Protein AF-A0A8C8AA28-F1 (afdb_monomer)

Nearest PDB structures (foldseek):
  6i01-assembly1_A  TM=1.000E+00  e=3.254E-80  Homo sapiens
  6i02-assembly1_A  TM=1.000E+00  e=6.908E-80  Homo sapiens
  6i02-assembly1_B  TM=9.980E-01  e=2.304E-79  Homo sapiens
  6hzz-assembly1_A  TM=9.997E-01  e=4.207E-79  Homo sapiens
  6hzz-assembly1_B  TM=9.958E-01  e=2.422E-79  Homo sapiens

Secondary structure (DSSP, 8-state):
---------HHHHHHHHHHHHHHHHHHHHHHSS------------------------------------HHHHSPPPPPS----TTS---S-S-------S---TTS--TTGGG--STTSTTEEEE-TTTSSEEE-SS-TT-B--HHHHHHHHHHHHHHHHHSPPPPEEEEE-SS---TTSPPP-EE--TT-EEEEEEETTTTEEEEEEEE-TTS--EEEEEEESS--EEEEEEEESSS-EEEEEEEETTTT-EEEEEEESS----EEETTEEEEE-----S-EEEEEEHHHHHHHHHT--SSSSPPP----EEEEEEEEEEEEEEEEEEEEES--HHHHHHHHHHHHHHT--TTS---B-S-B--STTSPPB-TTB--HHHHHHHHHHHHHHHHHH--HHHHHHHHHTTGGGGSBGGGTS-EEEETTTEEEE-SS--SS----HHHHHHHHHHHHHHHHHSHHHHTHHHHHHHHHHHHHHHHHGGGGB-SSSBBS-SHHHHHS----BPPHHHHHHHHHHHHHHTTT---HHHHHHHHHHHHHTTT--PPP-

Solvent-accessible surface area (backbone atoms only — not comparable to full-atom values): 30364 Å² total; per-residue (Å²): 137,83,88,83,87,79,84,76,51,69,70,58,53,52,52,52,53,51,51,52,51,51,52,50,54,54,51,48,62,61,67,74,70,73,88,82,88,80,91,84,88,87,83,81,87,80,90,83,91,85,83,86,82,92,76,91,79,87,87,80,84,75,84,66,88,76,76,75,51,61,64,73,64,52,73,60,74,68,58,84,64,83,88,64,94,87,58,76,89,61,94,57,87,51,63,73,69,84,79,89,67,72,69,51,62,84,52,60,52,83,66,25,55,56,50,70,57,77,77,38,41,34,31,53,42,67,34,43,63,62,51,32,50,28,28,10,64,85,43,48,86,52,44,70,40,61,49,62,25,22,49,42,14,36,14,26,49,13,29,60,76,72,53,77,85,56,60,73,48,80,61,40,58,53,62,90,71,63,95,86,58,86,71,68,54,66,47,68,48,93,87,41,47,76,46,74,44,80,38,82,92,75,74,42,44,25,34,37,40,39,11,54,80,90,53,91,27,37,31,40,63,64,62,39,63,86,43,48,24,41,32,30,34,37,26,32,78,45,69,36,31,47,30,40,34,29,32,25,67,61,87,66,39,70,35,35,43,33,40,28,42,36,79,51,65,69,44,63,55,100,50,41,24,40,27,13,38,29,62,43,66,54,83,44,76,50,73,46,52,52,55,57,52,50,43,31,32,77,13,60,56,83,49,45,45,40,45,89,75,87,68,43,72,51,27,42,45,32,40,32,41,29,18,34,34,39,42,32,54,34,33,40,15,62,56,60,33,65,61,43,20,48,25,23,40,52,48,51,59,75,58,44,46,96,65,27,39,58,57,36,80,53,65,45,71,72,48,91,86,39,50,66,41,60,59,56,44,42,29,22,25,31,38,9,39,39,23,41,35,18,41,36,50,17,74,75,68,68,45,59,69,32,44,54,47,34,61,38,30,53,51,31,61,79,27,44,26,93,71,75,10,11,21,44,58,54,89,87,70,31,51,42,43,16,38,54,44,36,54,63,64,38,61,34,51,64,28,27,54,40,23,40,53,10,24,46,30,42,27,76,66,50,40,76,80,72,10,43,64,35,40,54,55,30,55,50,38,52,55,26,46,68,71,50,50,66,82,32,54,72,48,55,53,34,43,38,36,45,44,22,77,70,70,74,49,78,73,50,64,34,54,59,43,49,39,32,46,48,40,44,52,37,52,46,48,41,52,77,42,82,58,63,67,35,56,52,49,36,57,52,56,61,36,24,64,74,72,37,61,59,84,77,135

pLDDT: mean 87.67, std 21.75, range [23.69, 99.0]

Sequence (553 aa):
MRCLAARVNYKTLIIICALFTLVMVLLWNRCSSDRAGPFPRSLAGPERRGAAAAASESDLARQQSEEASPQEQQKAPPIAGGFNSNKAPGLNYSKVYTQRAPYHPDGVFMSFEGYNVEVRDRVKCISGVEGVPLSTQWGPQGYFYPIQIAQYGLSHYSKNLTEKPPHIEVYETAEEKDKTSRSADWTVPKGCSLSTVSDKAKFTSVKQFVAPENTEGVSLQLGNARDFIISFDLKFVTNGSVSVVLETTEKNQLFTVHYVSNTQLIAFKDRDIYYGIGPRTGWSTLTRDLVTDLRKGVGLSNTKAVKQTKIMPKRVVRLVAKGRGFLDNVTISATAHMAAFFAASNWLVRNQDERGGWPIMVTRKLGEGFKSLDPGWYSAMAQGQAISTLVRAYLLTKDHTFLSSALRATAPYKLPSEQRGVKAVFMNRHDWYEEYPTSPSSFVLNGFMYSLIGLYDLKETAGEKLGKEARLLYERGMESLKAMLPLYDTGSGTIYDLRHFMLGTAPNLARWDYHTTHINQLQLLSTIDESPIFKEFVKRWKSYLRGGRAKHN

Mean predicted aligned error: 10.35 Å

InterPro domains:
  IPR010598 D-glucuronyl C5-epimerase, C-terminal [PF06662] (352-543)
  IPR039721 D-glucuronyl C5-epimerase [PTHR13174] (92-553)
  IPR059154 D-glucuronyl C5-epimerase, beta-sandwich domain [PF21174] (204-324)

Organism: NCBI:txid257818

Structure (mmCIF, N/CA/C/O backbone):
data_AF-A0A8C8AA28-F1
#
_entry.id   AF-A0A8C8AA28-F1
#
loop_
_atom_site.group_PDB
_atom_site.id
_atom_site.type_symbol
_atom_site.label_atom_id
_atom_site.label_alt_id
_atom_site.label_comp_id
_atom_site.label_asym_id
_atom_site.label_entity_id
_atom_site.label_seq_id
_atom_site.pdbx_PDB_ins_code
_atom_site.Cartn_x
_atom_site.Cartn_y
_atom_site.Cartn_z
_atom_site.occupancy
_atom_site.B_iso_or_equiv
_atom_site.auth_seq_id
_atom_site.auth_comp_id
_atom_site.auth_asym_id
_atom_site.auth_atom_id
_atom_site.pdbx_PDB_model_num
ATOM 1 N N . MET A 1 1 ? -52.043 25.088 -56.205 1.00 34.78 1 MET A N 1
ATOM 2 C CA . MET A 1 1 ? -53.185 25.191 -55.267 1.00 34.78 1 MET A CA 1
ATOM 3 C C . MET A 1 1 ? -52.635 25.126 -53.846 1.00 34.78 1 MET A C 1
ATOM 5 O O . MET A 1 1 ? -52.061 24.117 -53.485 1.00 34.78 1 MET A O 1
ATOM 9 N N . ARG A 1 2 ? -52.431 26.291 -53.221 1.00 31.12 2 ARG A N 1
ATOM 10 C CA . ARG A 1 2 ? -53.148 26.774 -52.018 1.00 31.12 2 ARG A CA 1
ATOM 11 C C . ARG A 1 2 ? -52.926 25.941 -50.739 1.00 31.12 2 ARG A C 1
ATOM 13 O O . ARG A 1 2 ? -53.504 24.881 -50.575 1.00 31.12 2 ARG A O 1
ATOM 20 N N . CYS A 1 3 ? -52.113 26.529 -49.857 1.00 35.91 3 CYS A N 1
ATOM 21 C CA . CYS A 1 3 ? -52.216 26.628 -48.397 1.00 35.91 3 CYS A CA 1
ATOM 22 C C . CYS A 1 3 ? -53.023 25.584 -47.610 1.00 35.91 3 CYS A C 1
ATOM 24 O O . CYS A 1 3 ? -54.246 25.573 -47.689 1.00 35.91 3 CYS A O 1
ATOM 26 N N . LEU A 1 4 ? -52.355 24.944 -46.642 1.00 34.59 4 LEU A N 1
ATOM 27 C CA . LEU A 1 4 ? -52.837 24.897 -45.255 1.00 34.59 4 LEU A CA 1
ATOM 28 C C . LEU A 1 4 ? -51.661 24.661 -44.294 1.00 34.59 4 LEU A C 1
ATOM 30 O O . LEU A 1 4 ? -51.250 23.540 -44.018 1.00 34.59 4 LEU A O 1
ATOM 34 N N . ALA A 1 5 ? -51.101 25.765 -43.798 1.00 43.19 5 ALA A N 1
ATOM 35 C CA . ALA A 1 5 ? -50.229 25.769 -42.635 1.00 43.19 5 ALA A CA 1
ATOM 36 C C . ALA A 1 5 ? -51.106 25.666 -41.378 1.00 43.19 5 ALA A C 1
ATOM 38 O O . ALA A 1 5 ? -51.726 26.648 -40.971 1.00 43.19 5 ALA A O 1
ATOM 39 N N . ALA A 1 6 ? -51.163 24.489 -40.758 1.00 46.81 6 ALA A N 1
ATOM 40 C CA . ALA A 1 6 ? -51.694 24.347 -39.408 1.00 46.81 6 ALA A CA 1
ATOM 41 C C . ALA A 1 6 ? -50.552 24.591 -38.410 1.00 46.81 6 ALA A C 1
ATOM 43 O O . ALA A 1 6 ? -49.662 23.760 -38.238 1.00 46.81 6 ALA A O 1
ATOM 44 N N . ARG A 1 7 ? -50.555 25.764 -37.765 1.00 52.94 7 ARG A N 1
ATOM 45 C CA . ARG A 1 7 ? -49.676 26.076 -36.629 1.00 52.94 7 ARG A CA 1
ATOM 46 C C . ARG A 1 7 ? -50.058 25.183 -35.446 1.00 52.94 7 ARG A C 1
ATOM 48 O O . ARG A 1 7 ? -50.971 25.513 -34.694 1.00 52.94 7 ARG A O 1
ATOM 55 N N . VAL A 1 8 ? -49.353 24.070 -35.261 1.00 58.03 8 VAL A N 1
ATOM 56 C CA . VAL A 1 8 ? -49.421 23.303 -34.012 1.00 58.03 8 VAL A CA 1
ATOM 57 C C . VAL A 1 8 ? -48.659 24.092 -32.948 1.00 58.03 8 VAL A C 1
ATOM 59 O O . VAL A 1 8 ? -47.456 24.314 -33.060 1.00 58.03 8 VAL A O 1
ATOM 62 N N . ASN A 1 9 ? -49.376 24.576 -31.934 1.00 68.69 9 ASN A N 1
ATOM 63 C CA . ASN A 1 9 ? -48.785 25.269 -30.792 1.00 68.69 9 ASN A CA 1
ATOM 64 C C . ASN A 1 9 ? -47.831 24.310 -30.057 1.00 68.69 9 ASN A C 1
ATOM 66 O O . ASN A 1 9 ? -48.172 23.146 -29.844 1.00 68.69 9 ASN A O 1
ATOM 70 N N . TYR A 1 10 ? -46.651 24.782 -29.642 1.00 65.75 10 TYR A N 1
ATOM 71 C CA . TYR A 1 10 ? -45.640 23.952 -28.973 1.00 65.75 10 TYR A CA 1
ATOM 72 C C . TYR A 1 10 ? -46.198 23.226 -27.732 1.00 65.75 10 TYR A C 1
ATOM 74 O O . TYR A 1 10 ? -45.799 22.100 -27.441 1.00 65.75 10 TYR A O 1
ATOM 82 N N . LYS A 1 11 ? -47.185 23.823 -27.042 1.00 69.88 11 LYS A N 1
ATOM 83 C CA . LYS A 1 11 ? -47.886 23.185 -25.915 1.00 69.88 11 LYS A CA 1
ATOM 84 C C . LYS A 1 11 ? -48.663 21.935 -26.342 1.00 69.88 11 LYS A C 1
ATOM 86 O O . LYS A 1 11 ? -48.671 20.946 -25.618 1.00 69.88 11 LYS A O 1
ATOM 91 N N . THR A 1 12 ? -49.266 21.949 -27.528 1.00 72.12 12 THR A N 1
ATOM 92 C CA . THR A 1 12 ? -49.980 20.801 -28.104 1.00 72.12 12 THR A CA 1
ATOM 93 C C . THR A 1 12 ? -49.006 19.696 -28.515 1.00 72.12 12 THR A C 1
ATOM 95 O O . THR A 1 12 ? -49.290 18.524 -28.292 1.00 72.12 12 THR A O 1
ATOM 98 N N . LEU A 1 13 ? -47.824 20.055 -29.030 1.00 74.00 13 LEU A N 1
ATOM 99 C CA . LEU A 1 13 ? -46.783 19.083 -29.379 1.00 74.00 13 LEU A CA 1
ATOM 100 C C . LEU A 1 13 ? -46.230 18.363 -28.137 1.00 74.00 13 LEU A C 1
ATOM 102 O O . LEU A 1 13 ? -46.058 17.148 -28.163 1.00 74.00 13 LEU A O 1
ATOM 106 N N . ILE A 1 14 ? -46.031 19.082 -27.026 1.00 78.12 14 ILE A N 1
ATOM 107 C CA . ILE A 1 14 ? -45.598 18.484 -25.751 1.00 78.12 14 ILE A CA 1
ATOM 108 C C . ILE A 1 14 ? -46.643 17.491 -25.225 1.00 78.12 14 ILE A C 1
ATOM 110 O O . ILE A 1 14 ? -46.281 16.400 -24.789 1.00 78.12 14 ILE A O 1
ATOM 114 N N . ILE A 1 15 ? -47.934 17.829 -25.309 1.00 81.12 15 ILE A N 1
ATOM 115 C CA . ILE A 1 15 ? -49.021 16.936 -24.875 1.00 81.12 15 ILE A CA 1
ATOM 116 C C . ILE A 1 15 ? -49.084 15.677 -25.753 1.00 81.12 15 ILE A C 1
ATOM 118 O O . ILE A 1 15 ? -49.226 14.576 -25.224 1.00 81.12 15 ILE A O 1
ATOM 122 N N . ILE A 1 16 ? -48.911 15.810 -27.072 1.00 79.44 16 ILE A N 1
ATOM 123 C CA . ILE A 1 16 ? -48.871 14.664 -27.995 1.00 79.44 16 ILE A CA 1
ATOM 124 C C . ILE A 1 16 ? -47.668 13.758 -27.690 1.00 79.44 16 ILE A C 1
ATOM 126 O O . ILE A 1 16 ? -47.833 12.542 -27.602 1.00 79.44 16 ILE A O 1
ATOM 130 N N . CYS A 1 17 ? -46.482 14.324 -27.448 1.00 73.75 17 CYS A N 1
ATOM 131 C CA . CYS A 1 17 ? -45.291 13.552 -27.077 1.00 73.75 17 CYS A CA 1
ATOM 132 C C . CYS A 1 17 ? -45.444 12.836 -25.722 1.00 73.75 17 CYS A C 1
ATOM 134 O O . CYS A 1 17 ? -45.001 11.694 -25.576 1.00 73.75 17 CYS A O 1
ATOM 136 N N . ALA A 1 18 ? -46.101 13.470 -24.745 1.00 82.94 18 ALA A N 1
ATOM 137 C CA . ALA A 1 18 ? -46.389 12.870 -23.441 1.00 82.94 18 ALA A CA 1
ATOM 138 C C . ALA A 1 18 ? -47.406 11.715 -23.549 1.00 82.94 18 ALA A C 1
ATOM 140 O O . ALA A 1 18 ? -47.233 10.667 -22.931 1.00 82.94 18 ALA A O 1
ATOM 141 N N . LEU A 1 19 ? -48.435 11.864 -24.390 1.00 81.81 19 LEU A N 1
ATOM 142 C CA . LEU A 1 19 ? -49.399 10.796 -24.673 1.00 81.81 19 LEU A CA 1
ATOM 143 C C . LEU A 1 19 ? -48.739 9.609 -25.388 1.00 81.81 19 LEU A C 1
ATOM 145 O O . LEU A 1 19 ? -48.989 8.463 -25.023 1.00 81.81 19 LEU A O 1
ATOM 149 N N . PHE A 1 20 ? -47.848 9.863 -26.351 1.00 82.25 20 PHE A N 1
ATOM 150 C CA . PHE A 1 20 ? -47.131 8.802 -27.066 1.00 82.25 20 PHE A CA 1
ATOM 151 C C . PHE A 1 20 ? -46.180 8.013 -26.156 1.00 82.25 20 PHE A C 1
ATOM 153 O O . PHE A 1 20 ? -46.092 6.790 -26.262 1.00 82.25 20 PHE A O 1
ATOM 160 N N . THR A 1 21 ? -45.504 8.689 -25.222 1.00 81.00 21 THR A N 1
ATOM 161 C CA . THR A 1 21 ? -44.649 8.022 -24.225 1.00 81.00 21 THR A CA 1
ATOM 162 C C . THR A 1 21 ? -45.466 7.199 -23.230 1.00 81.00 21 THR A C 1
ATOM 164 O O . THR A 1 21 ? -45.072 6.077 -22.918 1.00 81.00 21 THR A O 1
ATOM 167 N N . LEU A 1 22 ? -46.638 7.681 -22.803 1.00 78.31 22 LEU A N 1
ATOM 168 C CA . LEU A 1 22 ? -47.540 6.917 -21.936 1.00 78.31 22 LEU A CA 1
ATOM 169 C C . LEU A 1 22 ? -48.083 5.656 -22.634 1.00 78.31 22 LEU A C 1
ATOM 171 O O . LEU A 1 22 ? -48.098 4.580 -22.039 1.00 78.31 22 LEU A O 1
ATOM 175 N N . VAL A 1 23 ? -48.476 5.764 -23.909 1.00 81.69 23 VAL A N 1
ATOM 176 C CA . VAL A 1 23 ? -48.942 4.619 -24.713 1.00 81.69 23 VAL A CA 1
ATOM 177 C C . VAL A 1 23 ? -47.821 3.600 -24.922 1.00 81.69 23 VAL A C 1
ATOM 179 O O . VAL A 1 23 ? -48.061 2.404 -24.781 1.00 81.69 23 VAL A O 1
ATOM 182 N N . MET A 1 24 ? -46.587 4.044 -25.174 1.00 77.12 24 MET A N 1
ATOM 183 C CA . MET A 1 24 ? -45.436 3.142 -25.306 1.00 77.12 24 MET A CA 1
ATOM 184 C C . MET A 1 24 ? -45.110 2.408 -24.002 1.00 77.12 24 MET A C 1
ATOM 186 O O . MET A 1 24 ? -44.841 1.210 -24.034 1.00 77.12 24 MET A O 1
ATOM 190 N N . VAL A 1 25 ? -45.198 3.076 -22.849 1.00 77.31 25 VAL A N 1
ATOM 191 C CA . VAL A 1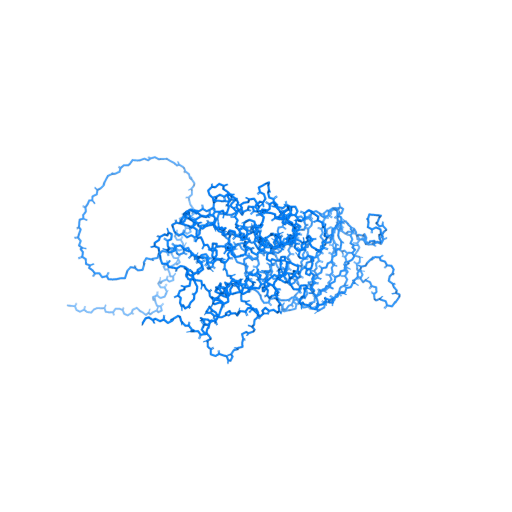 25 ? -44.992 2.433 -21.538 1.00 77.31 25 VAL A CA 1
ATOM 192 C C . VAL A 1 25 ? -46.107 1.427 -21.232 1.00 77.31 25 VAL A C 1
ATOM 194 O O . VAL A 1 25 ? -45.832 0.336 -20.732 1.00 77.31 25 VAL A O 1
ATOM 197 N N . LEU A 1 26 ? -47.358 1.742 -21.583 1.00 68.44 26 LEU A N 1
ATOM 198 C CA . LEU A 1 26 ? -48.491 0.825 -21.419 1.00 68.44 26 LEU A CA 1
ATOM 199 C C . LEU A 1 26 ? -48.389 -0.398 -22.344 1.00 68.44 26 LEU A C 1
ATOM 201 O O . LEU A 1 26 ? -48.684 -1.509 -21.908 1.00 68.44 26 LEU A O 1
ATOM 205 N N . LEU A 1 27 ? -47.927 -0.223 -23.586 1.00 67.19 27 LEU A N 1
ATOM 206 C CA . LEU A 1 27 ? -47.663 -1.331 -24.512 1.00 67.19 27 LEU A CA 1
ATOM 207 C C . LEU A 1 27 ? -46.473 -2.186 -24.051 1.00 67.19 27 LEU A C 1
ATOM 209 O O . LEU A 1 27 ? -46.546 -3.411 -24.116 1.00 67.19 27 LEU A O 1
ATOM 213 N N . TRP A 1 28 ? -45.421 -1.569 -23.506 1.00 59.88 28 TRP A N 1
ATOM 214 C CA . TRP A 1 28 ? -44.262 -2.281 -22.958 1.00 59.88 28 TRP A CA 1
ATOM 215 C C . TRP A 1 28 ? -44.630 -3.142 -21.741 1.00 59.88 28 TRP A C 1
ATOM 217 O O . TRP A 1 28 ? -44.248 -4.310 -21.667 1.00 59.88 28 TRP A O 1
ATOM 227 N N . ASN A 1 29 ? -45.450 -2.617 -20.826 1.00 55.56 29 ASN A N 1
ATOM 228 C CA . ASN A 1 29 ? -45.946 -3.386 -19.680 1.00 55.56 29 ASN A CA 1
ATOM 229 C C . ASN A 1 29 ? -46.893 -4.526 -20.087 1.00 55.56 29 ASN A C 1
ATOM 231 O O . ASN A 1 29 ? -46.937 -5.547 -19.405 1.00 55.56 29 ASN A O 1
ATOM 235 N N . ARG A 1 30 ? -47.620 -4.389 -21.205 1.00 51.44 30 ARG A N 1
ATOM 236 C CA . ARG A 1 30 ? -48.503 -5.444 -21.728 1.00 51.44 30 ARG A CA 1
ATOM 237 C C . ARG A 1 30 ? -47.740 -6.547 -22.473 1.00 51.44 30 ARG A C 1
ATOM 239 O O . ARG A 1 30 ? -48.188 -7.684 -22.461 1.00 51.44 30 ARG A O 1
ATOM 246 N N . CYS A 1 31 ? -46.582 -6.235 -23.061 1.00 46.34 31 CYS A N 1
ATOM 247 C CA . CYS A 1 31 ? -45.715 -7.207 -23.743 1.00 46.34 31 CYS A CA 1
ATOM 248 C C . CYS A 1 31 ? -44.718 -7.925 -22.810 1.00 46.34 31 CYS A C 1
ATOM 250 O O . CYS A 1 31 ? -44.168 -8.951 -23.195 1.00 46.34 31 CYS A O 1
ATOM 252 N N . SER A 1 32 ? -44.482 -7.426 -21.589 1.00 44.34 32 SER A N 1
ATOM 253 C CA . SER A 1 32 ? -43.561 -8.049 -20.616 1.00 44.34 32 SER A CA 1
ATOM 254 C C . SER A 1 32 ? -44.217 -9.118 -19.724 1.00 44.34 32 SER A C 1
ATOM 256 O O . SER A 1 32 ? -43.545 -9.703 -18.875 1.00 44.34 32 SER A O 1
ATOM 258 N N . SER A 1 33 ? -45.514 -9.380 -19.903 1.00 41.97 33 SER A N 1
ATOM 259 C CA . SER A 1 33 ? -46.280 -10.372 -19.146 1.00 41.97 33 SER A CA 1
ATOM 260 C C . SER A 1 33 ? -46.880 -11.425 -20.080 1.00 41.97 33 SER A C 1
ATOM 262 O O . SER A 1 33 ? -48.093 -11.566 -20.123 1.00 41.97 33 SER A O 1
ATOM 264 N N . ASP A 1 34 ? -46.057 -12.168 -20.825 1.00 34.88 34 ASP A N 1
ATOM 265 C CA . ASP A 1 34 ? -46.466 -13.493 -21.307 1.00 34.88 34 ASP A CA 1
ATOM 266 C C . ASP A 1 34 ? -45.273 -14.412 -21.649 1.00 34.88 34 ASP A C 1
ATOM 268 O O . ASP A 1 34 ? -44.571 -14.240 -22.639 1.00 34.88 34 ASP A O 1
ATOM 272 N N . ARG A 1 35 ? -45.136 -15.430 -20.787 1.00 31.91 35 ARG A N 1
ATOM 273 C CA . ARG A 1 35 ? -44.720 -16.833 -20.997 1.00 31.91 35 ARG A CA 1
ATOM 274 C C . ARG A 1 35 ? -43.286 -17.236 -21.380 1.00 31.91 35 ARG A C 1
ATOM 276 O O . ARG A 1 35 ? -42.616 -16.718 -22.262 1.00 31.91 35 ARG A O 1
ATOM 283 N N . ALA A 1 36 ? -42.900 -18.307 -20.683 1.00 29.58 36 ALA A N 1
ATOM 284 C CA . ALA A 1 36 ? -41.683 -19.092 -20.755 1.00 29.58 36 ALA A CA 1
ATOM 285 C C . ALA A 1 36 ? -41.756 -20.249 -21.779 1.00 29.58 36 ALA A C 1
ATOM 287 O O . ALA A 1 36 ? -42.765 -20.946 -21.827 1.00 29.58 36 ALA A O 1
ATOM 288 N N . GLY A 1 37 ? -40.623 -20.487 -22.466 1.00 27.22 37 GLY A N 1
ATOM 289 C CA . GLY A 1 37 ? -40.102 -21.768 -23.011 1.00 27.22 37 GLY A CA 1
ATOM 290 C C . GLY A 1 37 ? -40.836 -22.467 -24.180 1.00 27.22 37 GLY A C 1
ATOM 291 O O . GLY A 1 37 ? -41.993 -22.164 -24.441 1.00 27.22 37 GLY A O 1
ATOM 292 N N . PRO A 1 38 ? -40.252 -23.525 -24.800 1.00 38.03 38 PRO A N 1
ATOM 293 C CA . PRO A 1 38 ? -38.844 -23.718 -25.215 1.00 38.03 38 PRO A CA 1
ATOM 294 C C . PRO A 1 38 ? -38.655 -24.323 -26.651 1.00 38.03 38 PRO A C 1
ATOM 296 O O . PRO A 1 38 ? -39.393 -25.227 -27.013 1.00 38.03 38 PRO A O 1
ATOM 299 N N . PHE A 1 39 ? -37.574 -23.932 -27.374 1.00 23.69 39 PHE A N 1
ATOM 300 C CA . PHE A 1 39 ? -36.850 -24.638 -28.491 1.00 23.69 39 PHE A CA 1
ATOM 301 C C . PHE A 1 39 ? -37.643 -25.144 -29.748 1.00 23.69 39 PHE A C 1
ATOM 303 O O . PHE A 1 39 ? -38.862 -25.190 -29.705 1.00 23.69 39 PHE A O 1
ATOM 310 N N . PRO A 1 40 ? -37.032 -25.643 -30.867 1.00 39.59 40 PRO A N 1
ATOM 311 C CA . PRO A 1 40 ? -35.694 -25.475 -31.483 1.00 39.59 40 PRO A CA 1
ATOM 312 C C . PRO A 1 40 ? -35.681 -25.271 -33.045 1.00 39.59 40 PRO A C 1
ATOM 314 O O . PRO A 1 40 ? -36.685 -25.415 -33.727 1.00 39.59 40 PRO A O 1
ATOM 317 N N . ARG A 1 41 ? -34.461 -25.100 -33.600 1.00 25.98 41 ARG A N 1
ATOM 318 C CA . ARG A 1 41 ? -33.932 -25.582 -34.915 1.00 25.98 41 ARG A CA 1
ATOM 319 C C . ARG A 1 41 ? -34.417 -25.013 -36.280 1.00 25.98 41 ARG A C 1
ATOM 321 O O . ARG A 1 41 ? -35.402 -25.448 -36.852 1.00 25.98 41 ARG A O 1
ATOM 328 N N . SER A 1 42 ? -33.442 -24.349 -36.920 1.00 25.36 42 SER A N 1
ATOM 329 C CA . SER A 1 42 ? -32.835 -24.680 -38.234 1.00 25.36 42 SER A CA 1
ATOM 330 C C . SER A 1 42 ? -33.318 -24.018 -39.540 1.00 25.36 42 SER A C 1
ATOM 332 O O . SER A 1 42 ? -34.504 -23.841 -39.773 1.00 25.36 42 SER A O 1
ATOM 334 N N . LEU A 1 43 ? -32.302 -23.827 -40.401 1.00 26.17 43 LEU A N 1
ATOM 335 C CA . LEU A 1 43 ? -32.271 -23.804 -41.875 1.00 26.17 43 LEU A CA 1
ATOM 336 C C . LEU A 1 43 ? -32.413 -22.460 -42.627 1.00 26.17 43 LEU A C 1
ATOM 338 O O . LEU A 1 43 ? -33.491 -21.931 -42.844 1.00 26.17 43 LEU A O 1
ATOM 342 N N . ALA A 1 44 ? -31.238 -22.003 -43.086 1.00 26.06 44 ALA A N 1
ATOM 343 C CA . ALA A 1 44 ? -30.859 -21.811 -44.494 1.00 26.06 44 ALA A CA 1
ATOM 344 C C . ALA A 1 44 ? -31.638 -20.817 -45.386 1.00 26.06 44 ALA A C 1
ATOM 346 O O . ALA A 1 44 ? -32.653 -21.183 -45.954 1.00 26.06 44 ALA A O 1
ATOM 347 N N . GLY A 1 45 ? -31.007 -19.643 -45.596 1.00 25.17 45 GLY A N 1
ATOM 348 C CA . GLY A 1 45 ? -30.779 -18.886 -46.857 1.00 25.17 45 GLY A CA 1
ATOM 349 C C . GLY A 1 45 ? -31.920 -18.632 -47.868 1.00 25.17 45 GLY A C 1
ATOM 350 O O . GLY A 1 45 ? -33.031 -19.108 -47.693 1.00 25.17 45 GLY A O 1
ATOM 351 N N . PRO A 1 46 ? -31.665 -17.938 -49.000 1.00 36.03 46 PRO A N 1
ATOM 352 C CA . PRO A 1 46 ? -30.508 -17.118 -49.364 1.00 36.03 46 PRO A CA 1
ATOM 353 C C . PRO A 1 46 ? -30.865 -15.700 -49.890 1.00 36.03 46 PRO A C 1
ATOM 355 O O . PRO A 1 46 ? -32.008 -15.359 -50.174 1.00 36.03 46 PRO A O 1
ATOM 358 N N . GLU A 1 47 ? -29.807 -14.895 -49.997 1.00 28.31 47 GLU A N 1
ATOM 359 C CA . GLU A 1 47 ? -29.528 -13.779 -50.916 1.00 28.31 47 GLU A CA 1
ATOM 360 C C . GLU A 1 47 ? -30.642 -13.174 -51.795 1.00 28.31 47 GLU A C 1
ATOM 362 O O . GLU A 1 47 ? -31.228 -13.840 -52.645 1.00 28.31 47 GLU A O 1
ATOM 367 N N . ARG A 1 48 ? -30.699 -11.831 -51.801 1.00 27.42 48 ARG A N 1
ATOM 368 C CA . ARG A 1 48 ? -30.799 -11.055 -53.050 1.00 27.42 48 ARG A CA 1
ATOM 369 C C . ARG A 1 48 ? -29.958 -9.779 -52.994 1.00 27.42 48 ARG A C 1
ATOM 371 O O . ARG A 1 48 ? -30.126 -8.931 -52.123 1.00 27.42 48 ARG A O 1
ATOM 378 N N . ARG A 1 49 ? -29.053 -9.685 -53.971 1.00 26.14 49 ARG A N 1
ATOM 379 C CA . ARG A 1 49 ? -28.241 -8.524 -54.350 1.00 26.14 49 ARG A CA 1
ATOM 380 C C . ARG A 1 49 ? -29.119 -7.398 -54.907 1.00 26.14 49 ARG A C 1
ATOM 382 O O . ARG A 1 49 ? -30.035 -7.661 -55.680 1.00 26.14 49 ARG A O 1
ATOM 389 N N . GLY A 1 50 ? -28.740 -6.158 -54.615 1.00 26.59 50 GLY A N 1
ATOM 390 C CA . GLY A 1 50 ? -29.160 -4.952 -55.328 1.00 26.59 50 GLY A CA 1
ATOM 391 C C . GLY A 1 50 ? -28.082 -3.885 -55.158 1.00 26.59 50 GLY A C 1
ATOM 392 O O . GLY A 1 50 ? -27.729 -3.543 -54.035 1.00 26.59 50 GLY A O 1
ATOM 393 N N . ALA A 1 51 ? -27.488 -3.463 -56.269 1.00 25.81 51 ALA A N 1
ATOM 394 C CA . ALA A 1 51 ? -26.256 -2.692 -56.336 1.00 25.81 51 ALA A CA 1
ATOM 395 C C . ALA A 1 51 ? -26.471 -1.168 -56.281 1.00 25.81 51 ALA A C 1
ATOM 397 O O . ALA A 1 51 ? -27.448 -0.655 -56.811 1.00 25.81 51 ALA A O 1
ATOM 398 N N . ALA A 1 52 ? -25.462 -0.508 -55.702 1.00 25.52 52 ALA A N 1
ATOM 399 C CA . ALA A 1 52 ? -24.876 0.793 -56.039 1.00 25.52 52 ALA A CA 1
ATOM 400 C C . ALA A 1 52 ? -25.764 2.046 -56.194 1.00 25.52 52 ALA A C 1
ATOM 402 O O . ALA A 1 52 ? -26.432 2.246 -57.202 1.00 25.52 52 ALA A O 1
ATOM 403 N N . ALA A 1 53 ? -25.535 3.005 -55.291 1.00 25.72 53 ALA A N 1
ATOM 404 C CA . ALA A 1 53 ? -25.306 4.402 -55.658 1.00 25.72 53 ALA A CA 1
ATOM 405 C C . ALA A 1 53 ? -24.337 5.022 -54.639 1.00 25.72 53 ALA A C 1
ATOM 407 O O . ALA A 1 53 ? -24.628 5.086 -53.446 1.00 25.72 53 ALA A O 1
ATOM 408 N N . ALA A 1 54 ? -23.156 5.417 -55.113 1.00 26.73 54 ALA A N 1
ATOM 409 C CA . ALA A 1 54 ? -22.192 6.190 -54.348 1.00 26.73 54 ALA A CA 1
ATOM 410 C C . ALA A 1 54 ? -22.597 7.669 -54.380 1.00 26.73 54 ALA A C 1
ATOM 412 O O . ALA A 1 54 ? -22.750 8.243 -55.456 1.00 26.73 54 ALA A O 1
ATOM 413 N N . ALA A 1 55 ? -22.725 8.274 -53.204 1.00 26.89 55 ALA A N 1
ATOM 414 C CA . ALA A 1 55 ? -22.677 9.714 -53.014 1.00 26.89 55 ALA A CA 1
ATOM 415 C C . ALA A 1 55 ? -21.812 9.977 -51.779 1.00 26.89 55 ALA A C 1
ATOM 417 O O . ALA A 1 55 ? -22.042 9.426 -50.703 1.00 26.89 55 ALA A O 1
ATOM 418 N N . SER A 1 56 ? -20.753 10.743 -51.998 1.00 27.52 56 SER A N 1
ATOM 419 C CA . SER A 1 56 ? -19.816 11.243 -51.006 1.00 27.52 56 SER A CA 1
ATOM 420 C C . SER A 1 56 ? -20.506 12.199 -50.042 1.00 27.52 56 SER A C 1
ATOM 422 O O . SER A 1 56 ? -21.090 13.170 -50.508 1.00 27.52 56 SER A O 1
ATOM 424 N N . GLU A 1 57 ? -20.341 11.994 -48.739 1.00 25.75 57 GLU A N 1
ATOM 425 C CA . GLU A 1 57 ? -20.155 13.092 -47.791 1.00 25.75 57 GLU A CA 1
ATOM 426 C C . GLU A 1 57 ? -19.606 12.570 -46.459 1.00 25.75 57 GLU A C 1
ATOM 428 O O . GLU A 1 57 ? -19.855 11.444 -46.029 1.00 25.75 57 GLU A O 1
ATOM 433 N N . SER A 1 58 ? -18.742 13.407 -45.905 1.00 32.19 58 SER A N 1
ATOM 434 C CA . SER A 1 58 ? -17.984 13.312 -44.668 1.00 32.19 58 SER A CA 1
ATOM 435 C C . SER A 1 58 ? -18.847 13.113 -43.418 1.00 32.19 58 SER A C 1
ATOM 437 O O . SER A 1 58 ? -20.035 13.406 -43.415 1.00 32.19 58 SER A O 1
ATOM 439 N N . ASP A 1 59 ? -18.180 12.695 -42.339 1.00 33.03 59 ASP A N 1
ATOM 440 C CA . ASP A 1 59 ? -18.677 12.540 -40.963 1.00 33.03 59 ASP A CA 1
ATOM 441 C C . ASP A 1 59 ? -19.396 11.226 -40.631 1.00 33.03 59 ASP A C 1
ATOM 443 O O . ASP A 1 59 ? -20.596 11.153 -40.380 1.00 33.03 59 ASP A O 1
ATOM 447 N N . LEU A 1 60 ? -18.590 10.173 -40.470 1.00 25.31 60 LEU A N 1
ATOM 448 C CA . LEU A 1 60 ? -18.930 9.045 -39.606 1.00 25.31 60 LEU A CA 1
ATOM 449 C C . LEU A 1 60 ? -17.991 9.041 -38.402 1.00 25.31 60 LEU A C 1
ATOM 451 O O . LEU A 1 60 ? -16.930 8.413 -38.402 1.00 25.31 60 LEU A O 1
ATOM 455 N N . ALA A 1 61 ? -18.429 9.728 -37.347 1.00 29.09 61 ALA A N 1
ATOM 456 C CA . ALA A 1 61 ? -18.016 9.433 -35.987 1.00 29.09 61 ALA A CA 1
ATOM 457 C C . ALA A 1 61 ? -18.341 7.958 -35.705 1.00 29.09 61 ALA A C 1
ATOM 459 O O . ALA A 1 61 ? -19.461 7.591 -35.349 1.00 29.09 61 ALA A O 1
ATOM 460 N N . ARG A 1 62 ? -17.349 7.084 -35.893 1.00 24.91 62 ARG A N 1
ATOM 461 C CA . ARG A 1 62 ? -17.376 5.744 -35.319 1.00 24.91 62 ARG A CA 1
ATOM 462 C C . ARG A 1 62 ? -17.375 5.924 -33.806 1.00 24.91 62 ARG A C 1
ATOM 464 O O . ARG A 1 62 ? -16.339 6.213 -33.217 1.00 24.91 62 ARG A O 1
ATOM 471 N N . GLN A 1 63 ? -18.534 5.718 -33.186 1.00 30.22 63 GLN A N 1
ATOM 472 C CA . GLN A 1 63 ? -18.621 5.306 -31.790 1.00 30.22 63 GLN A CA 1
ATOM 473 C C . GLN A 1 63 ? -17.899 3.959 -31.659 1.00 30.22 63 GLN A C 1
ATOM 475 O O . GLN A 1 63 ? -18.497 2.889 -31.738 1.00 30.22 63 GLN A O 1
ATOM 480 N N . GLN A 1 64 ? -16.577 4.015 -31.520 1.00 24.59 64 GLN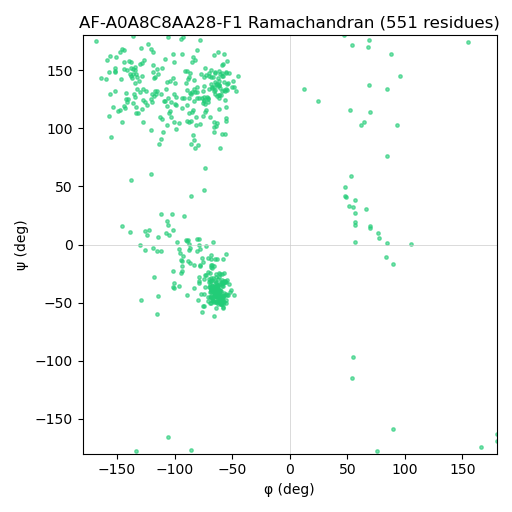 A N 1
ATOM 481 C CA . GLN A 1 64 ? -15.830 2.963 -30.862 1.00 24.59 64 GLN A CA 1
ATOM 482 C C . GLN A 1 64 ? -16.147 3.083 -29.377 1.00 24.59 64 GLN A C 1
ATOM 484 O O . GLN A 1 64 ? -16.033 4.154 -28.784 1.00 24.59 64 GLN A O 1
ATOM 489 N N . SER A 1 65 ? -16.581 1.983 -28.777 1.00 27.53 65 SER A N 1
ATOM 490 C CA . SER A 1 65 ? -16.556 1.819 -27.332 1.00 27.53 65 SER A CA 1
ATOM 491 C C . SER A 1 65 ? -15.102 1.968 -26.865 1.00 27.53 65 SER A C 1
ATOM 493 O O . SER A 1 65 ? -14.327 1.017 -26.957 1.00 27.53 65 SER A O 1
ATOM 495 N N . GLU A 1 66 ? -14.717 3.174 -26.443 1.00 30.50 66 GLU A N 1
ATOM 496 C CA . GLU A 1 66 ? -13.385 3.483 -25.922 1.00 30.50 66 GLU A CA 1
ATOM 497 C C . GLU A 1 66 ? -13.160 2.731 -24.607 1.00 30.50 66 GLU A C 1
ATOM 499 O O . GLU A 1 66 ? -13.629 3.108 -23.531 1.00 30.50 66 GLU A O 1
ATOM 504 N N . GLU A 1 67 ? -12.423 1.628 -24.694 1.00 39.69 67 GLU A N 1
ATOM 505 C CA . GLU A 1 67 ? -11.785 1.028 -23.534 1.00 39.69 67 GLU A CA 1
ATOM 506 C C . GLU A 1 67 ? -10.654 1.971 -23.088 1.00 39.69 67 GLU A C 1
ATOM 508 O O . GLU A 1 67 ? -9.651 2.140 -23.780 1.00 39.69 67 GLU A O 1
ATOM 513 N N . ALA A 1 68 ? -10.853 2.626 -21.943 1.00 40.81 68 ALA A N 1
ATOM 514 C CA . ALA A 1 68 ? -9.968 3.661 -21.416 1.00 40.81 68 ALA A CA 1
ATOM 515 C C . ALA A 1 68 ? -8.496 3.203 -21.314 1.00 40.81 68 ALA A C 1
ATOM 517 O O . ALA A 1 68 ? -8.214 2.081 -20.873 1.00 40.81 68 ALA A O 1
ATOM 518 N N . SER A 1 69 ? -7.552 4.084 -21.664 1.00 45.25 69 SER A N 1
ATOM 519 C CA . SER A 1 69 ? -6.109 3.790 -21.686 1.00 45.25 69 SER A CA 1
ATOM 520 C C . SER A 1 69 ? -5.585 3.328 -20.308 1.00 45.25 69 SER A C 1
ATOM 522 O O . SER A 1 69 ? -6.148 3.689 -19.271 1.00 45.25 69 SER A O 1
ATOM 524 N N . PRO A 1 70 ? -4.478 2.560 -20.209 1.00 52.62 70 PRO A N 1
ATOM 525 C CA . PRO A 1 70 ? -3.931 2.121 -18.913 1.00 52.62 70 PRO A CA 1
ATOM 526 C C . PRO A 1 70 ? -3.692 3.256 -17.916 1.00 52.62 70 PRO A C 1
ATOM 528 O O . PRO A 1 70 ? -3.919 3.089 -16.719 1.00 52.62 70 PRO A O 1
ATOM 531 N N . GLN A 1 71 ? -3.320 4.428 -18.427 1.00 52.06 71 GLN A N 1
ATOM 532 C CA . GLN A 1 71 ? -3.115 5.639 -17.639 1.00 52.06 71 GLN A CA 1
ATOM 533 C C . GLN A 1 71 ? -4.421 6.276 -17.149 1.00 52.06 71 GLN A C 1
ATOM 535 O O . GLN A 1 71 ? -4.419 6.994 -16.157 1.00 52.06 71 GLN A O 1
ATOM 540 N N . GLU A 1 72 ? -5.539 6.070 -17.849 1.00 44.09 72 GLU A N 1
ATOM 541 C CA . GLU A 1 72 ? -6.870 6.478 -17.374 1.00 44.09 72 GLU A CA 1
ATOM 542 C C . GLU A 1 72 ? -7.291 5.651 -16.152 1.00 44.09 72 GLU A C 1
ATOM 544 O O . GLU A 1 72 ? -8.002 6.142 -15.278 1.00 44.09 72 GLU A O 1
ATOM 549 N N . GLN A 1 73 ? -6.818 4.403 -16.076 1.00 47.91 73 GLN A N 1
ATOM 550 C CA . GLN A 1 73 ? -7.174 3.441 -15.032 1.00 47.91 73 GLN A CA 1
ATOM 551 C C . GLN A 1 73 ? -6.183 3.438 -13.853 1.00 47.91 73 GLN A C 1
ATOM 553 O O . GLN A 1 73 ? -6.544 3.048 -12.742 1.00 47.91 73 GLN A O 1
ATOM 558 N N . GLN A 1 74 ? -4.946 3.896 -14.065 1.00 52.78 74 GLN A N 1
ATOM 559 C CA . GLN A 1 74 ? -3.947 4.146 -13.029 1.00 52.78 74 GLN A CA 1
ATOM 560 C C . GLN A 1 74 ? -3.645 5.656 -12.941 1.00 52.78 74 GLN A C 1
ATOM 562 O O . GLN A 1 74 ? -2.694 6.147 -13.530 1.00 52.78 74 GLN A O 1
ATOM 567 N N . LYS A 1 75 ? -4.421 6.430 -12.172 1.00 46.06 75 LYS A N 1
ATOM 568 C CA . LYS A 1 75 ? -3.980 7.790 -11.796 1.00 46.06 75 LYS A CA 1
ATOM 569 C C . LYS A 1 75 ? -2.831 7.700 -10.789 1.00 46.06 75 LYS A C 1
ATOM 571 O O . LYS A 1 75 ? -3.028 7.117 -9.706 1.00 46.06 75 LYS A O 1
ATOM 576 N N . ALA A 1 76 ? -1.679 8.288 -11.108 1.00 39.06 76 ALA A N 1
ATOM 577 C CA . ALA A 1 76 ? -0.660 8.591 -10.114 1.00 39.06 76 ALA A CA 1
ATOM 578 C C . ALA A 1 76 ? -1.162 9.774 -9.255 1.00 39.06 76 ALA A C 1
ATOM 580 O O . ALA A 1 76 ? -1.958 10.600 -9.712 1.00 39.06 76 ALA A O 1
ATOM 581 N N . PRO A 1 77 ? -0.841 9.814 -7.953 1.00 36.38 77 PRO A N 1
ATOM 582 C CA . PRO A 1 77 ? -1.424 10.815 -7.072 1.00 36.38 77 PRO A CA 1
ATOM 583 C C . PRO A 1 77 ? -0.913 12.222 -7.427 1.00 36.38 77 PRO A C 1
ATOM 585 O O . PRO A 1 77 ? 0.272 12.377 -7.729 1.00 36.38 77 PRO A O 1
ATOM 588 N N . PRO A 1 78 ? -1.747 13.271 -7.314 1.00 33.88 78 PRO A N 1
ATOM 589 C CA . PRO A 1 78 ? -1.221 14.618 -7.163 1.00 33.88 78 PRO A CA 1
ATOM 590 C C . PRO A 1 78 ? -0.403 14.674 -5.866 1.00 33.88 78 PRO A C 1
ATOM 592 O O . PRO A 1 78 ? -0.886 14.270 -4.806 1.00 33.88 78 PRO A O 1
ATOM 595 N N . ILE A 1 79 ? 0.835 15.169 -5.937 1.00 37.78 79 ILE A N 1
ATOM 596 C CA . ILE A 1 79 ? 1.590 15.529 -4.732 1.00 37.78 79 ILE A CA 1
ATOM 597 C C . ILE A 1 79 ? 0.804 16.636 -4.030 1.00 37.78 79 ILE A C 1
ATOM 599 O O . ILE A 1 79 ? 0.470 17.639 -4.665 1.00 37.78 79 ILE A O 1
ATOM 603 N N . ALA A 1 80 ? 0.491 16.458 -2.745 1.00 30.59 80 ALA A N 1
ATOM 604 C CA . ALA A 1 80 ? -0.236 17.451 -1.967 1.00 30.59 80 ALA A CA 1
ATOM 605 C C . ALA A 1 80 ? 0.489 18.808 -2.020 1.00 30.59 80 ALA A C 1
ATOM 607 O O . ALA A 1 80 ? 1.538 19.023 -1.419 1.00 30.59 80 ALA A O 1
ATOM 608 N N . GLY A 1 81 ? -0.081 19.734 -2.782 1.00 29.09 81 GLY A N 1
ATOM 609 C CA . GLY A 1 81 ? 0.282 21.137 -2.824 1.00 29.09 81 GLY A CA 1
ATOM 610 C C . GLY A 1 81 ? -0.991 21.896 -3.145 1.00 29.09 81 GLY A C 1
ATOM 611 O O . GLY A 1 81 ? -1.563 21.679 -4.209 1.00 29.09 81 GLY A O 1
ATOM 612 N N . GLY A 1 82 ? -1.457 22.721 -2.207 1.00 26.27 82 GLY A N 1
ATOM 613 C CA . GLY A 1 82 ? -2.739 23.414 -2.305 1.00 26.27 82 GLY A CA 1
ATOM 614 C C . GLY A 1 82 ? -2.956 24.074 -3.668 1.00 26.27 82 GLY A C 1
ATOM 615 O O . GLY A 1 82 ? -2.074 24.765 -4.188 1.00 26.27 82 GLY A O 1
ATOM 616 N N . PHE A 1 83 ? -4.140 23.853 -4.238 1.00 26.95 83 PHE A N 1
ATOM 617 C CA . PHE A 1 83 ? -4.660 24.677 -5.321 1.00 26.95 83 PHE A CA 1
ATOM 618 C C . PHE A 1 83 ? -4.868 26.084 -4.758 1.00 26.95 83 PHE A C 1
ATOM 620 O O . PHE A 1 83 ? -5.822 26.333 -4.028 1.00 26.95 83 PHE A O 1
ATOM 627 N N . ASN A 1 84 ? -3.945 26.995 -5.059 1.00 26.08 84 ASN A N 1
ATOM 628 C CA . ASN A 1 84 ? -4.150 28.417 -4.825 1.00 26.08 84 ASN A CA 1
ATOM 629 C C . ASN A 1 84 ? -4.921 28.959 -6.033 1.00 26.08 84 ASN A C 1
ATOM 631 O O . ASN A 1 84 ? -4.394 28.945 -7.145 1.00 26.08 84 ASN A O 1
ATOM 635 N N . SER A 1 85 ? -6.151 29.430 -5.825 1.00 27.80 85 SER A N 1
ATOM 636 C CA . SER A 1 85 ? -7.068 29.917 -6.871 1.00 27.80 85 SER A CA 1
ATOM 637 C C . SER A 1 85 ? -6.612 31.199 -7.587 1.00 27.80 85 SER A C 1
ATOM 639 O O . SER A 1 85 ? -7.312 31.675 -8.471 1.00 27.80 85 SER A O 1
ATOM 641 N N . ASN A 1 86 ? -5.431 31.734 -7.252 1.00 28.61 86 ASN A N 1
ATOM 642 C CA . ASN A 1 86 ? -4.880 32.977 -7.806 1.00 28.61 86 ASN A CA 1
ATOM 643 C C . ASN A 1 86 ? -3.643 32.766 -8.704 1.00 28.61 86 ASN A C 1
ATOM 645 O O . ASN A 1 86 ? -2.809 33.661 -8.826 1.00 28.61 86 ASN A O 1
ATOM 649 N N . LYS A 1 87 ? -3.477 31.595 -9.332 1.00 33.62 87 LYS A N 1
ATOM 650 C CA . LYS A 1 87 ? -2.452 31.393 -10.371 1.00 33.62 87 LYS A CA 1
ATOM 651 C C . LYS A 1 87 ? -3.112 31.108 -11.715 1.00 33.62 87 LYS A C 1
ATOM 653 O O . LYS A 1 87 ? -3.992 30.255 -11.792 1.00 33.62 87 LYS A O 1
ATOM 658 N N . ALA A 1 88 ? -2.653 31.808 -12.756 1.00 31.36 88 ALA A N 1
ATOM 659 C CA . ALA A 1 88 ? -2.948 31.486 -14.151 1.00 31.36 88 ALA A CA 1
ATOM 660 C C . ALA A 1 88 ? -2.792 29.969 -14.387 1.00 31.36 88 ALA A C 1
ATOM 662 O O . ALA A 1 88 ? -1.917 29.368 -13.750 1.00 31.36 88 ALA A O 1
ATOM 663 N N . PRO A 1 89 ? -3.613 29.337 -15.249 1.00 35.44 89 PRO A N 1
ATOM 664 C CA . PRO A 1 89 ? -3.558 27.896 -15.466 1.00 35.44 89 PRO A CA 1
ATOM 665 C C . PRO A 1 89 ? -2.133 27.499 -15.868 1.00 35.44 89 PRO A C 1
ATOM 667 O O . PRO A 1 89 ? -1.645 27.859 -16.936 1.00 35.44 89 PRO A O 1
ATOM 670 N N . GLY A 1 90 ? -1.426 26.818 -14.964 1.00 43.97 90 GLY A N 1
ATOM 671 C CA . GLY A 1 90 ? -0.090 26.313 -15.245 1.00 43.97 90 GLY A CA 1
ATOM 672 C C . GLY A 1 90 ? -0.159 25.253 -16.343 1.00 43.97 90 GLY A C 1
ATOM 673 O O . GLY A 1 90 ? -1.120 24.493 -16.410 1.00 43.97 90 GLY A O 1
ATOM 674 N N . LEU A 1 91 ? 0.882 25.159 -17.173 1.00 55.47 91 LEU A N 1
ATOM 675 C CA . LEU A 1 91 ? 1.015 24.133 -18.221 1.00 55.47 91 LEU A CA 1
ATOM 676 C C . LEU A 1 91 ? 0.960 22.677 -17.692 1.00 55.47 91 LEU A C 1
ATOM 678 O O . LEU A 1 91 ? 0.831 21.747 -18.484 1.00 55.47 91 LEU A O 1
ATOM 682 N N . ASN A 1 92 ? 1.051 22.458 -16.373 1.00 59.00 92 ASN A N 1
ATOM 683 C CA . ASN A 1 92 ? 0.944 21.151 -15.718 1.00 59.00 92 ASN A CA 1
ATOM 684 C C . ASN A 1 92 ? 0.267 21.249 -14.331 1.00 59.00 92 ASN A C 1
ATOM 686 O O . ASN A 1 92 ? 0.124 22.339 -13.775 1.00 59.00 92 ASN A O 1
ATOM 690 N N . TYR A 1 93 ? -0.099 20.093 -13.757 1.00 75.62 93 TYR A N 1
ATOM 691 C CA . TYR A 1 93 ? -0.758 19.979 -12.442 1.00 75.62 93 TYR A CA 1
ATOM 692 C C . TYR A 1 93 ? 0.025 19.177 -11.380 1.00 75.62 93 TYR A C 1
ATOM 694 O O . TYR A 1 93 ? -0.437 19.077 -10.244 1.00 75.62 93 TYR A O 1
ATOM 702 N N . SER A 1 94 ? 1.186 18.593 -11.713 1.00 79.25 94 SER A N 1
ATOM 703 C CA . SER A 1 94 ? 1.980 17.754 -10.795 1.00 79.25 94 SER A CA 1
ATOM 704 C C . SER A 1 94 ? 3.335 18.389 -10.471 1.00 79.25 94 SER A C 1
ATOM 706 O O . SER A 1 94 ? 3.902 19.122 -11.279 1.00 79.25 94 SER A O 1
ATOM 708 N N . LYS A 1 95 ? 3.874 18.105 -9.281 1.00 84.25 95 LYS A N 1
ATOM 709 C CA . LYS A 1 95 ? 5.161 18.637 -8.807 1.00 84.25 95 LYS A CA 1
ATOM 710 C C . LYS A 1 95 ? 6.211 17.533 -8.729 1.00 84.25 95 LYS A C 1
ATOM 712 O O . LYS A 1 95 ? 5.888 16.372 -8.517 1.00 84.25 95 LYS A O 1
ATOM 717 N N . VAL A 1 96 ? 7.475 17.911 -8.883 1.00 89.56 96 VAL A N 1
ATOM 718 C CA . VAL A 1 96 ? 8.614 17.019 -8.628 1.00 89.56 96 VAL A CA 1
ATOM 719 C C . VAL A 1 96 ? 8.922 17.033 -7.137 1.00 89.56 96 VAL A C 1
ATOM 721 O O . VAL A 1 96 ? 8.841 18.082 -6.498 1.00 89.56 96 VAL A O 1
ATOM 724 N N . TYR A 1 97 ? 9.268 15.874 -6.590 1.00 90.06 97 TYR A N 1
ATOM 725 C CA . TYR A 1 97 ? 9.636 15.728 -5.191 1.00 90.06 97 TYR A CA 1
ATOM 726 C C . TYR A 1 97 ? 10.998 16.374 -4.894 1.00 90.06 97 TYR A C 1
ATOM 728 O O . TYR A 1 97 ? 11.987 16.170 -5.608 1.00 90.06 97 TYR A O 1
ATOM 736 N N . THR A 1 98 ? 11.057 17.143 -3.808 1.00 93.00 98 THR A N 1
ATOM 737 C CA . THR A 1 98 ? 12.303 17.731 -3.311 1.00 93.00 98 THR A CA 1
ATOM 738 C C . THR A 1 98 ? 13.034 16.701 -2.457 1.00 93.00 98 THR A C 1
ATOM 740 O O . THR A 1 98 ? 12.819 16.613 -1.250 1.00 93.00 98 THR A O 1
ATOM 743 N N . GLN A 1 99 ? 13.893 15.907 -3.093 1.00 92.88 99 GLN A N 1
ATOM 744 C CA . GLN A 1 99 ? 14.734 14.935 -2.401 1.00 92.88 99 GLN A CA 1
ATOM 745 C C . GLN A 1 99 ? 15.704 15.646 -1.450 1.00 92.88 99 GLN A C 1
ATOM 747 O O . GLN A 1 99 ? 16.407 16.569 -1.858 1.00 92.88 99 GLN A O 1
ATOM 752 N N . ARG A 1 100 ? 15.720 15.211 -0.185 1.00 94.88 100 ARG A N 1
ATOM 753 C CA . ARG A 1 100 ? 16.517 15.828 0.889 1.00 94.88 100 ARG A CA 1
ATOM 754 C C . ARG A 1 100 ? 17.881 15.169 1.107 1.00 94.88 100 ARG A C 1
ATOM 756 O O . ARG A 1 100 ? 18.782 15.825 1.608 1.00 94.88 100 ARG A O 1
ATOM 763 N N . ALA A 1 101 ? 18.023 13.898 0.740 1.00 96.31 101 ALA A N 1
ATOM 764 C CA . ALA A 1 101 ? 19.235 13.106 0.937 1.00 96.31 101 ALA A CA 1
ATOM 765 C C . ALA A 1 101 ? 19.363 12.019 -0.150 1.00 96.31 101 ALA A C 1
ATOM 767 O O . ALA A 1 101 ? 18.352 11.690 -0.791 1.00 96.31 101 ALA A O 1
ATOM 768 N N . PRO A 1 102 ? 20.568 11.454 -0.366 1.00 97.88 102 PRO A N 1
ATOM 769 C CA . PRO A 1 102 ? 20.742 10.248 -1.171 1.00 97.88 102 PRO A CA 1
ATOM 770 C C . PRO A 1 102 ? 19.827 9.113 -0.703 1.00 97.88 102 PRO A C 1
ATOM 772 O O . PRO A 1 102 ? 19.486 9.023 0.476 1.00 97.88 102 PRO A O 1
ATOM 775 N N . TYR A 1 103 ? 19.388 8.272 -1.635 1.00 98.62 103 TYR A N 1
ATOM 776 C CA . TYR A 1 103 ? 18.485 7.174 -1.312 1.00 98.62 103 TYR A CA 1
ATOM 777 C C . TYR A 1 103 ? 19.202 6.031 -0.585 1.00 98.62 103 TYR A C 1
ATOM 779 O O . TYR A 1 103 ? 20.283 5.610 -0.991 1.00 98.62 103 TYR A O 1
ATOM 787 N N . HIS A 1 104 ? 18.564 5.497 0.456 1.00 98.31 104 HIS A N 1
ATOM 788 C CA . HIS A 1 104 ? 19.016 4.316 1.186 1.00 98.31 104 HIS A CA 1
ATOM 789 C C . HIS A 1 104 ? 17.810 3.428 1.579 1.00 98.31 104 HIS A C 1
ATOM 791 O O . HIS A 1 104 ? 16.706 3.959 1.762 1.00 98.31 104 HIS A O 1
ATOM 797 N N . PRO A 1 105 ? 17.970 2.091 1.692 1.00 98.62 105 PRO A N 1
ATOM 798 C CA . PRO A 1 105 ? 16.839 1.160 1.829 1.00 98.62 105 PRO A CA 1
ATOM 799 C C . PRO A 1 105 ? 15.993 1.303 3.105 1.00 98.62 105 PRO A C 1
ATOM 801 O O . PRO A 1 105 ? 14.803 1.006 3.082 1.00 98.62 105 PRO A O 1
ATOM 804 N N . ASP A 1 106 ? 16.562 1.773 4.215 1.00 98.44 106 ASP A N 1
ATOM 805 C CA . ASP A 1 106 ? 15.855 2.075 5.470 1.00 98.44 106 ASP A CA 1
ATOM 806 C C . ASP A 1 106 ? 15.263 3.497 5.507 1.00 98.44 106 ASP A C 1
ATOM 808 O O . ASP A 1 106 ? 14.549 3.851 6.445 1.00 98.44 106 ASP A O 1
ATOM 812 N N . GLY A 1 107 ? 15.495 4.312 4.478 1.00 98.50 107 GLY A N 1
ATOM 813 C CA . GLY A 1 107 ? 14.959 5.664 4.367 1.00 98.50 107 GLY A CA 1
ATOM 814 C C . GLY A 1 107 ? 13.553 5.731 3.770 1.00 98.50 107 GLY A C 1
ATOM 815 O O . GLY A 1 107 ? 12.918 4.720 3.429 1.00 98.50 107 GLY A O 1
ATOM 816 N N . VAL A 1 108 ? 13.075 6.968 3.593 1.00 98.44 108 VAL A N 1
ATOM 817 C CA . VAL A 1 108 ? 11.816 7.260 2.892 1.00 98.44 108 VAL A CA 1
ATOM 818 C C . VAL A 1 108 ? 11.819 6.642 1.492 1.00 98.44 108 VAL A C 1
ATOM 820 O O . VAL A 1 108 ? 12.813 6.698 0.765 1.00 98.44 108 VAL A O 1
ATOM 823 N N . PHE A 1 109 ? 10.695 6.058 1.084 1.00 98.56 109 PHE A N 1
ATOM 824 C CA . PHE A 1 109 ? 10.584 5.461 -0.242 1.00 98.56 109 PHE A CA 1
ATOM 825 C C . PHE A 1 109 ? 10.217 6.529 -1.276 1.00 98.56 109 PHE A C 1
ATOM 827 O O . PHE A 1 109 ? 9.045 6.848 -1.492 1.00 98.56 109 PHE A O 1
ATOM 834 N N . MET A 1 110 ? 11.234 7.097 -1.928 1.00 97.56 110 MET A N 1
ATOM 835 C CA . MET A 1 110 ? 11.075 8.126 -2.960 1.00 97.56 110 MET A CA 1
ATOM 836 C C . MET A 1 110 ? 10.230 9.311 -2.444 1.00 97.56 110 MET A C 1
ATOM 838 O O . MET A 1 110 ? 10.651 10.011 -1.530 1.00 97.56 110 MET A O 1
ATOM 842 N N . SER A 1 111 ? 9.041 9.538 -3.009 1.00 96.31 111 SER A N 1
ATOM 843 C CA . SER A 1 111 ? 8.129 10.630 -2.648 1.00 96.31 111 SER A CA 1
ATOM 844 C C . SER A 1 111 ? 6.909 10.163 -1.843 1.00 96.31 111 SER A C 1
ATOM 846 O O . SER A 1 111 ? 5.885 10.849 -1.828 1.00 96.31 111 SER A O 1
ATOM 848 N N . PHE A 1 112 ? 6.947 8.956 -1.270 1.00 97.38 112 PHE A N 1
ATOM 849 C CA . PHE A 1 112 ? 5.749 8.307 -0.727 1.00 97.38 112 PHE A CA 1
ATOM 850 C C . PHE A 1 112 ? 5.297 8.887 0.618 1.00 97.38 112 PHE A C 1
ATOM 852 O O . PHE A 1 112 ? 4.161 8.648 1.014 1.00 97.38 112 PHE A O 1
ATOM 859 N N . GLU A 1 113 ? 6.109 9.722 1.271 1.00 96.25 113 GLU A N 1
ATOM 860 C CA . GLU A 1 113 ? 5.666 10.542 2.411 1.00 96.25 113 GLU A CA 1
ATOM 861 C C . GLU A 1 113 ? 4.453 11.425 2.060 1.00 96.25 113 GLU A C 1
ATOM 863 O O . GLU A 1 113 ? 3.568 11.631 2.881 1.00 96.25 113 GLU A O 1
ATOM 868 N N . GLY A 1 114 ? 4.353 11.882 0.805 1.00 93.38 114 GLY A N 1
ATOM 869 C CA . GLY A 1 114 ? 3.228 12.686 0.322 1.00 93.38 114 GLY A CA 1
ATOM 870 C C . GLY A 1 114 ? 2.063 11.869 -0.243 1.00 93.38 114 GLY A C 1
ATOM 871 O O . GLY A 1 114 ? 1.125 12.450 -0.792 1.00 93.38 114 GLY A O 1
ATOM 872 N N . TYR A 1 115 ? 2.127 10.534 -0.202 1.00 92.75 115 TYR A N 1
ATOM 873 C CA . TYR A 1 115 ? 1.118 9.668 -0.809 1.00 92.75 115 TYR A CA 1
ATOM 874 C C . TYR A 1 115 ? 0.053 9.286 0.216 1.00 92.75 115 TYR A C 1
ATOM 876 O O . TYR A 1 115 ? 0.350 8.691 1.244 1.00 92.75 115 TYR A O 1
ATOM 884 N N . ASN A 1 116 ? -1.211 9.540 -0.119 1.00 95.06 116 ASN A N 1
ATOM 885 C CA . ASN A 1 116 ? -2.369 9.009 0.602 1.00 95.06 116 ASN A CA 1
ATOM 886 C C . ASN A 1 116 ? -2.990 7.917 -0.268 1.00 95.06 116 ASN A C 1
ATOM 888 O O . ASN A 1 116 ? -3.603 8.205 -1.300 1.00 95.06 116 ASN A O 1
ATOM 892 N N . VAL A 1 117 ? -2.743 6.654 0.070 1.00 97.06 117 VAL A N 1
ATOM 893 C CA . VAL A 1 117 ? -3.136 5.525 -0.783 1.00 97.06 117 VAL A CA 1
ATOM 894 C C . VAL A 1 117 ? -4.611 5.224 -0.583 1.00 97.06 117 VAL A C 1
ATOM 896 O O . VAL A 1 117 ? -5.355 5.143 -1.551 1.00 97.06 117 VAL A O 1
ATOM 899 N N . GLU A 1 118 ? -5.029 5.137 0.669 1.00 96.81 118 GLU A N 1
ATOM 900 C CA . GLU A 1 118 ? -6.352 4.820 1.187 1.00 96.81 118 GLU A CA 1
ATOM 901 C C . GLU A 1 118 ? -7.457 5.760 0.683 1.00 96.81 118 GLU A C 1
ATOM 903 O O . GLU A 1 118 ? -8.579 5.317 0.428 1.00 96.81 118 GLU A O 1
ATOM 908 N N . VAL A 1 119 ? -7.146 7.033 0.419 1.00 95.19 119 VAL A N 1
ATOM 909 C CA . VAL A 1 119 ? -8.133 8.008 -0.085 1.00 95.19 119 VAL A CA 1
ATOM 910 C C . VAL A 1 119 ? -8.485 7.813 -1.561 1.00 95.19 119 VAL A C 1
ATOM 912 O O . VAL A 1 119 ? -9.494 8.349 -2.018 1.00 95.19 119 VAL A O 1
ATOM 915 N N . ARG A 1 120 ? -7.690 7.046 -2.319 1.00 94.25 120 ARG A N 1
ATOM 916 C CA . ARG A 1 120 ? -7.934 6.814 -3.751 1.00 94.25 120 ARG A CA 1
ATOM 917 C C . ARG A 1 120 ? -9.282 6.116 -3.949 1.00 94.25 120 ARG A C 1
ATOM 919 O O . ARG A 1 120 ? -9.646 5.214 -3.197 1.00 94.25 120 ARG A O 1
ATOM 926 N N . ASP A 1 121 ? -10.011 6.519 -4.981 1.00 95.44 121 ASP A N 1
ATOM 927 C CA . ASP A 1 121 ? -11.339 5.999 -5.338 1.00 95.44 121 ASP A CA 1
ATOM 928 C C . ASP A 1 121 ? -11.345 4.498 -5.657 1.00 95.44 121 ASP A C 1
ATOM 930 O O . ASP A 1 121 ? -12.291 3.800 -5.306 1.00 95.44 121 ASP A O 1
ATOM 934 N N . ARG A 1 122 ? -10.258 3.993 -6.244 1.00 95.25 122 ARG A N 1
ATOM 935 C CA . ARG A 1 122 ? -10.029 2.568 -6.512 1.00 95.25 122 ARG A CA 1
ATOM 936 C C . ARG A 1 122 ? -9.746 1.730 -5.264 1.00 95.25 122 ARG A C 1
ATOM 938 O O . ARG A 1 122 ? -9.733 0.506 -5.359 1.00 95.25 122 ARG A O 1
ATOM 945 N N . VAL A 1 123 ? -9.502 2.345 -4.100 1.00 98.12 123 VAL A N 1
ATOM 946 C CA . VAL A 1 123 ? -9.474 1.630 -2.812 1.00 98.12 123 VAL A CA 1
ATOM 947 C C . VAL A 1 123 ? -10.915 1.478 -2.353 1.00 98.12 123 VAL A C 1
ATOM 949 O O . VAL A 1 123 ? -11.531 2.469 -1.958 1.00 98.12 123 VAL A O 1
ATOM 952 N N . LYS A 1 124 ? -11.446 0.256 -2.374 1.00 98.38 124 LYS A N 1
ATOM 953 C CA . LYS A 1 124 ? -12.814 -0.012 -1.916 1.00 98.38 124 LYS A CA 1
ATOM 954 C C . LYS A 1 124 ? -12.939 0.251 -0.420 1.00 98.38 124 LYS A C 1
ATOM 956 O O . LYS A 1 124 ? -13.829 0.975 0.002 1.00 98.38 124 LYS A O 1
ATOM 961 N N . CYS A 1 125 ? -12.012 -0.307 0.353 1.00 98.62 125 CYS A N 1
ATOM 962 C CA . CYS A 1 125 ? -11.882 -0.120 1.793 1.00 98.62 125 CYS A CA 1
ATOM 963 C C . CYS A 1 125 ? -10.540 -0.689 2.287 1.00 98.62 125 CYS A C 1
ATOM 965 O O . CYS A 1 125 ? -9.809 -1.315 1.514 1.00 98.62 125 CYS A O 1
ATOM 967 N N . ILE A 1 126 ? -10.230 -0.494 3.572 1.00 98.81 126 ILE A N 1
ATOM 968 C CA . ILE A 1 126 ? -9.192 -1.260 4.273 1.00 98.81 126 ILE A CA 1
ATOM 969 C C . ILE A 1 126 ? -9.858 -2.502 4.864 1.00 98.81 126 ILE A C 1
ATOM 971 O O . ILE A 1 126 ? -10.796 -2.377 5.652 1.00 98.81 126 ILE A O 1
ATOM 975 N N . SER A 1 127 ? -9.411 -3.695 4.468 1.00 98.81 127 SER A N 1
ATOM 976 C CA . SE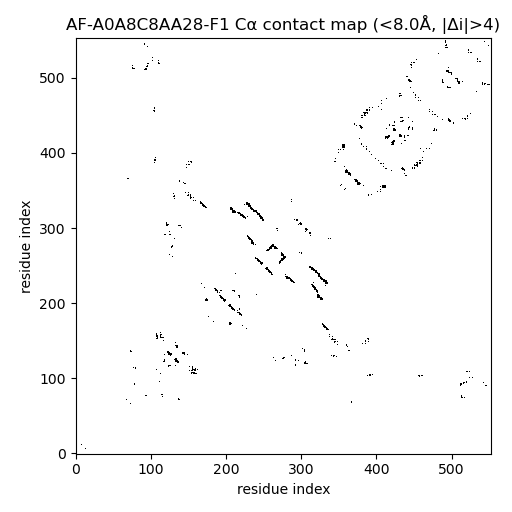R A 1 127 ? -9.972 -4.967 4.942 1.00 98.81 127 SER A CA 1
ATOM 977 C C . SER A 1 127 ? -9.956 -5.029 6.473 1.00 98.81 127 SER A C 1
ATOM 979 O O . SER A 1 127 ? -8.947 -4.695 7.097 1.00 98.81 127 SER A O 1
ATOM 981 N N . GLY A 1 128 ? -11.069 -5.430 7.091 1.00 98.50 128 GLY A N 1
ATOM 982 C CA . GLY A 1 128 ? -11.143 -5.629 8.542 1.00 98.50 128 GLY A CA 1
ATOM 983 C C . GLY A 1 128 ? -10.347 -6.852 9.010 1.00 98.50 128 GLY A C 1
ATOM 984 O O . GLY A 1 128 ? -9.769 -6.843 10.097 1.00 98.50 128 GLY A O 1
ATOM 985 N N . VAL A 1 129 ? -10.280 -7.890 8.172 1.00 98.56 129 VAL A N 1
ATOM 986 C CA . VAL A 1 129 ? -9.518 -9.118 8.440 1.00 98.56 129 VAL A CA 1
ATOM 987 C C . VAL A 1 129 ? -8.020 -8.866 8.265 1.00 98.56 129 VAL A C 1
ATOM 989 O O . VAL A 1 129 ? -7.242 -9.114 9.181 1.00 98.56 129 VAL A O 1
ATOM 992 N N . GLU A 1 130 ? -7.626 -8.327 7.108 1.00 98.56 130 GLU A N 1
ATOM 993 C CA . GLU A 1 130 ? -6.215 -8.252 6.703 1.00 98.56 130 GLU A CA 1
ATOM 994 C C . GLU A 1 130 ? -5.521 -6.936 7.077 1.00 98.56 130 GLU A C 1
ATOM 996 O O . GLU A 1 130 ? -4.296 -6.870 7.066 1.00 98.56 130 GLU A O 1
ATOM 1001 N N . GLY A 1 131 ? -6.272 -5.869 7.372 1.00 98.69 131 GLY A N 1
ATOM 1002 C CA . GLY A 1 131 ? -5.698 -4.554 7.694 1.00 98.69 131 GLY A CA 1
ATOM 1003 C C . GLY A 1 131 ? -5.031 -3.834 6.513 1.00 98.69 131 GLY A C 1
ATOM 1004 O O . GLY A 1 131 ? -4.277 -2.891 6.720 1.00 98.69 131 GLY A O 1
ATOM 1005 N N . VAL A 1 132 ? -5.291 -4.267 5.275 1.00 98.88 132 VAL A N 1
ATOM 1006 C CA . VAL A 1 132 ? -4.686 -3.725 4.042 1.00 98.88 132 VAL A CA 1
ATOM 1007 C C . VAL A 1 132 ? -5.758 -3.326 3.018 1.00 98.88 132 VAL A C 1
ATOM 1009 O O . VAL A 1 132 ? -6.895 -3.809 3.098 1.00 98.88 132 VAL A O 1
ATOM 1012 N N . PRO A 1 133 ? -5.450 -2.439 2.052 1.00 98.81 133 PRO A N 1
ATOM 1013 C CA . PRO A 1 133 ? -6.425 -1.995 1.060 1.00 98.81 133 PRO A CA 1
ATOM 1014 C C . PRO A 1 133 ? -6.895 -3.112 0.119 1.00 98.81 133 PRO A C 1
ATOM 1016 O O . PRO A 1 133 ? -6.095 -3.889 -0.401 1.00 98.81 133 PRO A O 1
ATOM 1019 N N . LEU A 1 134 ? -8.195 -3.103 -0.188 1.00 98.50 134 LEU A N 1
ATOM 1020 C CA . LEU A 1 134 ? -8.789 -3.879 -1.278 1.00 98.50 134 LEU A CA 1
ATOM 1021 C C . LEU A 1 134 ? -9.017 -2.979 -2.504 1.00 98.50 134 LEU A C 1
ATOM 1023 O O . LEU A 1 134 ? -9.615 -1.904 -2.394 1.00 98.50 134 LEU A O 1
ATOM 1027 N N . SER A 1 135 ? -8.552 -3.411 -3.674 1.00 97.81 135 SER A N 1
ATOM 1028 C CA . SER A 1 135 ? -8.642 -2.663 -4.931 1.00 97.81 135 SER A CA 1
ATOM 1029 C C . SER A 1 135 ? -9.907 -2.984 -5.708 1.00 97.81 135 SER A C 1
ATOM 1031 O O . SER A 1 135 ? -10.362 -4.117 -5.693 1.00 97.81 135 SER A O 1
ATOM 1033 N N . THR A 1 136 ? -10.430 -2.018 -6.458 1.00 96.88 136 THR A N 1
ATOM 1034 C CA . THR A 1 136 ? -11.503 -2.215 -7.457 1.00 96.88 136 THR A CA 1
ATOM 1035 C C . THR A 1 136 ? -11.097 -1.761 -8.857 1.00 96.88 136 THR A C 1
ATOM 1037 O O . THR A 1 136 ? -11.926 -1.663 -9.759 1.00 96.88 136 THR A O 1
ATOM 1040 N N . GLN A 1 137 ? -9.801 -1.503 -9.054 1.00 92.25 137 GLN A N 1
ATOM 1041 C CA . GLN A 1 137 ? -9.276 -0.781 -10.210 1.00 92.25 137 GLN A CA 1
ATOM 1042 C C . GLN A 1 137 ? -9.678 -1.400 -11.557 1.00 92.25 137 GLN A C 1
ATOM 1044 O O . GLN A 1 137 ? -10.076 -0.679 -12.472 1.00 92.25 137 GLN A O 1
ATOM 1049 N N . TRP A 1 138 ? -9.623 -2.728 -11.676 1.00 92.19 138 TRP A N 1
ATOM 1050 C CA . TRP A 1 138 ? -10.000 -3.436 -12.905 1.00 92.19 138 TRP A CA 1
ATOM 1051 C C . TRP A 1 138 ? -11.267 -4.278 -12.776 1.00 92.19 138 TRP A C 1
ATOM 1053 O O . TRP A 1 138 ? -11.790 -4.745 -13.785 1.00 92.19 138 TRP A O 1
ATOM 1063 N N . GLY A 1 139 ? -11.828 -4.386 -11.573 1.00 90.12 139 GLY A N 1
ATOM 1064 C CA . GLY A 1 139 ? -13.002 -5.203 -11.303 1.00 90.12 139 GLY A CA 1
ATOM 1065 C C . GLY A 1 139 ? -13.776 -4.717 -10.071 1.00 90.12 139 GLY A C 1
ATOM 1066 O O . GLY A 1 139 ? -13.165 -4.529 -9.016 1.00 90.12 139 GLY A O 1
ATOM 1067 N N . PRO A 1 140 ? -15.105 -4.513 -10.167 1.00 92.19 140 PRO A N 1
ATOM 1068 C CA . PRO A 1 140 ? -15.920 -3.998 -9.061 1.00 92.19 140 PRO A CA 1
ATOM 1069 C C . PRO A 1 140 ? -16.054 -4.971 -7.877 1.00 92.19 140 PRO A C 1
ATOM 1071 O O . PRO A 1 140 ? -16.392 -4.541 -6.770 1.00 92.19 140 PRO A O 1
ATOM 1074 N N . GLN A 1 141 ? -15.765 -6.261 -8.091 1.00 90.62 141 GLN A N 1
ATOM 1075 C CA . GLN A 1 141 ? -15.821 -7.313 -7.071 1.00 90.62 141 GLN A CA 1
ATOM 1076 C C . GLN A 1 141 ? -14.876 -7.057 -5.892 1.00 90.62 141 GLN A C 1
ATOM 1078 O O . GLN A 1 141 ? -15.149 -7.490 -4.778 1.00 90.62 141 GLN A O 1
ATOM 1083 N N . GLY A 1 142 ? -13.801 -6.300 -6.118 1.00 95.62 142 GLY A N 1
ATOM 1084 C CA . GLY A 1 142 ? -12.759 -6.113 -5.123 1.00 95.62 142 GLY A CA 1
ATOM 1085 C C . GLY A 1 142 ? -11.736 -7.251 -5.148 1.00 95.62 142 GLY A C 1
ATOM 1086 O O . GLY A 1 142 ? -12.096 -8.421 -5.203 1.00 95.62 142 GLY A O 1
ATOM 1087 N N . TYR A 1 143 ? -10.451 -6.921 -5.116 1.00 98.06 143 TYR A N 1
ATOM 1088 C CA . TYR A 1 143 ? -9.362 -7.894 -5.036 1.00 98.06 143 TYR A CA 1
ATOM 1089 C C . TYR A 1 143 ? -8.152 -7.282 -4.331 1.00 98.06 143 TYR A C 1
ATOM 1091 O O . TYR A 1 143 ? -7.935 -6.067 -4.368 1.00 98.06 143 TYR A O 1
ATOM 1099 N N . PHE A 1 144 ? -7.349 -8.115 -3.673 1.00 98.69 144 PHE A N 1
ATOM 1100 C CA . PHE A 1 144 ? -6.088 -7.662 -3.098 1.00 98.69 144 PHE A CA 1
ATOM 1101 C C . PHE A 1 144 ? -5.073 -7.444 -4.217 1.00 98.69 144 PHE A C 1
ATOM 1103 O O . PHE A 1 144 ? -4.781 -8.351 -4.993 1.00 98.69 144 PHE A O 1
ATOM 1110 N N . TYR A 1 145 ? -4.568 -6.217 -4.322 1.00 98.69 145 TYR A N 1
ATOM 1111 C CA . TYR A 1 145 ? -3.621 -5.834 -5.361 1.00 98.69 145 TYR A CA 1
ATOM 1112 C C . TYR A 1 145 ? -2.259 -5.536 -4.720 1.00 98.69 145 TYR A C 1
ATOM 1114 O O . TYR A 1 145 ? -2.142 -4.520 -4.026 1.00 98.69 145 TYR A O 1
ATOM 1122 N N . PRO A 1 146 ? -1.228 -6.380 -4.929 1.00 98.75 146 PRO A N 1
ATOM 1123 C CA . PRO A 1 146 ? 0.034 -6.303 -4.188 1.00 98.75 146 PRO A CA 1
ATOM 1124 C C . PRO A 1 146 ? 0.739 -4.950 -4.326 1.00 98.75 146 PRO A C 1
ATOM 1126 O O . PRO A 1 146 ? 1.270 -4.442 -3.345 1.00 98.75 146 PRO A O 1
ATOM 1129 N N . ILE A 1 147 ? 0.661 -4.304 -5.494 1.00 98.69 147 ILE A N 1
ATOM 1130 C CA . ILE A 1 147 ? 1.207 -2.951 -5.710 1.00 98.69 147 ILE A CA 1
ATOM 1131 C C . ILE A 1 147 ? 0.554 -1.939 -4.768 1.00 98.69 147 ILE A C 1
ATOM 1133 O O . ILE A 1 147 ? 1.228 -1.137 -4.132 1.00 98.69 147 ILE A O 1
ATOM 1137 N N . GLN A 1 148 ? -0.770 -1.970 -4.646 1.00 98.56 148 GLN A N 1
ATOM 1138 C CA . GLN A 1 148 ? -1.489 -1.030 -3.791 1.00 98.56 148 GLN A CA 1
ATOM 1139 C C . GLN A 1 148 ? -1.226 -1.287 -2.305 1.00 98.56 148 GLN A C 1
ATOM 1141 O O . GLN A 1 148 ? -1.138 -0.332 -1.535 1.00 98.56 148 GLN A O 1
ATOM 1146 N N . ILE A 1 149 ? -1.069 -2.552 -1.914 1.00 98.94 149 ILE A N 1
ATOM 1147 C CA . ILE A 1 149 ? -0.744 -2.949 -0.539 1.00 98.94 149 ILE A CA 1
ATOM 1148 C C . ILE A 1 149 ? 0.690 -2.536 -0.185 1.00 98.94 149 ILE A C 1
ATOM 1150 O O . ILE A 1 149 ? 0.904 -1.914 0.852 1.00 98.94 149 ILE A O 1
ATOM 1154 N N . ALA A 1 150 ? 1.656 -2.774 -1.074 1.00 98.88 150 ALA A N 1
ATOM 1155 C CA . ALA A 1 150 ? 3.032 -2.319 -0.895 1.00 98.88 150 ALA A CA 1
ATOM 1156 C C . ALA A 1 150 ? 3.122 -0.784 -0.833 1.00 98.88 150 ALA A C 1
ATOM 1158 O O . ALA A 1 150 ? 3.781 -0.240 0.046 1.00 98.88 150 ALA A O 1
ATOM 1159 N N . GLN A 1 151 ? 2.400 -0.056 -1.695 1.00 98.88 151 GLN A N 1
ATOM 1160 C CA . GLN A 1 151 ? 2.336 1.413 -1.630 1.00 98.88 151 GLN A CA 1
ATOM 1161 C C . GLN A 1 151 ? 1.738 1.914 -0.319 1.00 98.88 151 GLN A C 1
ATOM 1163 O O . GLN A 1 151 ? 2.225 2.902 0.229 1.00 98.88 151 GLN A O 1
ATOM 1168 N N . TYR A 1 152 ? 0.690 1.253 0.179 1.00 98.88 152 TYR A N 1
ATOM 1169 C CA . TYR A 1 152 ? 0.098 1.567 1.475 1.00 98.88 152 TYR A CA 1
ATOM 1170 C C . TYR A 1 152 ? 1.149 1.439 2.582 1.00 98.88 152 TYR A C 1
ATOM 1172 O O . TYR A 1 152 ? 1.412 2.418 3.280 1.00 98.88 152 TYR A O 1
ATOM 1180 N N . GLY A 1 153 ? 1.857 0.307 2.638 1.00 98.88 153 GLY A N 1
ATOM 1181 C CA . GLY A 1 153 ? 2.955 0.100 3.581 1.00 98.88 153 GLY A CA 1
ATOM 1182 C C . GLY A 1 153 ? 4.078 1.133 3.447 1.00 98.88 153 GLY A C 1
ATOM 1183 O O . GLY A 1 153 ? 4.402 1.817 4.413 1.00 98.88 153 GLY A O 1
ATOM 1184 N N . LEU A 1 154 ? 4.644 1.302 2.249 1.00 98.94 154 LEU A N 1
ATOM 1185 C CA . LEU A 1 154 ? 5.774 2.206 1.990 1.00 98.94 154 LEU A CA 1
ATOM 1186 C C . LEU A 1 154 ? 5.439 3.680 2.255 1.00 98.94 154 LEU A C 1
ATOM 1188 O O . LEU A 1 154 ? 6.300 4.432 2.717 1.00 98.94 154 LEU A O 1
ATOM 1192 N N . SER A 1 155 ? 4.202 4.105 1.983 1.00 98.75 155 SER A N 1
ATOM 1193 C CA . SER A 1 155 ? 3.759 5.468 2.298 1.00 98.75 155 SER A CA 1
ATOM 1194 C C . SER A 1 155 ? 3.650 5.701 3.798 1.00 98.75 155 SER A C 1
ATOM 1196 O O . SER A 1 155 ? 4.181 6.692 4.289 1.00 98.75 155 SER A O 1
ATOM 1198 N N . HIS A 1 156 ? 3.067 4.763 4.546 1.00 98.88 156 HIS A N 1
ATOM 1199 C CA . HIS A 1 156 ? 3.022 4.852 6.000 1.00 98.88 156 HIS A CA 1
ATOM 1200 C C . HIS A 1 156 ? 4.416 4.773 6.631 1.00 98.88 156 HIS A C 1
ATOM 1202 O O . HIS A 1 156 ? 4.725 5.588 7.493 1.00 98.88 156 HIS A O 1
ATOM 1208 N N . TYR A 1 157 ? 5.293 3.892 6.146 1.00 98.94 157 TYR A N 1
ATOM 1209 C CA . TYR A 1 157 ? 6.698 3.862 6.563 1.00 98.94 157 TYR A CA 1
ATOM 1210 C C . TYR A 1 157 ? 7.381 5.219 6.358 1.00 98.94 157 TYR A C 1
ATOM 1212 O O . TYR A 1 157 ? 8.015 5.747 7.264 1.00 98.94 157 TYR A O 1
ATOM 1220 N N . SER A 1 158 ? 7.212 5.818 5.175 1.00 98.75 158 SER A N 1
ATOM 1221 C CA . SER A 1 158 ? 7.830 7.109 4.858 1.00 98.75 158 SER A CA 1
ATOM 1222 C C . SER A 1 158 ? 7.273 8.232 5.737 1.00 98.75 158 SER A C 1
ATOM 1224 O O . SER A 1 158 ? 8.050 9.008 6.278 1.00 98.75 158 SER A O 1
ATOM 1226 N N . LYS A 1 159 ? 5.950 8.276 5.947 1.00 98.69 159 LYS A N 1
ATOM 1227 C CA . LYS A 1 159 ? 5.302 9.237 6.853 1.00 98.69 159 LYS A CA 1
ATOM 1228 C C . LYS A 1 159 ? 5.784 9.095 8.292 1.00 98.69 159 LYS A C 1
ATOM 1230 O O . LYS A 1 159 ? 6.035 10.104 8.934 1.00 98.69 159 LYS A O 1
ATOM 1235 N N . ASN A 1 160 ? 6.004 7.870 8.774 1.00 98.62 160 ASN A N 1
ATOM 1236 C CA . ASN A 1 160 ? 6.568 7.626 10.105 1.00 98.62 160 ASN A CA 1
ATOM 1237 C C . ASN A 1 160 ? 7.939 8.292 10.306 1.00 98.62 160 ASN A C 1
ATOM 1239 O O . ASN A 1 160 ? 8.260 8.697 11.416 1.00 98.62 160 ASN A O 1
ATOM 1243 N N . LEU A 1 161 ? 8.738 8.415 9.243 1.00 98.38 161 LEU A N 1
ATOM 1244 C CA . LEU A 1 161 ? 10.051 9.061 9.298 1.00 98.38 161 LEU A CA 1
ATOM 1245 C C . LEU A 1 161 ? 9.989 10.591 9.188 1.00 98.38 161 LEU A C 1
ATOM 1247 O O . LEU A 1 161 ? 10.973 11.258 9.499 1.00 98.38 161 LEU A O 1
ATOM 1251 N N . THR A 1 162 ? 8.881 11.157 8.704 1.00 97.88 162 THR A N 1
ATOM 1252 C CA . THR A 1 162 ? 8.790 12.591 8.377 1.00 97.88 162 THR A CA 1
ATOM 1253 C C . THR A 1 162 ? 7.770 13.370 9.189 1.00 97.88 162 THR A C 1
ATOM 1255 O O . THR A 1 162 ? 7.913 14.581 9.350 1.00 97.88 162 THR A O 1
ATOM 1258 N N . GLU A 1 163 ? 6.711 12.713 9.649 1.00 97.75 163 GLU A N 1
ATOM 1259 C CA . GLU A 1 163 ? 5.685 13.324 10.484 1.00 97.75 163 GLU A CA 1
ATOM 1260 C C . GLU A 1 163 ? 6.133 13.362 11.949 1.00 97.75 163 GLU A C 1
ATOM 1262 O O . GLU A 1 163 ? 7.027 12.634 12.381 1.00 97.75 163 GLU A O 1
ATOM 1267 N N . LYS A 1 164 ? 5.519 14.251 12.734 1.00 97.38 164 LYS A N 1
ATOM 1268 C CA . LYS A 1 164 ? 5.781 14.315 14.175 1.00 97.38 164 LYS A CA 1
ATOM 1269 C C . LYS A 1 164 ? 5.220 13.060 14.859 1.00 97.38 164 LYS A C 1
ATOM 1271 O O . LYS A 1 164 ? 4.190 12.558 14.405 1.00 97.38 164 LYS A O 1
ATOM 1276 N N . PRO A 1 165 ? 5.826 12.598 15.970 1.00 97.12 165 PRO A N 1
ATOM 1277 C CA . PRO A 1 165 ? 5.247 11.532 16.778 1.00 97.12 165 PRO A CA 1
ATOM 1278 C C . PRO A 1 165 ? 3.778 11.834 17.120 1.00 97.12 165 PRO A C 1
ATOM 1280 O O . PRO A 1 165 ? 3.467 12.984 17.459 1.00 97.12 165 PRO A O 1
ATOM 1283 N N . PRO A 1 166 ? 2.870 10.849 17.009 1.00 96.94 166 PRO A N 1
ATOM 1284 C CA . PRO A 1 166 ? 1.452 11.088 17.218 1.00 96.94 166 PRO A CA 1
ATOM 1285 C C . PRO A 1 166 ? 1.151 11.364 18.691 1.00 96.94 166 PRO A C 1
ATOM 1287 O O . PRO A 1 166 ? 1.759 10.780 19.588 1.00 96.94 166 PRO A O 1
ATOM 1290 N N . HIS A 1 167 ? 0.151 12.209 18.936 1.00 97.12 167 HIS A N 1
ATOM 1291 C CA . HIS A 1 167 ? -0.553 12.177 20.212 1.00 97.12 167 HIS A CA 1
ATOM 1292 C C . HIS A 1 167 ? -1.252 10.815 20.354 1.00 97.12 167 HIS A C 1
ATOM 1294 O O . HIS A 1 167 ? -1.798 10.308 19.370 1.00 97.12 167 HIS A O 1
ATOM 1300 N N . ILE A 1 168 ? -1.197 10.229 21.553 1.00 97.19 168 ILE A N 1
ATOM 1301 C CA . ILE A 1 168 ? -1.819 8.945 21.895 1.00 97.19 168 ILE A CA 1
ATOM 1302 C C . ILE A 1 168 ? -2.549 9.123 23.222 1.00 97.19 168 ILE A C 1
ATOM 1304 O O . ILE A 1 168 ? -1.929 9.410 24.245 1.00 97.19 168 ILE A O 1
ATOM 1308 N N . GLU A 1 169 ? -3.862 8.930 23.207 1.00 96.25 169 GLU A N 1
ATOM 1309 C CA . GLU A 1 169 ? -4.704 8.972 24.395 1.00 96.25 169 GLU A CA 1
ATOM 1310 C C . GLU A 1 169 ? -5.121 7.555 24.788 1.00 96.25 169 GLU A C 1
ATOM 1312 O O . GLU A 1 169 ? -5.664 6.809 23.969 1.00 96.25 169 GLU A O 1
ATOM 1317 N N . VAL A 1 170 ? -4.856 7.183 26.043 1.00 95.31 170 VAL A N 1
ATOM 1318 C CA . VAL A 1 170 ? -5.121 5.842 26.578 1.00 95.31 170 VAL A CA 1
ATOM 1319 C C . VAL A 1 170 ? -6.353 5.860 27.478 1.00 95.31 170 VAL A C 1
ATOM 1321 O O . VAL A 1 170 ? -6.344 6.420 28.579 1.00 95.31 170 VAL A O 1
ATOM 1324 N N . TYR A 1 171 ? -7.408 5.185 27.034 1.00 93.75 171 TYR A N 1
ATOM 1325 C CA . TYR A 1 171 ? -8.685 5.134 27.738 1.00 93.75 171 TYR A CA 1
ATOM 1326 C C . TYR A 1 171 ? -8.736 3.976 28.732 1.00 93.75 171 TYR A C 1
ATOM 1328 O O . TYR A 1 171 ? -9.142 4.182 29.875 1.00 93.75 171 TYR A O 1
ATOM 1336 N N . GLU A 1 172 ? -8.257 2.793 28.342 1.00 93.19 172 GLU A N 1
ATOM 1337 C CA . GLU A 1 172 ? -8.372 1.570 29.142 1.00 93.19 172 GLU A CA 1
ATOM 1338 C C . GLU A 1 172 ? -7.118 0.697 29.036 1.00 93.19 172 GLU A C 1
ATOM 1340 O O . GLU A 1 172 ? -6.687 0.384 27.928 1.00 93.19 172 GLU A O 1
ATOM 1345 N N . THR A 1 173 ? -6.592 0.282 30.190 1.00 90.81 173 THR A N 1
ATOM 1346 C CA . THR A 1 173 ? -5.466 -0.664 30.350 1.00 90.81 173 THR A CA 1
ATOM 1347 C C . THR A 1 173 ? -5.789 -1.788 31.339 1.00 90.81 173 THR A C 1
ATOM 1349 O O . THR A 1 173 ? -4.943 -2.619 31.631 1.00 90.81 173 THR A O 1
ATOM 1352 N N . ALA A 1 174 ? -6.991 -1.782 31.926 1.00 87.31 174 ALA A N 1
ATOM 1353 C CA . ALA A 1 174 ? -7.470 -2.667 32.985 1.00 87.31 174 ALA A CA 1
ATOM 1354 C C . ALA A 1 174 ? -6.641 -2.697 34.286 1.00 87.31 174 ALA A C 1
ATOM 1356 O O . ALA A 1 174 ? -7.023 -3.407 35.219 1.00 87.31 174 ALA A O 1
ATOM 1357 N N . GLU A 1 175 ? -5.579 -1.901 34.383 1.00 83.56 175 GLU A N 1
ATOM 1358 C CA . GLU A 1 175 ? -4.780 -1.689 35.590 1.00 83.56 175 GLU A CA 1
ATOM 1359 C C . GLU A 1 175 ? -5.388 -0.601 36.494 1.00 83.56 175 GLU A C 1
ATOM 1361 O O . GLU A 1 175 ? -6.145 0.266 36.044 1.00 83.56 175 GLU A O 1
ATOM 1366 N N . GLU A 1 176 ? -5.061 -0.641 37.789 1.00 66.00 176 GLU A N 1
ATOM 1367 C CA . GLU A 1 176 ? -5.423 0.426 38.724 1.00 66.00 176 GLU A CA 1
ATOM 1368 C C . GLU A 1 176 ? -4.673 1.709 38.341 1.00 66.00 176 GLU A C 1
ATOM 1370 O O . GLU A 1 176 ? -3.470 1.836 38.550 1.00 66.00 176 GLU A O 1
ATOM 1375 N N . LYS A 1 177 ? -5.382 2.672 37.742 1.00 62.62 177 LYS A N 1
ATOM 1376 C CA . LYS A 1 177 ? -4.828 4.006 37.485 1.00 62.62 177 LYS A CA 1
ATOM 1377 C C . LYS A 1 177 ? -4.652 4.763 38.808 1.00 62.62 177 LYS A C 1
ATOM 1379 O O . LYS A 1 177 ? -5.501 4.671 39.696 1.00 62.62 177 LYS A O 1
ATOM 1384 N N . ASP A 1 178 ? -3.601 5.580 38.896 1.00 52.44 178 ASP A N 1
ATOM 1385 C CA . ASP A 1 178 ? -3.441 6.576 39.961 1.00 52.44 178 ASP A CA 1
ATOM 1386 C C . ASP A 1 178 ? -4.719 7.418 40.115 1.00 52.44 178 ASP A C 1
ATOM 1388 O O . ASP A 1 178 ? -5.335 7.821 39.123 1.00 52.44 178 ASP A O 1
ATOM 1392 N N . LYS A 1 179 ? -5.092 7.744 41.363 1.00 53.06 179 LYS A N 1
ATOM 1393 C CA . LYS A 1 179 ? -6.322 8.484 41.744 1.00 53.06 179 LYS A CA 1
ATOM 1394 C C . LYS A 1 179 ? -6.499 9.855 41.059 1.00 53.06 179 LYS A C 1
ATOM 1396 O O . LYS A 1 179 ? -7.536 10.491 41.224 1.00 53.06 179 LYS A O 1
ATOM 1401 N N . THR A 1 180 ? -5.491 10.332 40.331 1.00 49.44 180 THR A N 1
ATOM 1402 C CA . THR A 1 180 ? -5.451 11.606 39.599 1.00 49.44 180 THR A CA 1
ATOM 1403 C C . THR A 1 180 ? -5.857 11.487 38.123 1.00 49.44 180 THR A C 1
ATOM 1405 O O . THR A 1 180 ? -6.127 12.505 37.486 1.00 49.44 180 THR A O 1
ATOM 1408 N N . SER A 1 181 ? -5.934 10.274 37.566 1.00 54.31 181 SER A N 1
ATOM 1409 C CA . SER A 1 181 ? -6.387 10.031 36.193 1.00 54.31 181 SER A CA 1
ATOM 1410 C C . SER A 1 181 ? -7.903 9.822 36.165 1.00 54.31 181 SER A C 1
ATOM 1412 O O . SER A 1 181 ? -8.434 9.056 36.969 1.00 54.31 181 SER A O 1
ATOM 1414 N N . ARG A 1 182 ? -8.626 10.482 35.246 1.00 55.50 182 ARG A N 1
ATOM 1415 C CA . ARG A 1 182 ? -10.061 10.210 35.035 1.00 55.50 182 ARG A CA 1
ATOM 1416 C C . ARG A 1 182 ? -10.238 8.714 34.744 1.00 55.50 182 ARG A C 1
ATOM 1418 O O . ARG A 1 182 ? -9.690 8.210 33.763 1.00 55.50 182 ARG A O 1
ATOM 1425 N N . SER A 1 183 ? -10.975 8.013 35.604 1.00 56.31 183 SER A N 1
ATOM 1426 C CA . SER A 1 183 ? -11.309 6.603 35.410 1.00 56.31 183 SER A CA 1
ATOM 1427 C C . SER A 1 183 ? -12.113 6.415 34.120 1.00 56.31 183 SER A C 1
ATOM 1429 O O . SER A 1 183 ? -12.875 7.291 33.712 1.00 56.31 183 SER A O 1
ATOM 1431 N N . ALA A 1 184 ? -11.919 5.271 33.463 1.00 64.88 184 ALA A N 1
ATOM 1432 C CA . ALA A 1 184 ? -12.668 4.880 32.276 1.00 64.88 184 ALA A CA 1
ATOM 1433 C C . ALA A 1 184 ? -14.163 4.755 32.617 1.00 64.88 184 ALA A C 1
ATOM 1435 O O . ALA A 1 184 ? -14.544 3.917 33.437 1.00 64.88 184 ALA A O 1
ATOM 1436 N N . ASP A 1 185 ? -15.000 5.594 32.006 1.00 85.12 185 ASP A N 1
ATOM 1437 C CA . ASP A 1 185 ? -16.427 5.674 32.324 1.00 85.12 185 ASP A CA 1
ATOM 1438 C C . ASP A 1 185 ? -17.199 4.617 31.517 1.00 85.12 185 ASP A C 1
ATOM 1440 O O . ASP A 1 185 ? -17.642 4.841 30.382 1.00 85.12 185 ASP A O 1
ATOM 1444 N N . TRP A 1 186 ? -17.269 3.405 32.076 1.00 94.56 186 TRP A N 1
ATOM 1445 C CA . TRP A 1 186 ? -18.011 2.289 31.497 1.00 94.56 186 TRP A CA 1
ATOM 1446 C C . TRP A 1 186 ? -19.475 2.311 31.929 1.00 94.56 186 TRP A C 1
ATOM 1448 O O . TRP A 1 186 ? -19.796 2.332 33.113 1.00 94.56 186 TRP A O 1
ATOM 1458 N N . THR A 1 187 ? -20.376 2.191 30.961 1.00 97.25 187 THR A N 1
ATOM 1459 C CA . THR A 1 187 ? -21.791 1.892 31.197 1.00 97.25 187 THR A CA 1
ATOM 1460 C C . THR A 1 187 ? -22.039 0.404 30.971 1.00 97.25 187 THR A C 1
ATOM 1462 O O . THR A 1 187 ? -21.700 -0.137 29.914 1.00 97.25 187 THR A O 1
ATOM 1465 N N . VAL A 1 188 ? -22.646 -0.258 31.959 1.00 97.25 188 VAL A N 1
ATOM 1466 C CA . VAL A 1 188 ? -22.978 -1.690 31.924 1.00 97.25 188 VAL A CA 1
ATOM 1467 C C . VAL A 1 188 ? -24.496 -1.852 32.075 1.00 97.25 188 VAL A C 1
ATOM 1469 O O . VAL A 1 188 ? -25.009 -1.773 33.192 1.00 97.25 188 VAL A O 1
ATOM 1472 N N . PRO A 1 189 ? -25.241 -2.045 30.971 1.00 96.56 189 PRO A N 1
ATOM 1473 C CA . PRO A 1 189 ? -26.692 -2.219 31.018 1.00 96.56 189 PRO A CA 1
ATOM 1474 C C . PRO A 1 189 ? -27.122 -3.504 31.738 1.00 96.56 189 PRO A C 1
ATOM 1476 O O . PRO A 1 189 ? -26.353 -4.460 31.872 1.00 96.56 189 PRO A O 1
ATOM 1479 N N . LYS A 1 190 ? -28.400 -3.569 32.136 1.00 95.75 190 LYS A N 1
ATOM 1480 C CA . LYS A 1 190 ? -28.990 -4.773 32.743 1.00 95.75 190 LYS A CA 1
ATOM 1481 C C . LYS A 1 190 ? -28.816 -5.984 31.815 1.00 95.75 190 LYS A C 1
ATOM 1483 O O . LYS A 1 190 ? -29.121 -5.914 30.629 1.00 95.75 190 LYS A O 1
ATOM 1488 N N . GLY A 1 191 ? -28.343 -7.100 32.370 1.00 94.75 191 GLY A N 1
ATOM 1489 C CA . GLY A 1 191 ? -28.068 -8.329 31.614 1.00 94.75 191 GLY A CA 1
ATOM 1490 C C . GLY A 1 191 ? -26.691 -8.375 30.941 1.00 94.75 191 GLY A C 1
ATOM 1491 O O . GLY A 1 191 ? -26.382 -9.365 30.284 1.00 94.75 191 GLY A O 1
ATOM 1492 N N . CYS A 1 192 ? -25.862 -7.342 31.118 1.00 97.94 192 CYS A N 1
ATOM 1493 C CA . CYS A 1 192 ? -24.454 -7.336 30.725 1.00 97.94 192 CYS A CA 1
ATOM 1494 C C . CYS A 1 192 ? -23.547 -7.398 31.964 1.00 97.94 192 CYS A C 1
ATOM 1496 O O . CYS A 1 192 ? -23.964 -7.047 33.067 1.00 97.94 192 CYS A O 1
ATOM 1498 N N . SER A 1 193 ? -22.292 -7.805 31.784 1.00 97.50 193 SER A N 1
ATOM 1499 C CA . SER A 1 193 ? -21.266 -7.750 32.827 1.00 97.50 193 SER A CA 1
ATOM 1500 C C . SER A 1 193 ? -19.931 -7.274 32.269 1.00 97.50 193 SER A C 1
ATOM 1502 O O . SER A 1 193 ? -19.556 -7.634 31.150 1.00 97.50 193 SER A O 1
ATOM 1504 N N . LEU A 1 194 ? -19.194 -6.528 33.087 1.00 97.19 194 LEU A N 1
ATOM 1505 C CA . LEU A 1 194 ? -17.824 -6.108 32.827 1.00 97.19 194 LEU A CA 1
ATOM 1506 C C . LEU A 1 194 ? -16.996 -6.343 34.093 1.00 97.19 194 LEU A C 1
ATOM 1508 O O . LEU A 1 194 ? -17.373 -5.874 35.165 1.00 97.19 194 LEU A O 1
ATOM 1512 N N . SER A 1 195 ? -15.881 -7.054 33.978 1.00 96.00 195 SER A N 1
ATOM 1513 C CA . SER A 1 195 ? -14.965 -7.310 35.093 1.00 96.00 195 SER A CA 1
ATOM 1514 C C . SER A 1 195 ? -13.513 -7.169 34.648 1.00 96.00 195 SER A C 1
ATOM 1516 O O . SER A 1 195 ? -13.182 -7.382 33.483 1.00 96.00 195 SER A O 1
ATOM 1518 N N . THR A 1 196 ? -12.634 -6.800 35.577 1.00 96.00 196 THR A N 1
ATOM 1519 C CA . THR A 1 196 ? -11.186 -6.910 35.371 1.00 96.00 196 THR A CA 1
ATOM 1520 C C . THR A 1 196 ? -10.748 -8.320 35.758 1.00 96.00 196 THR A C 1
ATOM 1522 O O . THR A 1 196 ? -11.086 -8.790 36.845 1.00 96.00 196 THR A O 1
ATOM 1525 N N . VAL A 1 197 ? -10.001 -8.994 34.886 1.00 96.06 197 VAL A N 1
ATOM 1526 C CA . VAL A 1 197 ? -9.443 -10.331 35.139 1.00 96.06 197 VAL A CA 1
ATOM 1527 C C . VAL A 1 197 ? -7.977 -10.383 34.724 1.00 96.06 197 VAL A C 1
ATOM 1529 O O . VAL A 1 197 ? -7.576 -9.691 33.795 1.00 96.06 197 VAL A O 1
ATOM 1532 N N . SER A 1 198 ? -7.176 -11.220 35.380 1.00 95.00 198 SER A N 1
ATOM 1533 C CA . SER A 1 198 ? -5.789 -11.464 34.967 1.00 95.00 198 SER A CA 1
ATOM 1534 C C . SER A 1 198 ? -5.744 -12.432 33.777 1.00 95.00 198 SER A C 1
ATOM 1536 O O . SER A 1 198 ? -6.300 -13.531 33.854 1.00 95.00 198 SER A O 1
ATOM 1538 N N . ASP A 1 199 ? -5.075 -12.047 32.685 1.00 94.12 199 ASP A N 1
ATOM 1539 C CA . ASP A 1 199 ? -4.806 -12.915 31.534 1.00 94.12 199 ASP A CA 1
ATOM 1540 C C . ASP A 1 199 ? -3.343 -13.382 31.564 1.00 94.12 199 ASP A C 1
ATOM 1542 O O . ASP A 1 199 ? -2.403 -12.620 31.325 1.00 94.12 199 ASP A O 1
ATOM 1546 N N . LYS A 1 200 ? -3.145 -14.675 31.846 1.00 91.69 200 LYS A N 1
ATOM 1547 C CA . LYS A 1 200 ? -1.809 -15.284 31.946 1.00 91.69 200 LYS A CA 1
ATOM 1548 C C . LYS A 1 200 ? -1.031 -15.274 30.627 1.00 91.69 200 LYS A C 1
ATOM 1550 O O . LYS A 1 200 ? 0.189 -15.334 30.671 1.00 91.69 200 LYS A O 1
ATOM 1555 N N . ALA A 1 201 ? -1.706 -15.242 29.476 1.00 89.44 201 ALA A N 1
ATOM 1556 C CA . ALA A 1 201 ? -1.037 -15.244 28.177 1.00 89.44 201 ALA A CA 1
ATOM 1557 C C . ALA A 1 201 ? -0.491 -13.855 27.817 1.00 89.44 201 ALA A C 1
ATOM 1559 O O . ALA A 1 201 ? 0.533 -13.769 27.143 1.00 89.44 201 ALA A O 1
ATOM 1560 N N . LYS A 1 202 ? -1.149 -12.780 28.272 1.00 87.62 202 LYS A N 1
ATOM 1561 C CA . LYS A 1 202 ? -0.657 -11.402 28.109 1.00 87.62 202 LYS A CA 1
ATOM 1562 C C . LYS A 1 202 ? 0.177 -10.888 29.283 1.00 87.62 202 LYS A C 1
ATOM 1564 O O . LYS A 1 202 ? 0.770 -9.824 29.152 1.00 87.62 202 LYS A O 1
ATOM 1569 N N . PHE A 1 203 ? 0.215 -11.609 30.406 1.00 90.62 203 PHE A N 1
ATOM 1570 C CA . PHE A 1 203 ? 0.869 -11.173 31.648 1.00 90.62 203 PHE A CA 1
ATOM 1571 C C . PHE A 1 203 ? 0.369 -9.805 32.149 1.00 90.62 203 PHE A C 1
ATOM 1573 O O . PHE A 1 203 ? 1.122 -9.048 32.752 1.00 90.62 203 PHE A O 1
ATOM 1580 N N . THR A 1 204 ? -0.907 -9.491 31.905 1.00 92.38 204 THR A N 1
ATOM 1581 C CA . THR A 1 204 ? -1.548 -8.239 32.332 1.00 92.38 204 THR A CA 1
ATOM 1582 C C . THR A 1 204 ? -3.006 -8.474 32.735 1.00 92.38 204 THR A C 1
ATOM 1584 O O . THR A 1 204 ? -3.572 -9.553 32.510 1.00 92.38 204 THR A O 1
ATOM 1587 N N . SER A 1 205 ? -3.610 -7.478 33.376 1.00 94.75 205 SER A N 1
ATOM 1588 C CA . SER A 1 205 ? -5.051 -7.434 33.604 1.00 94.75 205 SER A CA 1
ATOM 1589 C C . SER A 1 205 ? -5.766 -7.020 32.321 1.00 94.75 205 SER A C 1
ATOM 1591 O O . SER A 1 205 ? -5.245 -6.248 31.533 1.00 94.75 205 SER A O 1
ATOM 1593 N N . VAL A 1 206 ? -6.973 -7.533 32.096 1.00 96.31 206 VAL A N 1
ATOM 1594 C CA . VAL A 1 206 ? -7.789 -7.221 30.914 1.00 96.31 206 VAL A CA 1
ATOM 1595 C C . VAL A 1 206 ? -9.248 -7.022 31.313 1.00 96.31 206 VAL A C 1
ATOM 1597 O O . VAL A 1 206 ? -9.704 -7.540 32.338 1.00 96.31 206 VAL A O 1
ATOM 1600 N N . LYS A 1 207 ? -10.020 -6.303 30.492 1.00 97.00 207 LYS A N 1
ATOM 1601 C CA . LYS A 1 207 ? -11.472 -6.183 30.674 1.00 97.00 207 LYS A CA 1
ATOM 1602 C C . LYS A 1 207 ? -12.182 -7.360 30.021 1.00 97.00 207 LYS A C 1
ATOM 1604 O O . LYS A 1 207 ? -12.199 -7.482 28.800 1.00 97.00 207 LYS A O 1
ATOM 1609 N N . GLN A 1 208 ? -12.816 -8.205 30.825 1.00 98.06 208 GLN A N 1
ATOM 1610 C CA . GLN A 1 208 ? -13.730 -9.234 30.350 1.00 98.06 208 GLN A CA 1
ATOM 1611 C C . GLN A 1 208 ? -15.139 -8.656 30.223 1.00 98.06 208 GLN A C 1
ATOM 1613 O O . GLN A 1 208 ? -15.687 -8.134 31.194 1.00 98.06 208 GLN A O 1
ATOM 1618 N N . PHE A 1 209 ? -15.746 -8.793 29.045 1.00 98.25 209 PHE A N 1
ATOM 1619 C CA . PHE A 1 209 ? -17.121 -8.369 28.795 1.00 98.25 209 PHE A CA 1
ATOM 1620 C C . PHE A 1 209 ? -18.023 -9.553 28.440 1.00 98.25 209 PHE A C 1
ATOM 1622 O O . PHE A 1 209 ? -17.623 -10.496 27.748 1.00 98.25 209 PHE A O 1
ATOM 1629 N N . VAL A 1 210 ? -19.271 -9.478 28.901 1.00 98.44 210 VAL A N 1
ATOM 1630 C CA . VAL A 1 210 ? -20.378 -10.344 28.487 1.00 98.44 210 VAL A CA 1
ATOM 1631 C C . VAL A 1 210 ? -21.575 -9.444 28.214 1.00 98.44 210 VAL A C 1
ATOM 1633 O O . VAL A 1 210 ? -22.104 -8.821 29.130 1.00 98.44 210 VAL A O 1
ATOM 1636 N N . ALA A 1 211 ? -21.998 -9.359 26.960 1.00 98.12 211 ALA A N 1
ATOM 1637 C CA . ALA A 1 211 ? -23.152 -8.570 26.558 1.00 98.12 211 ALA A CA 1
ATOM 1638 C C . ALA A 1 211 ? -23.878 -9.266 25.397 1.00 98.12 211 ALA A C 1
ATOM 1640 O O . ALA A 1 211 ? -23.358 -9.263 24.281 1.00 98.12 211 ALA A O 1
ATOM 1641 N N . PRO A 1 212 ? -25.046 -9.892 25.627 1.00 95.94 212 PRO A N 1
ATOM 1642 C CA . PRO A 1 212 ? -25.800 -10.555 24.563 1.00 95.94 212 PRO A CA 1
ATOM 1643 C C . PRO A 1 212 ? -26.109 -9.609 23.386 1.00 95.94 212 PRO A C 1
ATOM 1645 O O . PRO A 1 212 ? -26.292 -8.411 23.576 1.00 95.94 212 PRO A O 1
ATOM 1648 N N . GLU A 1 213 ? -26.174 -10.121 22.153 1.00 89.81 213 GLU A N 1
ATOM 1649 C CA . GLU A 1 213 ? -26.284 -9.269 20.950 1.00 89.81 213 GLU A CA 1
ATOM 1650 C C . GLU A 1 213 ? -27.555 -8.398 20.915 1.00 89.81 213 GLU A C 1
ATOM 1652 O O . GLU A 1 213 ? -27.542 -7.294 20.357 1.00 89.81 213 GLU A O 1
ATOM 1657 N N . ASN A 1 214 ? -28.628 -8.870 21.560 1.00 92.44 214 ASN A N 1
ATOM 1658 C CA . ASN A 1 214 ? -29.912 -8.183 21.695 1.00 92.44 214 ASN A CA 1
ATOM 1659 C C . ASN A 1 214 ? -29.935 -7.088 22.779 1.00 92.44 214 ASN A C 1
ATOM 1661 O O . ASN A 1 214 ? -30.975 -6.459 22.961 1.00 92.44 214 ASN A O 1
ATOM 1665 N N . THR A 1 215 ? -28.834 -6.846 23.496 1.00 95.19 215 THR A N 1
ATOM 1666 C CA . THR A 1 215 ? -28.714 -5.722 24.439 1.00 95.19 215 THR A CA 1
ATOM 1667 C C . THR A 1 215 ? -28.057 -4.508 23.781 1.00 95.19 215 THR A C 1
ATOM 1669 O O . THR A 1 215 ? -27.615 -4.548 22.629 1.00 95.19 215 THR A O 1
ATOM 1672 N N . GLU A 1 216 ? -27.961 -3.402 24.518 1.00 94.44 216 GLU A N 1
ATOM 1673 C CA . GLU A 1 216 ? -27.229 -2.209 24.075 1.00 94.44 216 GLU A CA 1
ATOM 1674 C C . GLU A 1 216 ? -25.704 -2.427 24.009 1.00 94.44 216 GLU A C 1
ATOM 1676 O O . GLU A 1 216 ? -25.028 -1.722 23.263 1.00 94.44 216 GLU A O 1
ATOM 1681 N N . GLY A 1 217 ? -25.167 -3.449 24.687 1.00 97.56 217 GLY A N 1
ATOM 1682 C CA . GLY A 1 217 ? -23.724 -3.674 24.831 1.00 97.56 217 GLY A CA 1
ATOM 1683 C C . GLY A 1 217 ? -23.118 -2.948 26.035 1.00 97.56 217 GLY A C 1
ATOM 1684 O O . GLY A 1 217 ? -23.719 -2.030 26.587 1.00 97.56 217 GLY A O 1
ATOM 1685 N N . VAL A 1 218 ? -21.911 -3.343 26.449 1.00 98.00 218 VAL A N 1
ATOM 1686 C CA . VAL A 1 218 ? -21.128 -2.542 27.410 1.00 98.00 218 VAL A CA 1
ATOM 1687 C C . VAL A 1 218 ? -20.450 -1.404 26.656 1.00 98.00 218 VAL A C 1
ATOM 1689 O O . VAL A 1 218 ? -19.912 -1.634 25.571 1.00 98.00 218 VAL A O 1
ATOM 1692 N N . SER A 1 219 ? -20.472 -0.182 27.187 1.00 98.06 219 SER A N 1
ATOM 1693 C CA . SER A 1 219 ? -19.939 0.978 26.463 1.00 98.06 219 SER A CA 1
ATOM 1694 C C . SER A 1 219 ? -18.932 1.783 27.264 1.00 98.06 219 SER A C 1
ATOM 1696 O O . SER A 1 219 ? -19.213 2.139 28.402 1.00 98.06 219 SER A O 1
ATOM 1698 N N . LEU A 1 220 ? -17.815 2.130 26.632 1.00 97.44 220 LEU A N 1
ATOM 1699 C CA . LEU A 1 220 ? -16.767 2.996 27.160 1.00 97.44 220 LEU A CA 1
ATOM 1700 C C . LEU A 1 220 ? -16.878 4.384 26.534 1.00 97.44 220 LEU A C 1
ATOM 1702 O O . LEU A 1 220 ? -16.804 4.517 25.307 1.00 97.44 220 LEU A O 1
ATOM 1706 N N . GLN A 1 221 ? -17.027 5.416 27.361 1.00 97.19 221 GLN A N 1
ATOM 1707 C CA . GLN A 1 221 ? -17.053 6.795 26.886 1.00 97.19 221 GLN A CA 1
ATOM 1708 C C . GLN A 1 221 ? -15.641 7.276 26.507 1.00 97.19 221 GLN A C 1
ATOM 1710 O O . GLN A 1 221 ? -14.694 7.084 27.264 1.00 97.19 221 GLN A O 1
ATOM 1715 N N . LEU A 1 222 ? -15.503 7.895 25.328 1.00 95.75 222 LEU A N 1
ATOM 1716 C CA . LEU A 1 222 ? -14.207 8.322 24.776 1.00 95.75 222 LEU A CA 1
ATOM 1717 C C . LEU A 1 222 ? -14.137 9.849 24.654 1.00 95.75 222 LEU A C 1
ATOM 1719 O O . LEU A 1 222 ? -13.310 10.499 25.279 1.00 95.75 222 LEU A O 1
ATOM 1723 N N . GLY A 1 223 ? -15.046 10.451 23.884 1.00 95.06 223 GLY A N 1
ATOM 1724 C CA . GLY A 1 223 ? -15.152 11.907 23.745 1.00 95.06 223 GLY A CA 1
ATOM 1725 C C . GLY A 1 223 ? -14.016 12.598 22.975 1.00 95.06 223 GLY A C 1
ATOM 1726 O O . GLY A 1 223 ? -13.939 13.826 23.025 1.00 95.06 223 GLY A O 1
ATOM 1727 N N . ASN A 1 224 ? -13.167 11.866 22.245 1.00 96.50 224 ASN A N 1
ATOM 1728 C CA . ASN A 1 224 ? -12.041 12.444 21.504 1.00 96.50 224 ASN A CA 1
ATOM 1729 C C . ASN A 1 224 ? -12.516 13.246 20.286 1.00 96.50 224 ASN A C 1
ATOM 1731 O O . ASN A 1 224 ? -13.238 12.713 19.449 1.00 96.50 224 ASN A O 1
ATOM 1735 N N . ALA A 1 225 ? -12.108 14.508 20.160 1.00 96.62 225 ALA A N 1
ATOM 1736 C CA . ALA A 1 225 ? -12.481 15.380 19.038 1.00 96.62 225 ALA A CA 1
ATOM 1737 C C . ALA A 1 225 ? -11.297 15.790 18.142 1.00 96.62 225 ALA A C 1
ATOM 1739 O O . ALA A 1 225 ? -11.447 16.662 17.286 1.00 96.62 225 ALA A O 1
ATOM 1740 N N . ARG A 1 226 ? -10.109 15.222 18.373 1.00 95.94 226 ARG A N 1
ATOM 1741 C CA . ARG A 1 226 ? -8.860 15.618 17.703 1.00 95.94 226 ARG A CA 1
ATOM 1742 C C . ARG A 1 226 ? -8.311 14.511 16.815 1.00 95.94 226 ARG A C 1
ATOM 1744 O O . ARG A 1 226 ? -7.928 14.779 15.681 1.00 95.94 226 ARG A O 1
ATOM 1751 N N . ASP A 1 227 ? -8.324 13.293 17.334 1.00 98.25 227 ASP A N 1
ATOM 1752 C CA . ASP A 1 227 ? -7.641 12.141 16.773 1.00 98.25 227 ASP A CA 1
ATOM 1753 C C . ASP A 1 227 ? -8.644 11.040 16.409 1.00 98.25 227 ASP A C 1
ATOM 1755 O O . ASP A 1 227 ? -9.698 10.899 17.035 1.00 98.25 227 ASP A O 1
ATOM 1759 N N . PHE A 1 228 ? -8.335 10.261 15.369 1.00 98.56 228 PHE A N 1
ATOM 1760 C CA . PHE A 1 228 ? -9.309 9.354 14.745 1.00 98.56 228 PHE A CA 1
ATOM 1761 C C . PHE A 1 228 ? -8.747 7.977 14.376 1.00 98.56 228 PHE A C 1
ATOM 1763 O O . PHE A 1 228 ? -9.426 7.209 13.692 1.00 98.56 228 PHE A O 1
ATOM 1770 N N . ILE A 1 229 ? -7.542 7.631 14.835 1.00 98.81 229 ILE A N 1
ATOM 1771 C CA . ILE A 1 229 ? -7.032 6.264 14.723 1.00 98.81 229 ILE A CA 1
ATOM 1772 C C . ILE A 1 229 ? -7.315 5.537 16.029 1.00 98.81 229 ILE A C 1
ATOM 1774 O O . ILE A 1 229 ? -6.640 5.781 17.021 1.00 98.81 229 ILE A O 1
ATOM 1778 N N . ILE A 1 230 ? -8.313 4.657 16.041 1.00 98.81 230 ILE A N 1
ATOM 1779 C CA . ILE A 1 230 ? -8.628 3.854 17.226 1.00 98.81 230 ILE A CA 1
ATOM 1780 C C . ILE A 1 230 ? -7.839 2.547 17.199 1.00 98.81 230 ILE A C 1
ATOM 1782 O O . ILE A 1 230 ? -7.724 1.911 16.148 1.00 98.81 230 ILE A O 1
ATOM 1786 N N . SER A 1 231 ? -7.315 2.135 18.350 1.00 98.81 231 SER A N 1
ATOM 1787 C CA . SER A 1 231 ? -6.656 0.844 18.513 1.00 98.81 231 SER A CA 1
ATOM 1788 C C . SER A 1 231 ? -7.071 0.172 19.813 1.00 98.81 231 SER A C 1
ATOM 1790 O O . SER A 1 231 ? -7.269 0.845 20.821 1.00 98.81 231 SER A O 1
ATOM 1792 N N . PHE A 1 232 ? -7.215 -1.148 19.789 1.00 98.50 232 PHE A N 1
ATOM 1793 C CA . PHE A 1 232 ? -7.475 -1.953 20.980 1.00 98.50 232 PHE A CA 1
ATOM 1794 C C . PHE A 1 232 ? -7.048 -3.400 20.762 1.00 98.50 232 PHE A C 1
ATOM 1796 O O . PHE A 1 232 ? -7.140 -3.937 19.654 1.00 98.50 232 PHE A O 1
ATOM 1803 N N . ASP A 1 233 ? -6.616 -4.045 21.836 1.00 98.38 233 ASP A N 1
ATOM 1804 C CA . ASP A 1 233 ? -6.375 -5.476 21.858 1.00 98.38 233 ASP A CA 1
ATOM 1805 C C . ASP A 1 233 ? -7.692 -6.205 22.090 1.00 98.38 233 ASP A C 1
ATOM 1807 O O . ASP A 1 233 ? -8.457 -5.873 22.997 1.00 98.38 233 ASP A O 1
ATOM 1811 N N . LEU A 1 234 ? -7.956 -7.216 21.268 1.00 98.38 234 LEU A N 1
ATOM 1812 C CA . LEU A 1 234 ? -9.229 -7.919 21.250 1.00 98.38 234 LEU A CA 1
ATOM 1813 C C . LEU A 1 234 ? -9.023 -9.428 21.201 1.00 98.38 234 LEU A C 1
ATOM 1815 O O . LEU A 1 234 ? -8.203 -9.940 20.430 1.00 98.38 234 LEU A O 1
ATOM 1819 N N . LYS A 1 235 ? -9.848 -10.129 21.978 1.00 98.31 235 LYS A N 1
ATOM 1820 C CA . LYS A 1 235 ? -10.048 -11.572 21.883 1.00 98.31 235 LYS A CA 1
ATOM 1821 C C . LYS A 1 235 ? -11.513 -11.919 22.137 1.00 98.31 235 LYS A C 1
ATOM 1823 O O . LYS A 1 235 ? -12.023 -11.712 23.235 1.00 98.31 235 LYS A O 1
ATOM 1828 N N . PHE A 1 236 ? -12.187 -12.484 21.146 1.00 98.44 236 PHE A N 1
ATOM 1829 C CA . PHE A 1 236 ? -13.549 -12.993 21.280 1.00 98.44 236 PHE A CA 1
ATOM 1830 C C . PHE A 1 236 ? -13.570 -14.446 21.772 1.00 98.44 236 PHE A C 1
ATOM 1832 O O . PHE A 1 236 ? -12.729 -15.266 21.410 1.00 98.44 236 PHE A O 1
ATOM 1839 N N . VAL A 1 237 ? -14.566 -14.761 22.600 1.00 98.00 237 VAL A N 1
ATOM 1840 C CA . VAL A 1 237 ? -14.923 -16.127 23.026 1.00 98.00 237 VAL A CA 1
ATOM 1841 C C . VAL A 1 237 ? -16.133 -16.626 22.237 1.00 98.00 237 VAL A C 1
ATOM 1843 O O . VAL A 1 237 ? -16.205 -17.800 21.888 1.00 98.00 237 VAL A O 1
ATOM 1846 N N . THR A 1 238 ? -17.079 -15.736 21.945 1.00 97.62 238 THR A N 1
ATOM 1847 C CA . THR A 1 238 ? -18.235 -15.991 21.076 1.00 97.62 238 THR A CA 1
ATOM 1848 C C . THR A 1 238 ? -18.253 -14.980 19.941 1.00 97.62 238 THR A C 1
ATOM 1850 O O . THR A 1 238 ? -17.519 -13.994 19.983 1.00 97.62 238 THR A O 1
ATOM 1853 N N . ASN A 1 239 ? -19.155 -15.165 18.975 1.00 97.19 239 ASN A N 1
ATOM 1854 C CA . ASN A 1 239 ? -19.460 -14.088 18.042 1.00 97.19 239 ASN A CA 1
ATOM 1855 C C . ASN A 1 239 ? -19.879 -12.815 18.788 1.00 97.19 239 ASN A C 1
ATOM 1857 O O . ASN A 1 239 ? -20.417 -12.868 19.903 1.00 97.19 239 ASN A O 1
ATOM 1861 N N . GLY A 1 240 ? -19.557 -11.681 18.179 1.00 97.75 240 GLY A N 1
ATOM 1862 C CA . GLY A 1 240 ? -19.775 -10.375 18.760 1.00 97.75 240 GLY A CA 1
ATOM 1863 C C . GLY A 1 240 ? -19.305 -9.250 17.851 1.00 97.75 240 GLY A C 1
ATOM 1864 O O . GLY A 1 240 ? -18.987 -9.431 16.671 1.00 97.75 240 GLY A O 1
ATOM 1865 N N . SER A 1 241 ? -19.262 -8.053 18.421 1.00 98.56 241 SER A N 1
ATOM 1866 C CA . SER A 1 241 ? -18.809 -6.864 17.708 1.00 98.56 241 SER A CA 1
ATOM 1867 C C . SER A 1 241 ? -18.206 -5.849 18.660 1.00 98.56 241 SER A C 1
ATOM 1869 O O . SER A 1 241 ? -18.684 -5.701 19.785 1.00 98.56 241 SER A O 1
ATOM 1871 N N . VAL A 1 242 ? -17.239 -5.088 18.163 1.00 98.75 242 VAL A N 1
ATOM 1872 C CA . VAL A 1 242 ? -16.828 -3.818 18.764 1.00 98.75 242 VAL A CA 1
ATOM 1873 C C . VAL A 1 242 ? -17.287 -2.706 17.832 1.00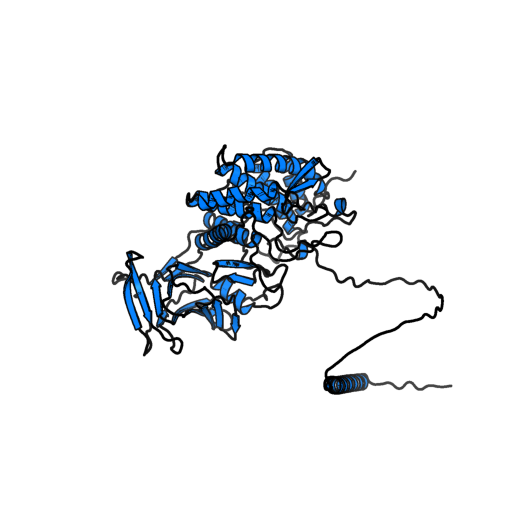 98.75 242 VAL A C 1
ATOM 1875 O O . VAL A 1 242 ? -16.968 -2.719 16.650 1.00 98.75 242 VAL A O 1
ATOM 1878 N N . SER A 1 243 ? -18.071 -1.762 18.336 1.00 98.88 243 SER A N 1
ATOM 1879 C CA . SER A 1 243 ? -18.657 -0.677 17.548 1.00 98.88 243 SER A CA 1
ATOM 1880 C C . SER A 1 243 ? -18.154 0.673 18.037 1.00 98.88 243 SER A C 1
ATOM 1882 O O . SER A 1 243 ? -17.993 0.868 19.238 1.00 98.88 243 SER A O 1
ATOM 1884 N N . VAL A 1 244 ? -17.932 1.614 17.126 1.00 98.88 244 VAL A N 1
ATOM 1885 C CA . VAL A 1 244 ? -17.471 2.970 17.443 1.00 98.88 244 VAL A CA 1
ATOM 1886 C C . VAL A 1 244 ? -18.502 3.972 16.954 1.00 98.88 244 VAL A C 1
ATOM 1888 O O . VAL A 1 244 ? -18.836 3.998 15.770 1.00 98.88 244 VAL A O 1
ATOM 1891 N N . VAL A 1 245 ? -19.010 4.793 17.871 1.00 98.75 245 VAL A N 1
ATOM 1892 C CA . VAL A 1 245 ? -19.998 5.831 17.565 1.00 98.75 245 VAL A CA 1
ATOM 1893 C C . VAL A 1 245 ? -19.277 7.138 17.256 1.00 98.75 245 VAL A C 1
ATOM 1895 O O . VAL A 1 245 ? -18.483 7.628 18.061 1.00 98.75 245 VAL A O 1
ATOM 1898 N N . LEU A 1 246 ? -19.579 7.712 16.096 1.00 98.69 246 LEU A N 1
ATOM 1899 C CA . LEU A 1 246 ? -18.964 8.913 15.551 1.00 98.69 246 LEU A CA 1
ATOM 1900 C C . LEU A 1 246 ? -20.001 10.017 15.398 1.00 98.69 246 LEU A C 1
ATOM 1902 O O . LEU A 1 246 ? -21.016 9.838 14.732 1.00 98.69 246 LEU A O 1
ATOM 1906 N N . GLU A 1 247 ? -19.711 11.191 15.938 1.00 98.31 247 GLU A N 1
ATOM 1907 C CA . GLU A 1 247 ? -20.396 12.418 15.542 1.00 98.31 247 GLU A CA 1
ATOM 1908 C C . GLU A 1 247 ? -19.734 12.970 14.279 1.00 98.31 247 GLU A C 1
ATOM 1910 O O . GLU A 1 247 ? -18.505 13.039 14.208 1.00 98.31 247 GLU A O 1
ATOM 1915 N N . THR A 1 248 ? -20.520 13.365 13.275 1.00 97.81 248 THR A N 1
ATOM 1916 C CA . THR A 1 248 ? -19.994 13.726 11.947 1.00 97.81 248 THR A CA 1
ATOM 1917 C C . THR A 1 248 ? -20.326 15.159 11.526 1.00 97.81 248 THR A C 1
ATOM 1919 O O . THR A 1 248 ? -21.155 15.850 12.120 1.00 97.81 248 THR A O 1
ATOM 1922 N N . THR A 1 249 ? -19.682 15.633 10.458 1.00 96.25 249 THR A N 1
ATOM 1923 C CA . THR A 1 249 ? -20.007 16.918 9.816 1.00 96.25 249 THR A CA 1
ATOM 1924 C C . THR A 1 249 ? -21.362 16.941 9.113 1.00 96.25 249 THR A C 1
ATOM 1926 O O . THR A 1 249 ? -21.843 18.023 8.782 1.00 96.25 249 THR A O 1
ATOM 1929 N N . GLU A 1 250 ? -22.000 15.789 8.914 1.00 91.81 250 GLU A N 1
ATOM 1930 C CA . GLU A 1 250 ? -23.309 15.684 8.276 1.00 91.81 250 GLU A CA 1
ATOM 1931 C C . GLU A 1 250 ? -24.411 16.040 9.283 1.00 91.81 250 GLU A C 1
ATOM 1933 O O . GLU A 1 250 ? -24.945 15.179 9.977 1.00 91.81 250 GLU A O 1
ATOM 1938 N N . LYS A 1 251 ? -24.716 17.338 9.422 1.00 90.75 251 LYS A N 1
ATOM 1939 C CA . LYS A 1 251 ? -25.766 17.864 10.323 1.00 90.75 251 LYS A CA 1
ATOM 1940 C C . LYS A 1 251 ? -25.659 17.356 11.776 1.00 90.75 251 LYS A C 1
ATOM 1942 O O . LYS A 1 251 ? -26.678 17.172 12.435 1.00 90.75 251 LYS A O 1
ATOM 1947 N N . ASN A 1 252 ? -24.436 17.117 12.260 1.00 87.88 252 ASN A N 1
ATOM 1948 C CA . ASN A 1 252 ? -24.142 16.542 13.584 1.00 87.88 252 ASN A CA 1
ATOM 1949 C C . ASN A 1 252 ? -24.811 15.174 13.828 1.00 87.88 252 ASN A C 1
ATOM 1951 O O . ASN A 1 252 ? -25.105 14.808 14.964 1.00 87.88 252 ASN A O 1
ATOM 1955 N N . GLN A 1 253 ? -25.074 14.410 12.765 1.00 93.44 253 GLN A N 1
ATOM 1956 C CA . GLN A 1 253 ? -25.649 13.076 12.876 1.00 93.44 253 GLN A CA 1
ATOM 1957 C C . GLN A 1 253 ? -24.606 12.070 13.363 1.00 93.44 253 GLN A C 1
ATOM 1959 O O . GLN A 1 253 ? -23.428 12.132 12.985 1.00 93.44 253 GLN A O 1
ATOM 1964 N N . LEU A 1 254 ? -25.080 11.125 14.177 1.00 97.94 254 LEU A N 1
ATOM 1965 C CA . LEU A 1 254 ? -24.294 9.992 14.641 1.00 97.94 254 LEU A CA 1
ATOM 1966 C C . LEU A 1 254 ? -24.247 8.903 13.570 1.00 97.94 254 LEU A C 1
ATOM 1968 O O . LEU A 1 254 ? -25.290 8.511 13.046 1.00 97.94 254 LEU A O 1
ATOM 1972 N N . PHE A 1 255 ? -23.044 8.419 13.289 1.00 98.62 255 PHE A N 1
ATOM 1973 C CA . PHE A 1 255 ? -22.778 7.210 12.517 1.00 98.62 255 PHE A CA 1
ATOM 1974 C C . PHE A 1 255 ? -22.137 6.171 13.430 1.00 98.62 255 PHE A C 1
ATOM 1976 O O . PHE A 1 255 ? -21.361 6.527 14.318 1.00 98.62 255 PHE A O 1
ATOM 1983 N N . THR A 1 256 ? -22.413 4.895 13.191 1.00 98.88 256 THR A N 1
ATOM 1984 C CA . THR A 1 256 ? -21.772 3.797 13.919 1.00 98.88 256 THR A CA 1
ATOM 1985 C C . THR A 1 256 ? -20.948 2.962 12.956 1.00 98.88 256 THR A C 1
ATOM 1987 O O . THR 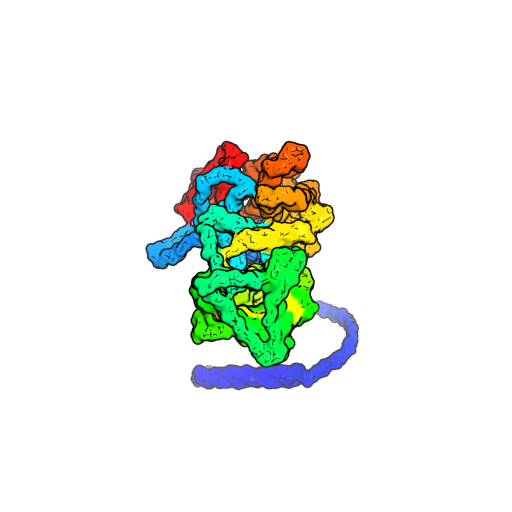A 1 256 ? -21.437 2.538 11.911 1.00 98.88 256 THR A O 1
ATOM 1990 N N . VAL A 1 257 ? -19.688 2.712 13.303 1.00 98.88 257 VAL A N 1
ATOM 1991 C CA . VAL A 1 257 ? -18.843 1.750 12.589 1.00 98.88 257 VAL A CA 1
ATOM 1992 C C . VAL A 1 257 ? -18.741 0.486 13.433 1.00 98.88 257 VAL A C 1
ATOM 1994 O O . VAL A 1 257 ? -18.204 0.519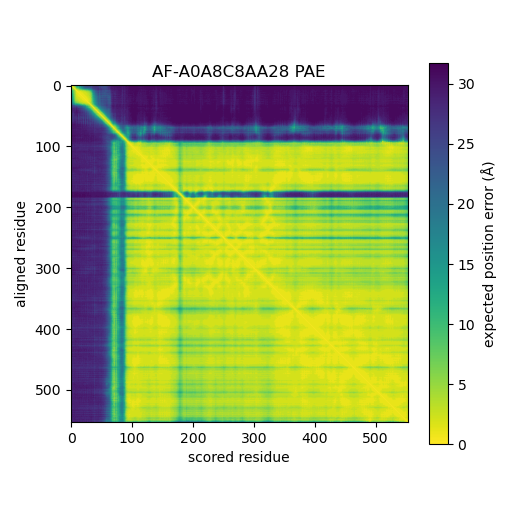 14.537 1.00 98.88 257 VAL A O 1
ATOM 1997 N N . HIS A 1 258 ? -19.273 -0.620 12.928 1.00 98.88 258 HIS A N 1
ATOM 1998 C CA . HIS A 1 258 ? -19.302 -1.927 13.568 1.00 98.88 258 HIS A CA 1
ATOM 1999 C C . HIS A 1 258 ? -18.177 -2.813 13.037 1.00 98.88 258 HIS A C 1
ATOM 2001 O O . HIS A 1 258 ? -18.149 -3.153 11.855 1.00 98.88 258 HIS A O 1
ATOM 2007 N N . TYR A 1 259 ? -17.297 -3.257 13.925 1.00 98.81 259 TYR A N 1
ATOM 2008 C CA . TYR A 1 259 ? -16.291 -4.275 13.651 1.00 98.81 259 TYR A CA 1
ATOM 2009 C C . TYR A 1 259 ? -16.802 -5.623 14.164 1.00 98.81 259 TYR A C 1
ATOM 2011 O O . TYR A 1 259 ? -16.776 -5.896 15.365 1.00 98.81 259 TYR A O 1
ATOM 2019 N N . VAL A 1 260 ? -17.336 -6.438 13.255 1.00 98.56 260 VAL A N 1
ATOM 2020 C CA . VAL A 1 260 ? -18.097 -7.660 13.561 1.00 98.56 260 VAL A CA 1
ATOM 2021 C C . VAL A 1 260 ? -17.220 -8.895 13.367 1.00 98.56 260 VAL A C 1
ATOM 2023 O O . VAL A 1 260 ? -16.414 -8.943 12.436 1.00 98.56 260 VAL A O 1
ATOM 2026 N N . SER A 1 261 ? -17.378 -9.915 14.212 1.00 98.06 261 SER A N 1
ATOM 2027 C CA . SER A 1 261 ? -16.566 -11.140 14.192 1.00 98.06 261 SER A CA 1
ATOM 2028 C C . SER A 1 261 ? -16.907 -12.113 13.043 1.00 98.06 261 SER A C 1
ATOM 2030 O O . SER A 1 261 ? -17.092 -13.311 13.250 1.00 98.06 261 SER A O 1
ATOM 2032 N N . ASN A 1 262 ? -17.031 -11.607 11.816 1.00 97.94 262 ASN A N 1
ATOM 2033 C CA . ASN A 1 262 ? -17.316 -12.371 10.601 1.00 97.94 262 ASN A CA 1
ATOM 2034 C C . ASN A 1 262 ? -16.365 -11.956 9.459 1.00 97.94 262 ASN A C 1
ATOM 2036 O O . ASN A 1 262 ? -15.471 -11.133 9.647 1.00 97.94 262 ASN A O 1
ATOM 2040 N N . THR A 1 263 ? -16.535 -12.533 8.271 1.00 97.69 263 THR A N 1
ATOM 2041 C CA . THR A 1 263 ? -15.686 -12.268 7.093 1.00 97.69 263 THR A CA 1
ATOM 2042 C C . THR A 1 263 ? -16.326 -11.323 6.073 1.00 97.69 263 THR A C 1
ATOM 2044 O O . THR A 1 263 ? -15.829 -11.194 4.953 1.00 97.69 263 THR A O 1
ATOM 2047 N N . GLN A 1 264 ? -17.422 -10.645 6.429 1.00 97.12 264 GLN A N 1
ATOM 2048 C CA . GLN A 1 264 ? -18.048 -9.657 5.555 1.00 97.12 264 GLN A CA 1
ATOM 2049 C C . GLN A 1 264 ? -17.062 -8.521 5.272 1.00 97.12 264 GLN A C 1
ATOM 2051 O O . GLN A 1 264 ? -16.506 -7.936 6.190 1.00 97.12 264 GLN A O 1
ATOM 2056 N N . LEU A 1 265 ? -16.851 -8.164 4.007 1.00 97.50 265 LEU A N 1
ATOM 2057 C CA . LEU A 1 265 ? -15.871 -7.129 3.674 1.00 97.50 265 LEU A CA 1
ATOM 2058 C C . LEU A 1 265 ? -16.275 -5.750 4.216 1.00 97.50 265 LEU A C 1
ATOM 2060 O O . LEU A 1 265 ? -15.539 -5.135 4.984 1.00 97.50 265 LEU A O 1
ATOM 2064 N N . ILE A 1 266 ? -17.420 -5.258 3.743 1.00 98.44 266 ILE A N 1
ATOM 2065 C CA . ILE A 1 266 ? -17.989 -3.968 4.115 1.00 98.44 266 ILE A CA 1
ATOM 2066 C C . ILE A 1 266 ? -19.491 -3.966 3.800 1.00 98.44 266 ILE A C 1
ATOM 2068 O O . ILE A 1 266 ? -19.908 -4.505 2.772 1.00 98.44 266 ILE A O 1
ATOM 2072 N N . ALA A 1 267 ? -20.301 -3.344 4.649 1.00 98.44 267 ALA A N 1
ATOM 2073 C CA . ALA A 1 267 ? -21.678 -2.973 4.335 1.00 98.44 267 ALA A CA 1
ATOM 2074 C C . ALA A 1 267 ? -22.011 -1.596 4.891 1.00 98.44 267 ALA A C 1
ATOM 2076 O O . ALA A 1 267 ? -21.377 -1.116 5.825 1.00 98.44 267 ALA A O 1
ATOM 2077 N N . PHE A 1 268 ? -23.023 -0.973 4.301 1.00 98.31 268 PHE A N 1
ATOM 2078 C CA . PHE A 1 268 ? -23.534 0.313 4.734 1.00 98.31 268 PHE A CA 1
ATOM 2079 C C . PHE A 1 268 ? -25.054 0.304 4.626 1.00 98.31 268 PHE A C 1
ATOM 2081 O O . PHE A 1 268 ? -25.598 -0.003 3.562 1.00 98.31 268 PHE A O 1
ATOM 2088 N N . LYS A 1 269 ? -25.727 0.616 5.731 1.00 97.75 269 LYS A N 1
ATOM 2089 C CA . LYS A 1 269 ? -27.178 0.760 5.798 1.00 97.75 269 LYS A CA 1
ATOM 2090 C C . LYS A 1 269 ? -27.506 1.918 6.731 1.00 97.75 269 LYS A C 1
ATOM 2092 O O . LYS A 1 269 ? -27.060 1.931 7.870 1.00 97.75 269 LYS A O 1
ATOM 2097 N N . ASP A 1 270 ? -28.280 2.878 6.237 1.00 95.75 270 ASP A N 1
ATOM 2098 C CA . ASP A 1 270 ? -28.682 4.081 6.968 1.00 95.75 270 ASP A CA 1
ATOM 2099 C C . ASP A 1 270 ? -27.484 4.875 7.522 1.00 95.75 270 ASP A C 1
ATOM 2101 O O . ASP A 1 270 ? -26.879 5.662 6.793 1.00 95.75 270 ASP A O 1
ATOM 2105 N N . ARG A 1 271 ? -27.123 4.680 8.795 1.00 97.69 271 ARG A N 1
ATOM 2106 C CA . ARG A 1 271 ? -25.953 5.309 9.438 1.00 97.69 271 ARG A CA 1
ATOM 2107 C C . ARG A 1 271 ? -25.001 4.301 10.075 1.00 97.69 271 ARG A C 1
ATOM 2109 O O . ARG A 1 271 ? -24.084 4.692 10.797 1.00 97.69 271 ARG A O 1
ATOM 2116 N N . ASP A 1 272 ? -25.196 3.026 9.771 1.00 98.62 272 ASP A N 1
ATOM 2117 C CA . ASP A 1 272 ? -24.412 1.923 10.291 1.00 98.62 272 ASP A CA 1
ATOM 2118 C C . ASP A 1 272 ? -23.530 1.356 9.178 1.00 98.62 272 ASP A C 1
ATOM 2120 O O . ASP A 1 272 ? -23.981 0.984 8.088 1.00 98.62 272 ASP A O 1
ATOM 2124 N N . ILE A 1 273 ? -22.231 1.335 9.452 1.00 98.88 273 ILE A N 1
ATOM 2125 C CA . ILE A 1 273 ? -21.196 0.812 8.568 1.00 98.88 273 ILE A CA 1
ATOM 2126 C C . ILE A 1 273 ? -20.641 -0.440 9.228 1.00 98.88 273 ILE A C 1
ATOM 2128 O O . ILE A 1 273 ? -20.257 -0.401 10.389 1.00 98.88 273 ILE A O 1
ATOM 2132 N N . TYR A 1 274 ? -20.563 -1.542 8.497 1.00 98.81 274 TYR A N 1
ATOM 2133 C CA . TYR A 1 274 ? -20.121 -2.827 9.026 1.00 98.81 274 TYR A CA 1
ATOM 2134 C C . TYR A 1 274 ? -18.844 -3.261 8.332 1.00 98.81 274 TYR A C 1
ATOM 2136 O O . TYR A 1 274 ? -18.783 -3.256 7.107 1.00 98.81 274 TYR A O 1
ATOM 2144 N N . TYR A 1 275 ? -17.861 -3.684 9.116 1.00 98.88 275 TYR A N 1
ATOM 2145 C CA . TYR A 1 275 ? -16.623 -4.310 8.680 1.00 98.88 275 TYR A CA 1
ATOM 2146 C C . TYR A 1 275 ? -16.469 -5.646 9.399 1.00 98.88 275 TYR A C 1
ATOM 2148 O O . TYR A 1 275 ? -16.424 -5.698 10.628 1.00 98.88 275 TYR A O 1
ATOM 2156 N N . GLY A 1 276 ? -16.349 -6.732 8.647 1.00 98.75 276 GLY A N 1
ATOM 2157 C CA . GLY A 1 276 ? -15.960 -8.025 9.189 1.00 98.75 276 GLY A CA 1
ATOM 2158 C C . GLY A 1 276 ? -14.471 -8.027 9.513 1.00 98.75 276 GLY A C 1
ATOM 2159 O O . GLY A 1 276 ? -13.630 -7.751 8.653 1.00 98.75 276 GLY A O 1
ATOM 2160 N N . ILE A 1 277 ? -14.138 -8.324 10.766 1.00 98.69 277 ILE A N 1
ATOM 2161 C CA . ILE A 1 277 ? -12.755 -8.390 11.257 1.00 98.69 277 ILE A CA 1
ATOM 2162 C C . ILE A 1 277 ? -12.260 -9.823 11.462 1.00 98.69 277 ILE A C 1
ATOM 2164 O O . ILE A 1 277 ? -11.163 -10.024 11.981 1.00 98.69 277 ILE A O 1
ATOM 2168 N N . GLY A 1 278 ? -13.037 -10.817 11.036 1.00 98.25 278 GLY A N 1
ATOM 2169 C CA . GLY A 1 278 ? -12.776 -12.232 11.268 1.00 98.25 278 GLY A CA 1
ATOM 2170 C C . GLY A 1 278 ? -13.088 -12.660 12.707 1.00 98.25 278 GLY A C 1
ATOM 2171 O O . GLY A 1 278 ? -13.535 -11.847 13.513 1.00 98.25 278 GLY A O 1
ATOM 2172 N N . PRO A 1 279 ? -12.847 -13.933 13.062 1.00 98.00 279 PRO A N 1
ATOM 2173 C CA . PRO A 1 279 ? -13.272 -14.481 14.354 1.00 98.00 279 PRO A CA 1
ATOM 2174 C C . PRO A 1 279 ? -12.601 -13.842 15.577 1.00 98.00 279 PRO A C 1
ATOM 2176 O O . PRO A 1 279 ? -13.217 -13.764 16.633 1.00 98.00 279 PRO A O 1
ATOM 2179 N N . ARG A 1 280 ? -11.335 -13.406 15.449 1.00 97.75 280 ARG A N 1
ATOM 2180 C CA . ARG A 1 280 ? -10.518 -12.818 16.535 1.00 97.75 280 ARG A CA 1
ATOM 2181 C C . ARG A 1 280 ? -10.525 -13.655 17.827 1.00 97.75 280 ARG A C 1
ATOM 2183 O O . ARG A 1 280 ? -10.601 -13.116 18.924 1.00 97.75 280 ARG A O 1
ATOM 2190 N N . THR A 1 281 ? -10.448 -14.981 17.702 1.00 97.44 281 THR A N 1
ATOM 2191 C CA . THR A 1 281 ? -10.457 -15.928 18.838 1.00 97.44 281 THR A CA 1
ATOM 2192 C C . THR A 1 281 ? -9.111 -16.027 19.567 1.00 97.44 281 THR A C 1
ATOM 2194 O O . THR A 1 281 ? -9.049 -16.467 20.717 1.00 97.44 281 THR A O 1
ATOM 2197 N N . GLY A 1 282 ? -8.029 -15.589 18.918 1.00 96.75 282 GLY A N 1
ATOM 2198 C CA . GLY A 1 282 ? -6.732 -15.308 19.534 1.00 96.75 282 GLY A CA 1
ATOM 2199 C C . GLY A 1 282 ? -6.536 -13.809 19.762 1.00 96.75 282 GLY A C 1
ATOM 2200 O O . GLY A 1 282 ? -7.163 -12.993 19.085 1.00 96.75 282 GLY A O 1
ATOM 2201 N N . TRP A 1 283 ? -5.654 -13.454 20.701 1.00 97.56 283 TRP A N 1
ATOM 2202 C CA . TRP A 1 283 ? -5.296 -12.058 20.953 1.00 97.56 283 TRP A CA 1
ATOM 2203 C C . TRP A 1 283 ? -4.704 -11.412 19.701 1.00 97.56 283 TRP A C 1
ATOM 2205 O O . TRP A 1 283 ? -3.780 -11.941 19.087 1.00 97.56 283 TRP A O 1
ATOM 2215 N N . SER A 1 284 ? -5.246 -10.255 19.333 1.00 97.44 284 SER A N 1
ATOM 2216 C CA . SER A 1 284 ? -4.687 -9.410 18.282 1.00 97.44 284 SER A CA 1
ATOM 2217 C C . SER A 1 284 ? -5.030 -7.949 18.538 1.00 97.44 284 SER A C 1
ATOM 2219 O O . SER A 1 284 ? -6.103 -7.649 19.063 1.00 97.44 284 SER A O 1
ATOM 2221 N N . THR A 1 285 ? -4.142 -7.051 18.127 1.00 98.50 285 THR A N 1
ATOM 2222 C CA . THR A 1 285 ? -4.404 -5.612 18.121 1.00 98.50 285 THR A CA 1
ATOM 2223 C C . THR A 1 285 ? -5.166 -5.249 16.851 1.00 98.50 285 THR A C 1
ATOM 2225 O O . THR A 1 285 ? -4.710 -5.530 15.738 1.00 98.50 285 THR A O 1
ATOM 2228 N N . LEU A 1 286 ? -6.340 -4.638 16.998 1.00 98.62 286 LEU A N 1
ATOM 2229 C CA . LEU A 1 286 ? -7.089 -4.057 15.890 1.00 98.62 286 LEU A CA 1
ATOM 2230 C C . LEU A 1 286 ? -6.845 -2.550 15.870 1.00 98.62 286 LEU A C 1
ATOM 2232 O O . LEU A 1 286 ? -7.202 -1.869 16.823 1.00 98.62 286 LEU A O 1
ATOM 2236 N N . THR A 1 287 ? -6.307 -2.031 14.768 1.00 98.88 287 THR A N 1
ATOM 2237 C CA . THR A 1 287 ? -6.074 -0.593 14.564 1.00 98.88 287 THR A CA 1
ATOM 2238 C C . THR A 1 287 ? -6.839 -0.116 13.336 1.00 98.88 287 THR A C 1
ATOM 2240 O O . THR A 1 287 ? -6.676 -0.687 12.255 1.00 98.88 287 THR A O 1
ATOM 2243 N N . ARG A 1 288 ? -7.685 0.910 13.484 1.00 98.88 288 ARG A N 1
ATOM 2244 C CA . ARG A 1 288 ? -8.599 1.394 12.437 1.00 98.88 288 ARG A CA 1
ATOM 2245 C C . ARG A 1 288 ? -8.540 2.910 12.298 1.00 98.88 288 ARG A C 1
ATOM 2247 O O . ARG A 1 288 ? -8.621 3.632 13.287 1.00 98.88 288 ARG A O 1
ATOM 2254 N N . ASP A 1 289 ? -8.462 3.378 11.056 1.00 98.81 289 ASP A N 1
ATOM 2255 C CA . ASP A 1 289 ? -8.644 4.789 10.715 1.00 98.81 289 ASP A CA 1
ATOM 2256 C C . ASP A 1 289 ? -10.136 5.080 10.523 1.00 98.81 289 ASP A C 1
ATOM 2258 O O . ASP A 1 289 ? -10.734 4.710 9.509 1.00 98.81 289 ASP A O 1
ATOM 2262 N N . LEU A 1 290 ? -10.730 5.769 11.498 1.00 98.88 290 LEU A N 1
ATOM 2263 C CA . LEU A 1 290 ? -12.158 6.077 11.522 1.00 98.88 290 LEU A CA 1
ATOM 2264 C C . LEU A 1 290 ? -12.560 7.085 10.438 1.00 98.88 290 LEU A C 1
ATOM 2266 O O . LEU A 1 290 ? -13.713 7.074 10.006 1.00 98.88 290 LEU A O 1
ATOM 2270 N N . VAL A 1 291 ? -11.638 7.927 9.954 1.00 98.75 291 VAL A N 1
ATOM 2271 C CA . VAL A 1 291 ? -11.900 8.820 8.814 1.00 98.75 291 VAL A CA 1
ATOM 2272 C C . VAL A 1 291 ? -12.046 7.988 7.548 1.00 98.75 291 VAL A C 1
ATOM 2274 O O . VAL A 1 291 ? -13.018 8.146 6.803 1.00 98.75 291 VAL A O 1
ATOM 2277 N N . THR A 1 292 ? -11.087 7.095 7.301 1.00 98.69 292 THR A N 1
ATOM 2278 C CA . THR A 1 292 ? -11.111 6.217 6.130 1.00 98.69 292 THR A CA 1
ATOM 2279 C C . THR A 1 292 ? -12.318 5.287 6.180 1.00 98.69 292 THR A C 1
ATOM 2281 O O . THR A 1 292 ? -13.071 5.232 5.207 1.00 98.69 292 THR A O 1
ATOM 2284 N N . ASP A 1 293 ? -12.567 4.620 7.304 1.00 98.88 293 ASP A N 1
ATOM 2285 C CA . ASP A 1 293 ? -13.668 3.662 7.420 1.00 98.88 293 ASP A CA 1
ATOM 2286 C C . ASP A 1 293 ? -15.045 4.324 7.260 1.00 98.88 293 ASP A C 1
ATOM 2288 O O . ASP A 1 293 ? -15.888 3.820 6.512 1.00 98.88 293 ASP A O 1
ATOM 2292 N N . LEU A 1 294 ? -15.249 5.516 7.836 1.00 98.75 294 LEU A N 1
ATOM 2293 C CA . LEU A 1 294 ? -16.468 6.302 7.624 1.00 98.75 294 LEU A CA 1
ATOM 2294 C C . LEU A 1 294 ? -16.662 6.653 6.143 1.00 98.75 294 LEU A C 1
ATOM 2296 O O . LEU A 1 294 ? -17.729 6.423 5.571 1.00 98.75 294 LEU A O 1
ATOM 2300 N N . ARG A 1 295 ? -15.633 7.219 5.500 1.00 98.56 295 ARG A N 1
ATOM 2301 C CA . ARG A 1 295 ? -15.741 7.700 4.113 1.00 98.56 295 ARG A CA 1
ATOM 2302 C C . ARG A 1 295 ? -15.917 6.557 3.120 1.00 98.56 295 ARG A C 1
ATOM 2304 O O . ARG A 1 295 ? -16.640 6.729 2.141 1.00 98.56 295 ARG A O 1
ATOM 2311 N N . LYS A 1 296 ? -15.285 5.405 3.356 1.00 98.44 296 LYS A N 1
ATOM 2312 C CA . LYS A 1 296 ? -15.436 4.210 2.513 1.00 98.44 296 LYS A CA 1
ATOM 2313 C C . LYS A 1 296 ? -16.788 3.529 2.711 1.00 98.44 296 LYS A C 1
ATOM 2315 O O . LYS A 1 296 ? -17.370 3.101 1.718 1.00 98.44 296 LYS A O 1
ATOM 2320 N N . GLY A 1 297 ? -17.323 3.513 3.934 1.00 98.31 297 GLY A N 1
ATOM 2321 C CA . GLY A 1 297 ? -18.688 3.058 4.204 1.00 98.31 297 GLY A CA 1
ATOM 2322 C C . GLY A 1 297 ? -19.746 3.935 3.532 1.00 98.31 297 GLY A C 1
ATOM 2323 O O . GLY A 1 297 ? -20.522 3.444 2.719 1.00 98.31 297 GLY A O 1
ATOM 2324 N N . VAL A 1 298 ? -19.726 5.249 3.779 1.00 98.12 298 VAL A N 1
ATOM 2325 C CA . VAL A 1 298 ? -20.676 6.200 3.161 1.00 98.12 298 VAL A CA 1
ATOM 2326 C C . VAL A 1 298 ? -20.523 6.249 1.637 1.00 98.12 298 VAL A C 1
ATOM 2328 O O . VAL A 1 298 ? -21.502 6.372 0.902 1.00 98.12 298 VAL A O 1
ATOM 2331 N N . GLY A 1 299 ? -19.289 6.144 1.143 1.00 97.75 299 GLY A N 1
ATOM 2332 C CA . GLY A 1 299 ? -18.971 6.139 -0.282 1.00 97.75 299 GLY A CA 1
ATOM 2333 C C . GLY A 1 299 ? -19.187 4.793 -0.984 1.00 97.75 299 GLY A C 1
ATOM 2334 O O . GLY A 1 299 ? -18.830 4.675 -2.161 1.00 97.75 299 GLY A O 1
ATOM 2335 N N . LEU A 1 300 ? -19.723 3.776 -0.297 1.00 97.25 300 LEU A N 1
ATOM 2336 C CA . LEU A 1 300 ? -19.816 2.417 -0.823 1.00 97.25 300 LEU A CA 1
ATOM 2337 C C . LEU A 1 300 ? -20.561 2.379 -2.170 1.00 97.25 300 LEU A C 1
ATOM 2339 O O . LEU A 1 300 ? -21.610 2.996 -2.373 1.00 97.25 300 LEU A O 1
ATOM 2343 N N . SER A 1 301 ? -19.973 1.651 -3.119 1.00 95.69 301 SER A N 1
ATOM 2344 C CA . SER A 1 301 ? -20.436 1.545 -4.500 1.00 95.69 301 SER A CA 1
ATOM 2345 C C . SER A 1 301 ? -20.202 0.138 -5.051 1.00 95.69 301 SER A C 1
ATOM 2347 O O . SER A 1 301 ? -19.244 -0.546 -4.667 1.00 95.69 301 SER A O 1
ATOM 2349 N N . ASN A 1 302 ? -21.058 -0.256 -5.997 1.00 94.50 302 ASN A N 1
ATOM 2350 C CA . ASN A 1 302 ? -20.922 -1.472 -6.807 1.00 94.50 302 ASN A CA 1
ATOM 2351 C C . ASN A 1 302 ? -20.125 -1.228 -8.103 1.00 94.50 302 ASN A C 1
ATOM 2353 O O . ASN A 1 302 ? -19.999 -2.122 -8.932 1.00 94.50 302 ASN A O 1
ATOM 2357 N N . THR A 1 303 ? -19.604 -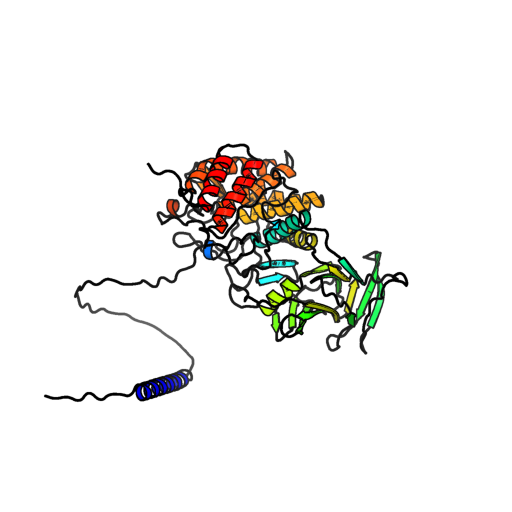0.015 -8.300 1.00 95.69 303 THR A N 1
ATOM 2358 C CA . THR A 1 303 ? -18.733 0.338 -9.429 1.00 95.69 303 THR A CA 1
ATOM 2359 C C . THR A 1 303 ? -17.251 0.173 -9.057 1.00 95.69 303 THR A C 1
ATOM 2361 O O . THR A 1 303 ? -16.911 -0.164 -7.923 1.00 95.69 303 THR A O 1
ATOM 2364 N N . LYS A 1 304 ? -16.346 0.440 -10.008 1.00 93.38 304 LYS A N 1
ATOM 2365 C CA . LYS A 1 304 ? -14.882 0.425 -9.800 1.00 93.38 304 LYS A CA 1
ATOM 2366 C C . LYS A 1 304 ? -14.347 1.613 -8.977 1.00 93.38 304 LYS A C 1
ATOM 2368 O O . LYS A 1 304 ? -13.142 1.723 -8.772 1.00 93.38 304 LYS A O 1
ATOM 2373 N N . ALA A 1 305 ? -15.223 2.531 -8.566 1.00 95.62 305 ALA A N 1
ATOM 2374 C CA . ALA A 1 305 ? -14.859 3.761 -7.876 1.00 95.62 305 ALA A CA 1
ATOM 2375 C C . ALA A 1 305 ? -15.782 4.007 -6.678 1.00 95.62 305 ALA A C 1
ATOM 2377 O O . ALA A 1 305 ? -17.010 3.992 -6.799 1.00 95.62 305 ALA A O 1
ATOM 2378 N N . VAL A 1 306 ? -15.181 4.271 -5.521 1.00 96.25 306 VAL A N 1
ATOM 2379 C CA . VAL A 1 306 ? -15.888 4.738 -4.323 1.00 96.25 306 VAL A CA 1
ATOM 2380 C C . VAL A 1 306 ? -16.458 6.137 -4.574 1.00 96.25 306 VAL A C 1
ATOM 2382 O O . VAL A 1 306 ? -15.771 7.009 -5.111 1.00 96.25 306 VAL A O 1
ATOM 2385 N N . LYS A 1 307 ? -17.713 6.369 -4.170 1.00 97.25 307 LYS A N 1
ATOM 2386 C CA . LYS A 1 307 ? -18.369 7.675 -4.305 1.00 97.25 307 LYS A CA 1
ATOM 2387 C C . LYS A 1 307 ? -17.651 8.706 -3.441 1.00 97.25 307 LYS A C 1
ATOM 2389 O O . LYS A 1 307 ? -17.371 8.473 -2.265 1.00 97.25 307 LYS A O 1
ATOM 2394 N N . GLN A 1 308 ? -17.372 9.868 -4.021 1.00 94.62 308 GLN A N 1
ATOM 2395 C CA . GLN A 1 308 ? -16.741 10.954 -3.282 1.00 94.62 308 GLN A CA 1
ATOM 2396 C C . GLN A 1 308 ? -17.694 11.501 -2.218 1.00 94.62 308 GLN A C 1
ATOM 2398 O O . GLN A 1 308 ? -18.865 11.761 -2.482 1.00 94.62 308 GLN A O 1
ATOM 2403 N N . THR A 1 309 ? -17.164 11.714 -1.019 1.00 95.12 309 THR A N 1
ATOM 2404 C CA . THR A 1 309 ? -17.887 12.324 0.096 1.00 95.12 309 THR A CA 1
ATOM 2405 C C . THR A 1 309 ? -16.985 13.306 0.835 1.00 95.12 309 THR A C 1
ATOM 2407 O O . THR A 1 309 ? -15.765 13.110 0.912 1.00 95.12 309 THR A O 1
ATOM 2410 N N . LYS A 1 310 ? -17.598 14.370 1.361 1.00 95.88 310 LYS A N 1
ATOM 2411 C CA . LYS A 1 310 ? -16.959 15.381 2.214 1.00 95.88 310 LYS A CA 1
ATOM 2412 C C . LYS A 1 310 ? -17.198 15.125 3.707 1.00 95.88 310 LYS A C 1
ATOM 2414 O O . LYS A 1 310 ? -16.766 15.935 4.519 1.00 95.88 310 LYS A O 1
ATOM 2419 N N . ILE A 1 311 ? -17.895 14.039 4.061 1.00 97.25 311 ILE A N 1
ATOM 2420 C CA . ILE A 1 311 ? -18.158 13.693 5.459 1.00 97.25 311 ILE A CA 1
ATOM 2421 C C . ILE A 1 311 ? -16.841 13.476 6.211 1.00 97.25 311 ILE A C 1
ATOM 2423 O O . ILE A 1 311 ? -15.936 12.806 5.709 1.00 97.25 311 ILE A O 1
ATOM 2427 N N . MET A 1 312 ? -16.753 14.045 7.411 1.00 97.69 312 MET A N 1
ATOM 2428 C CA . MET A 1 312 ? -15.635 13.868 8.333 1.00 97.69 312 MET A CA 1
ATOM 2429 C C . MET A 1 312 ? -16.169 13.557 9.736 1.00 97.69 312 MET A C 1
ATOM 2431 O O . MET A 1 312 ? -17.208 14.111 10.122 1.00 97.69 312 MET A O 1
ATOM 2435 N N . PRO A 1 313 ? -15.485 12.702 10.517 1.00 97.81 313 PRO A N 1
ATOM 2436 C CA . PRO A 1 313 ? -15.767 12.588 11.938 1.00 97.81 313 PRO A CA 1
ATOM 2437 C C . PRO A 1 313 ? -15.332 13.878 12.649 1.00 97.81 313 PRO A C 1
ATOM 2439 O O . PRO A 1 313 ? -14.292 14.456 12.343 1.00 97.81 313 PRO A O 1
ATOM 2442 N N . LYS A 1 314 ? -16.162 14.345 13.580 1.00 97.50 314 LYS A N 1
ATOM 2443 C CA . LYS A 1 314 ? -15.882 15.465 14.487 1.00 97.50 314 LYS A CA 1
ATOM 2444 C C . LYS A 1 314 ? -15.462 14.977 15.863 1.00 97.50 314 LYS A C 1
ATOM 2446 O O . LYS A 1 314 ? -14.638 15.611 16.507 1.00 97.50 314 LYS A O 1
ATOM 2451 N N . ARG A 1 315 ? -16.078 13.886 16.327 1.00 98.12 315 ARG A N 1
ATOM 2452 C CA . ARG A 1 315 ? -15.851 13.343 17.664 1.00 98.12 315 ARG A CA 1
ATOM 2453 C C . ARG A 1 315 ? -16.081 11.838 17.696 1.00 98.12 315 ARG A C 1
ATOM 2455 O O . ARG A 1 315 ? -17.113 11.360 17.227 1.00 98.12 315 ARG A O 1
ATOM 2462 N N . VAL A 1 316 ? -15.139 11.109 18.282 1.00 98.38 316 VAL A N 1
ATOM 2463 C CA . VAL A 1 316 ? -15.275 9.706 18.675 1.00 98.38 316 VAL A CA 1
ATOM 2464 C C . VAL A 1 316 ? -16.000 9.678 20.015 1.00 98.38 316 VAL A C 1
ATOM 2466 O O . VAL A 1 316 ? -15.439 10.026 21.049 1.00 98.38 316 VAL A O 1
ATOM 2469 N N . VAL A 1 317 ? -17.287 9.341 19.995 1.00 98.06 317 VAL A N 1
ATOM 2470 C CA . VAL A 1 317 ? -18.166 9.487 21.162 1.00 98.06 317 VAL A CA 1
ATOM 2471 C C . VAL A 1 317 ? -17.888 8.385 22.177 1.00 98.06 317 VAL A C 1
ATOM 2473 O O . VAL A 1 317 ? -17.544 8.674 23.323 1.00 98.06 317 VAL A O 1
ATOM 2476 N N . ARG A 1 318 ? -18.027 7.127 21.752 1.00 98.19 318 ARG A N 1
ATOM 2477 C CA . ARG A 1 318 ? -17.900 5.943 22.609 1.00 98.19 318 ARG A CA 1
ATOM 2478 C C . ARG A 1 318 ? -17.585 4.689 21.806 1.00 98.19 318 ARG A C 1
ATOM 2480 O O . ARG A 1 318 ? -17.901 4.618 20.615 1.00 98.19 318 ARG A O 1
ATOM 2487 N N . LEU A 1 319 ? -17.028 3.699 22.493 1.00 98.50 319 LEU A N 1
ATOM 2488 C CA . LEU A 1 319 ? -16.865 2.328 22.017 1.00 98.50 319 LEU A CA 1
ATOM 2489 C C . LEU A 1 319 ? -17.906 1.435 22.695 1.00 98.50 319 LEU A C 1
ATOM 2491 O O . LEU A 1 319 ? -18.185 1.606 23.876 1.00 98.50 319 LEU A O 1
ATOM 2495 N N . VAL A 1 320 ? -18.489 0.494 21.957 1.00 98.75 320 VAL A N 1
ATOM 2496 C CA . VAL A 1 320 ? -19.519 -0.436 22.442 1.00 98.75 320 VAL A CA 1
ATOM 2497 C C . VAL A 1 320 ? -19.106 -1.866 22.117 1.00 98.75 320 VAL A C 1
ATOM 2499 O O . VAL A 1 320 ? -18.886 -2.185 20.950 1.00 98.75 320 VAL A O 1
ATOM 2502 N N . ALA A 1 321 ? -19.028 -2.737 23.120 1.00 98.56 321 ALA A N 1
ATOM 2503 C CA . ALA A 1 321 ? -18.711 -4.150 22.947 1.00 98.56 321 ALA A CA 1
ATOM 2504 C C . ALA A 1 321 ? -19.952 -5.032 23.160 1.00 98.56 321 ALA A C 1
ATOM 2506 O O . ALA A 1 321 ? -20.696 -4.876 24.132 1.00 98.56 321 ALA A O 1
ATOM 2507 N N . LYS A 1 322 ? -20.153 -5.978 22.238 1.00 98.62 322 LYS A N 1
ATOM 2508 C CA . LYS A 1 322 ? -21.190 -7.019 22.268 1.00 98.62 322 LYS A CA 1
ATOM 2509 C C . LYS A 1 322 ? -20.571 -8.398 22.056 1.00 98.62 322 LYS A C 1
ATOM 2511 O O . LYS A 1 322 ? -19.516 -8.517 21.435 1.00 98.62 322 LYS A O 1
ATOM 2516 N N . GLY A 1 323 ? -21.258 -9.432 22.523 1.00 98.25 323 GLY A N 1
ATOM 2517 C CA . GLY A 1 323 ? -20.775 -10.807 22.598 1.00 98.25 323 GLY A CA 1
ATOM 2518 C C . GLY A 1 323 ? -20.067 -11.088 23.923 1.00 98.25 323 GLY A C 1
ATOM 2519 O O . GLY A 1 323 ? -20.264 -10.392 24.922 1.00 98.25 323 GLY A O 1
ATOM 2520 N N . ARG A 1 324 ? -19.226 -12.122 23.934 1.00 98.56 324 ARG A N 1
ATOM 2521 C CA . ARG A 1 324 ? -18.361 -12.471 25.063 1.00 98.56 324 ARG A CA 1
ATOM 2522 C C . ARG A 1 324 ? -16.908 -12.422 24.625 1.00 98.56 324 ARG A C 1
ATOM 2524 O O . ARG A 1 324 ? -16.546 -13.047 23.627 1.00 98.56 324 ARG A O 1
ATOM 2531 N N . GLY A 1 325 ? -16.068 -11.730 25.382 1.00 98.12 325 GLY A N 1
ATOM 2532 C CA . GLY A 1 325 ? -14.657 -11.597 25.044 1.00 98.12 325 GLY A CA 1
ATOM 2533 C C . GLY A 1 325 ? -13.866 -10.764 26.038 1.00 98.12 325 GLY A C 1
ATOM 2534 O O . GLY A 1 325 ? -14.294 -10.536 27.171 1.00 98.12 325 GLY A O 1
ATOM 2535 N N . PHE A 1 326 ? -12.700 -10.333 25.579 1.00 98.19 326 PHE A N 1
ATOM 2536 C CA . PHE A 1 326 ? -11.740 -9.542 26.327 1.00 98.19 326 PHE A CA 1
ATOM 2537 C C . PHE A 1 326 ? -11.293 -8.337 25.497 1.00 98.19 326 PHE A C 1
ATOM 2539 O O . PHE A 1 326 ? -11.106 -8.453 24.281 1.00 98.19 326 PHE A O 1
ATOM 2546 N N . LEU A 1 327 ? -11.133 -7.200 26.166 1.00 97.19 327 LEU A N 1
ATOM 2547 C CA . LEU A 1 327 ? -10.617 -5.947 25.626 1.00 97.19 327 LEU A CA 1
ATOM 2548 C C . LEU A 1 327 ? -9.492 -5.427 26.513 1.00 97.19 327 LEU A C 1
ATOM 2550 O O . LEU A 1 327 ? -9.537 -5.568 27.736 1.00 97.19 327 LEU A O 1
ATOM 2554 N N . ASP A 1 328 ? -8.505 -4.811 25.882 1.00 96.38 328 ASP A N 1
ATOM 2555 C CA . ASP A 1 328 ? -7.360 -4.204 26.551 1.00 96.38 328 ASP A CA 1
ATOM 2556 C C . ASP A 1 328 ? -6.741 -3.109 25.658 1.00 96.38 328 ASP A C 1
ATOM 2558 O O . ASP A 1 328 ? -7.016 -3.062 24.455 1.00 96.38 328 ASP A O 1
ATOM 2562 N N . ASN A 1 329 ? -5.940 -2.215 26.238 1.00 96.00 329 ASN A N 1
ATOM 2563 C CA . ASN A 1 329 ? -5.202 -1.147 25.552 1.00 96.00 329 ASN A CA 1
ATOM 2564 C C . ASN A 1 329 ? -6.053 -0.325 24.569 1.00 96.00 329 ASN A C 1
ATOM 2566 O O . ASN A 1 329 ? -5.677 -0.121 23.410 1.00 96.00 329 ASN A O 1
ATOM 2570 N N . VAL A 1 330 ? -7.218 0.153 25.019 1.00 97.81 330 VAL A N 1
ATOM 2571 C CA . VAL A 1 330 ? -8.079 1.011 24.192 1.00 97.81 330 VAL A CA 1
ATOM 2572 C C . VAL A 1 330 ? -7.449 2.395 24.086 1.00 97.81 330 VAL A C 1
ATOM 2574 O O . VAL A 1 330 ? -7.341 3.120 25.077 1.00 97.81 330 VAL A O 1
ATOM 2577 N N . THR A 1 331 ? -7.062 2.771 22.872 1.00 98.12 331 THR A N 1
ATOM 2578 C CA . THR A 1 331 ? -6.341 4.011 22.573 1.00 98.12 331 THR A CA 1
ATOM 2579 C C . THR A 1 331 ? -6.921 4.731 21.360 1.00 98.12 331 THR A C 1
ATOM 2581 O O . THR A 1 331 ? -7.502 4.107 20.466 1.00 98.12 331 THR A O 1
ATOM 2584 N N . ILE A 1 332 ? -6.757 6.054 21.324 1.00 98.69 332 ILE A N 1
ATOM 2585 C CA . ILE A 1 332 ? -6.961 6.863 20.119 1.00 98.69 332 ILE A CA 1
ATOM 2586 C C . ILE A 1 332 ? -5.692 7.669 19.853 1.00 98.69 332 ILE A C 1
ATOM 2588 O O . ILE A 1 332 ? -5.172 8.321 20.756 1.00 98.69 332 ILE A O 1
ATOM 2592 N N . SER A 1 333 ? -5.229 7.646 18.606 1.00 98.50 333 SER A N 1
ATOM 2593 C CA . SER A 1 333 ? -3.992 8.296 18.177 1.00 98.50 333 SER A CA 1
ATOM 2594 C C . SER A 1 333 ? -4.195 9.158 16.935 1.00 98.50 333 SER A C 1
ATOM 2596 O O . SER A 1 333 ? -5.088 8.903 16.120 1.00 98.50 333 SER A O 1
ATOM 2598 N N . ALA A 1 334 ? -3.333 10.161 16.754 1.00 98.00 334 ALA A N 1
ATOM 2599 C CA . ALA A 1 334 ? -3.325 10.985 15.542 1.00 98.00 334 ALA A CA 1
ATOM 2600 C C . ALA A 1 334 ? -2.981 10.152 14.293 1.00 98.00 334 ALA A C 1
ATOM 2602 O O . ALA A 1 334 ? -3.624 10.271 13.251 1.00 98.00 334 ALA A O 1
ATOM 2603 N N . THR A 1 335 ? -1.980 9.273 14.410 1.00 98.62 335 THR A N 1
ATOM 2604 C CA . THR A 1 335 ? -1.543 8.342 13.364 1.00 98.62 335 THR A CA 1
ATOM 2605 C C . THR A 1 335 ? -1.098 7.009 13.979 1.00 98.62 335 THR A C 1
ATOM 2607 O O . THR A 1 335 ? -0.728 6.943 15.150 1.00 98.62 335 THR A O 1
ATOM 2610 N N . ALA A 1 336 ? -1.130 5.929 13.192 1.00 98.62 336 ALA A N 1
ATOM 2611 C CA . ALA A 1 336 ? -0.564 4.623 13.558 1.00 98.62 336 ALA A CA 1
ATOM 2612 C C . ALA A 1 336 ? 0.177 4.003 12.363 1.00 98.62 336 ALA A C 1
ATOM 2614 O O . ALA A 1 336 ? -0.131 2.909 11.887 1.00 98.62 336 ALA A O 1
ATOM 2615 N N . HIS A 1 337 ? 1.139 4.750 11.823 1.00 98.81 337 HIS A N 1
ATOM 2616 C CA . HIS A 1 337 ? 1.818 4.404 10.577 1.00 98.81 337 HIS A CA 1
ATOM 2617 C C . HIS A 1 337 ? 2.493 3.029 10.599 1.00 98.81 337 HIS A C 1
ATOM 2619 O O . HIS A 1 337 ? 2.364 2.267 9.643 1.00 98.81 337 HIS A O 1
ATOM 2625 N N . MET A 1 338 ? 3.156 2.671 11.698 1.00 98.81 338 MET A N 1
ATOM 2626 C CA . MET A 1 338 ? 3.837 1.378 11.787 1.00 98.81 338 MET A CA 1
ATOM 2627 C C . MET A 1 338 ? 2.870 0.192 11.825 1.00 98.81 338 MET A C 1
ATOM 2629 O O . MET A 1 338 ? 3.187 -0.851 11.257 1.00 98.81 338 MET A O 1
ATOM 2633 N N . ALA A 1 339 ? 1.666 0.352 12.387 1.00 98.75 339 ALA A N 1
ATOM 2634 C CA . ALA A 1 339 ? 0.635 -0.686 12.334 1.00 98.75 339 ALA A CA 1
ATOM 2635 C C . ALA A 1 339 ? 0.200 -0.957 10.882 1.00 98.75 339 ALA A C 1
ATOM 2637 O O . ALA A 1 339 ? 0.147 -2.107 10.450 1.00 98.75 339 ALA A O 1
ATOM 2638 N N . ALA A 1 340 ? -0.022 0.103 10.099 1.00 98.88 340 ALA A N 1
ATOM 2639 C CA . ALA A 1 340 ? -0.346 -0.001 8.678 1.00 98.88 340 ALA A CA 1
ATOM 2640 C C . ALA A 1 340 ? 0.806 -0.597 7.846 1.00 98.88 340 ALA A C 1
ATOM 2642 O O . ALA A 1 340 ? 0.579 -1.449 6.983 1.00 98.88 340 ALA A O 1
ATOM 2643 N N . PHE A 1 341 ? 2.048 -0.191 8.130 1.00 98.94 341 PHE A N 1
ATOM 2644 C CA . PHE A 1 341 ? 3.239 -0.754 7.496 1.00 98.94 341 PHE A CA 1
ATOM 2645 C C . PHE A 1 341 ? 3.357 -2.260 7.746 1.00 98.94 341 PHE A C 1
ATOM 2647 O O . PHE A 1 341 ? 3.470 -3.028 6.793 1.00 98.94 341 PHE A O 1
ATOM 2654 N N . PHE A 1 342 ? 3.264 -2.705 9.002 1.00 98.94 342 PHE A N 1
ATOM 2655 C CA . PHE A 1 342 ? 3.364 -4.128 9.320 1.00 98.94 342 PHE A CA 1
ATOM 2656 C C . PHE A 1 342 ? 2.154 -4.936 8.847 1.00 98.94 342 PHE A C 1
ATOM 2658 O O . PHE A 1 342 ? 2.332 -6.093 8.471 1.00 98.94 342 PHE A O 1
ATOM 2665 N N . ALA A 1 343 ? 0.951 -4.356 8.771 1.00 98.94 343 ALA A N 1
ATOM 2666 C CA . ALA A 1 343 ? -0.185 -5.016 8.125 1.00 98.94 343 ALA A CA 1
ATOM 2667 C C . ALA A 1 343 ? 0.133 -5.351 6.656 1.00 98.94 343 ALA A C 1
ATOM 2669 O O . ALA A 1 343 ? -0.056 -6.493 6.231 1.00 98.94 343 ALA A O 1
ATOM 2670 N N . ALA A 1 344 ? 0.703 -4.398 5.909 1.00 98.94 344 ALA A N 1
ATOM 2671 C CA . ALA A 1 344 ? 1.145 -4.617 4.532 1.00 98.94 344 ALA A CA 1
ATOM 2672 C C . ALA A 1 344 ? 2.279 -5.651 4.435 1.00 98.94 344 ALA A C 1
ATOM 2674 O O . ALA A 1 344 ? 2.172 -6.599 3.657 1.00 98.94 344 ALA A O 1
ATOM 2675 N N . SER A 1 345 ? 3.332 -5.515 5.246 1.00 98.94 345 SER A N 1
ATOM 2676 C CA . SER A 1 345 ? 4.481 -6.433 5.254 1.00 98.94 345 SER A CA 1
ATOM 2677 C C . SER A 1 345 ? 4.068 -7.872 5.570 1.00 98.94 345 SER A C 1
ATOM 2679 O O . SER A 1 345 ? 4.449 -8.803 4.863 1.00 98.94 345 SER A O 1
ATOM 2681 N N . ASN A 1 346 ? 3.230 -8.061 6.590 1.00 98.88 346 ASN A N 1
ATOM 2682 C CA . ASN A 1 346 ? 2.745 -9.380 6.984 1.00 98.88 346 ASN A CA 1
ATOM 2683 C C . ASN A 1 346 ? 1.796 -9.976 5.937 1.00 98.88 346 ASN A C 1
ATOM 2685 O O . ASN A 1 346 ? 1.838 -11.182 5.692 1.00 98.88 346 ASN A O 1
ATOM 2689 N N . TRP A 1 347 ? 0.959 -9.154 5.294 1.00 98.94 347 TRP A N 1
ATOM 2690 C CA . TRP A 1 347 ? 0.128 -9.613 4.181 1.00 98.94 347 TRP A CA 1
ATOM 2691 C C . TRP A 1 347 ? 0.989 -10.119 3.019 1.00 98.94 347 TRP A C 1
ATOM 2693 O O . TRP A 1 347 ? 0.711 -11.195 2.489 1.00 98.94 347 TRP A O 1
ATOM 2703 N N . LEU A 1 348 ? 2.059 -9.396 2.666 1.00 98.94 348 LEU A N 1
ATOM 2704 C CA . LEU A 1 348 ? 2.985 -9.795 1.604 1.00 98.94 348 LEU A CA 1
ATOM 2705 C C . LEU A 1 348 ? 3.651 -11.141 1.911 1.00 98.94 348 LEU A C 1
ATOM 2707 O O . LEU A 1 348 ? 3.657 -12.008 1.043 1.00 98.94 348 LEU A O 1
ATOM 2711 N N . VAL A 1 349 ? 4.131 -11.356 3.140 1.00 98.94 349 VAL A N 1
ATOM 2712 C CA . VAL A 1 349 ? 4.702 -12.652 3.551 1.00 98.94 349 VAL A CA 1
ATOM 2713 C C . VAL A 1 349 ? 3.680 -13.783 3.401 1.00 98.94 349 VAL A C 1
ATOM 2715 O O . VAL A 1 349 ? 3.988 -14.809 2.799 1.00 98.94 349 VAL A O 1
ATOM 2718 N N . ARG A 1 350 ? 2.456 -13.603 3.919 1.00 98.81 350 ARG A N 1
ATOM 2719 C CA . ARG A 1 350 ? 1.421 -14.655 3.916 1.00 98.81 350 ARG A CA 1
ATOM 2720 C C . ARG A 1 350 ? 0.884 -14.998 2.526 1.00 98.81 350 ARG A C 1
ATOM 2722 O O . ARG A 1 350 ? 0.436 -16.119 2.323 1.00 98.81 350 ARG A O 1
ATOM 2729 N N . ASN A 1 351 ? 0.887 -14.040 1.599 1.00 98.88 351 ASN A N 1
ATOM 2730 C CA . ASN A 1 351 ? 0.255 -14.176 0.281 1.00 98.88 351 ASN A CA 1
ATOM 2731 C C . ASN A 1 351 ? 1.267 -14.330 -0.866 1.00 98.88 351 ASN A C 1
ATOM 2733 O O . ASN A 1 351 ? 0.882 -14.249 -2.032 1.00 98.88 351 ASN A O 1
ATOM 2737 N N . GLN A 1 352 ? 2.552 -14.524 -0.555 1.00 98.88 352 GLN A N 1
ATOM 2738 C CA . GLN A 1 352 ? 3.556 -14.876 -1.553 1.00 98.88 352 GLN A CA 1
ATOM 2739 C C . GLN A 1 352 ? 3.419 -16.355 -1.928 1.00 98.88 352 GLN A C 1
ATOM 2741 O O . GLN A 1 352 ? 3.474 -17.229 -1.060 1.00 98.88 352 GLN A O 1
ATOM 2746 N N . ASP A 1 353 ? 3.292 -16.646 -3.218 1.00 98.75 353 ASP A N 1
ATOM 2747 C CA . ASP A 1 353 ? 3.170 -18.021 -3.692 1.00 98.75 353 ASP A CA 1
ATOM 2748 C C . ASP A 1 353 ? 4.512 -18.776 -3.729 1.00 98.75 353 ASP A C 1
ATOM 2750 O O . ASP A 1 353 ? 5.596 -18.244 -3.457 1.00 98.75 353 ASP A O 1
ATOM 2754 N N . GLU A 1 354 ? 4.450 -20.061 -4.068 1.00 98.38 354 GLU A N 1
ATOM 2755 C CA . GLU A 1 354 ? 5.614 -20.950 -4.168 1.00 98.38 354 GLU A CA 1
ATOM 2756 C C . GLU A 1 354 ? 6.678 -20.472 -5.173 1.00 98.38 354 GLU A C 1
ATOM 2758 O O . GLU A 1 354 ? 7.860 -20.765 -4.999 1.00 98.38 354 GLU A O 1
ATOM 2763 N N . ARG A 1 355 ? 6.290 -19.683 -6.185 1.00 98.25 355 ARG A N 1
ATOM 2764 C CA . ARG A 1 355 ? 7.189 -19.123 -7.208 1.00 98.25 355 ARG A CA 1
ATOM 2765 C C . ARG A 1 355 ? 7.791 -17.787 -6.781 1.00 98.25 355 ARG A C 1
ATOM 2767 O O . ARG A 1 355 ? 8.499 -17.158 -7.564 1.00 98.25 355 ARG A O 1
ATOM 2774 N N . GLY A 1 356 ? 7.510 -17.346 -5.554 1.00 98.56 356 GLY A N 1
ATOM 2775 C CA . GLY A 1 356 ? 7.970 -16.073 -5.012 1.00 98.56 356 GLY A CA 1
ATOM 2776 C C . GLY A 1 356 ? 7.174 -14.869 -5.515 1.00 98.56 356 GLY A C 1
ATOM 2777 O O . GLY A 1 356 ? 7.536 -13.730 -5.215 1.00 98.56 356 GLY A O 1
ATOM 2778 N N . GLY A 1 357 ? 6.104 -15.088 -6.274 1.00 98.69 357 GLY A N 1
ATOM 2779 C CA . GLY A 1 357 ? 5.280 -14.029 -6.833 1.00 98.69 357 GLY A CA 1
ATOM 2780 C C . GLY A 1 357 ? 4.084 -13.668 -5.956 1.00 98.69 357 GLY A C 1
ATOM 2781 O O . GLY A 1 357 ? 3.678 -14.423 -5.072 1.00 98.69 357 GLY A O 1
ATOM 2782 N N . TRP A 1 358 ? 3.490 -12.510 -6.242 1.00 98.88 358 TRP A N 1
ATOM 2783 C CA . TRP A 1 358 ? 2.146 -12.157 -5.776 1.00 98.88 358 TRP A CA 1
ATOM 2784 C C . TRP A 1 358 ? 1.188 -12.149 -6.972 1.00 98.88 358 TRP A C 1
ATOM 2786 O O . TRP A 1 358 ? 1.160 -11.161 -7.715 1.00 98.88 358 TRP A O 1
ATOM 2796 N N . PRO A 1 359 ? 0.436 -13.240 -7.207 1.00 98.62 359 PRO A N 1
ATOM 2797 C CA . PRO A 1 359 ? -0.394 -13.378 -8.397 1.00 98.62 359 PRO A CA 1
ATOM 2798 C C . PRO A 1 359 ? -1.534 -12.355 -8.397 1.00 98.62 359 PRO A C 1
ATOM 2800 O O . PRO A 1 359 ? -2.256 -12.190 -7.412 1.00 98.62 359 PRO A O 1
ATOM 2803 N N . ILE A 1 360 ? -1.725 -11.667 -9.522 1.00 98.62 360 ILE A N 1
ATOM 2804 C CA . ILE A 1 360 ? -2.801 -10.690 -9.682 1.00 98.62 360 ILE A CA 1
ATOM 2805 C C . ILE A 1 360 ? -4.042 -11.417 -10.205 1.00 98.62 360 ILE A C 1
ATOM 2807 O O . ILE A 1 360 ? -4.125 -11.822 -11.364 1.00 98.62 360 ILE A O 1
ATOM 2811 N N . MET A 1 361 ? -5.027 -11.594 -9.323 1.00 98.06 361 MET A N 1
ATOM 2812 C CA . MET A 1 361 ? -6.200 -12.451 -9.545 1.00 98.06 361 MET A CA 1
ATOM 2813 C C . MET A 1 361 ? -7.346 -11.747 -10.289 1.00 98.06 361 MET A C 1
ATOM 2815 O O . MET A 1 361 ? -8.518 -11.882 -9.942 1.00 98.06 361 MET A O 1
ATOM 2819 N N . VAL A 1 362 ? -7.011 -10.965 -11.314 1.00 96.75 362 VAL A N 1
ATOM 2820 C CA . VAL A 1 362 ? -7.985 -10.315 -12.198 1.00 96.75 362 VAL A CA 1
ATOM 2821 C C . VAL A 1 362 ? -7.427 -10.231 -13.613 1.00 96.75 362 VAL A C 1
ATOM 2823 O O . VAL A 1 362 ? -6.234 -9.983 -13.800 1.00 96.75 362 VAL A O 1
ATOM 2826 N N . THR A 1 363 ? -8.292 -10.413 -14.609 1.00 97.06 363 THR A N 1
ATOM 2827 C CA . THR A 1 363 ? -7.912 -10.255 -16.012 1.00 97.06 363 THR A CA 1
ATOM 2828 C C . THR A 1 363 ? -7.513 -8.810 -16.303 1.00 97.06 363 THR A C 1
ATOM 2830 O O . THR A 1 363 ? -8.185 -7.870 -15.867 1.00 97.06 363 THR A O 1
ATOM 2833 N N . ARG A 1 364 ? -6.448 -8.612 -17.085 1.00 95.06 364 ARG A N 1
ATOM 2834 C CA . ARG A 1 364 ? -6.009 -7.285 -17.531 1.00 95.06 364 ARG A CA 1
ATOM 2835 C C . ARG A 1 364 ? -5.827 -7.239 -19.047 1.00 95.06 364 ARG A C 1
ATOM 2837 O O . ARG A 1 364 ? -4.926 -7.868 -19.585 1.00 95.06 364 ARG A O 1
ATOM 2844 N N . LYS A 1 365 ? -6.631 -6.415 -19.725 1.00 94.06 365 LYS A N 1
ATOM 2845 C CA . LYS A 1 365 ? -6.462 -6.074 -21.149 1.00 94.06 365 LYS A CA 1
ATOM 2846 C C . LYS A 1 365 ? -5.791 -4.704 -21.291 1.00 94.06 365 LYS A C 1
ATOM 2848 O O . LYS A 1 365 ? -6.416 -3.684 -21.015 1.00 94.06 365 LYS A O 1
ATOM 2853 N N . LEU A 1 366 ? -4.505 -4.664 -21.654 1.00 90.31 366 LEU A N 1
ATOM 2854 C CA . LEU A 1 366 ? -3.702 -3.425 -21.662 1.00 90.31 366 LEU A CA 1
ATOM 2855 C C . LEU A 1 366 ? -4.102 -2.436 -22.779 1.00 90.31 366 LEU A C 1
ATOM 2857 O O . LEU A 1 366 ? -3.861 -1.232 -22.667 1.00 90.31 366 LEU A O 1
ATOM 2861 N N . GLY A 1 367 ? -4.716 -2.936 -23.844 1.00 89.62 367 GLY A N 1
ATOM 2862 C CA . GLY A 1 367 ? -5.189 -2.171 -24.992 1.00 89.62 367 GLY A CA 1
ATOM 2863 C C . GLY A 1 367 ? -5.260 -3.062 -26.227 1.00 89.62 367 GLY A C 1
ATOM 2864 O O . GLY A 1 367 ? -4.837 -4.218 -26.179 1.00 89.62 367 GLY A O 1
ATOM 2865 N N . GLU A 1 368 ? -5.789 -2.524 -27.322 1.00 90.31 368 GLU A N 1
ATOM 2866 C CA . GLU A 1 368 ? -5.785 -3.209 -28.617 1.00 90.31 368 GLU A CA 1
ATOM 2867 C C . GLU A 1 368 ? -4.352 -3.575 -29.045 1.00 90.31 368 GLU A C 1
ATOM 2869 O O . GLU A 1 368 ? -3.412 -2.811 -28.825 1.00 90.31 368 GLU A O 1
ATOM 2874 N N . GLY A 1 369 ? -4.187 -4.771 -29.615 1.00 93.44 369 GLY A N 1
ATOM 2875 C CA . GLY A 1 369 ? -2.891 -5.328 -30.026 1.00 93.44 369 GLY A CA 1
ATOM 2876 C C . GLY A 1 369 ? -2.150 -6.148 -28.960 1.00 93.44 369 GLY A C 1
ATOM 2877 O O . GLY A 1 369 ? -1.284 -6.943 -29.316 1.00 93.44 369 GLY A O 1
ATOM 2878 N N . PHE A 1 370 ? -2.514 -6.039 -27.678 1.00 94.88 370 PHE A N 1
ATOM 2879 C CA . PHE A 1 370 ? -1.965 -6.887 -26.614 1.00 94.88 370 PHE A CA 1
ATOM 2880 C C . PHE A 1 370 ? -2.915 -8.032 -26.263 1.00 94.88 370 PHE A C 1
ATOM 2882 O O . PHE A 1 370 ? -4.122 -7.828 -26.115 1.00 94.88 370 PHE A O 1
ATOM 2889 N N . LYS A 1 371 ? -2.370 -9.235 -26.044 1.00 95.19 371 LYS A N 1
ATOM 2890 C CA . LYS A 1 371 ? -3.148 -10.330 -25.447 1.00 95.19 371 LYS A CA 1
ATOM 2891 C C . LYS A 1 371 ? -3.611 -9.953 -24.035 1.00 95.19 371 LYS A C 1
ATOM 2893 O O . LYS A 1 371 ? -2.879 -9.311 -23.279 1.00 95.19 371 LYS A O 1
ATOM 2898 N N . SER A 1 372 ? -4.821 -10.380 -23.679 1.00 96.38 372 SER A N 1
ATOM 2899 C CA . SER A 1 372 ? -5.319 -10.284 -22.305 1.00 96.38 372 SER A CA 1
ATOM 2900 C C . SER A 1 372 ? -4.439 -11.104 -21.364 1.00 96.38 372 SER A C 1
ATOM 2902 O O . SER A 1 372 ? -4.056 -12.226 -21.684 1.00 96.38 372 SER A O 1
ATOM 2904 N N . LEU A 1 373 ? -4.137 -10.542 -20.197 1.00 97.44 373 LEU A N 1
ATOM 2905 C CA . LEU A 1 373 ? -3.472 -11.246 -19.108 1.00 97.44 373 LEU A CA 1
ATOM 2906 C C . LEU A 1 373 ? -4.531 -11.929 -18.251 1.00 97.44 373 LEU A C 1
ATOM 2908 O O . LEU A 1 373 ? -5.323 -11.241 -17.604 1.00 97.44 373 LEU A O 1
ATOM 2912 N N . ASP A 1 374 ? -4.550 -13.256 -18.249 1.00 97.00 374 ASP A N 1
ATOM 2913 C CA . ASP A 1 374 ? -5.463 -14.043 -17.418 1.00 97.00 374 ASP A CA 1
ATOM 2914 C C . ASP A 1 374 ? -5.043 -14.029 -15.940 1.00 97.00 374 ASP A C 1
ATOM 2916 O O . ASP A 1 374 ? -3.850 -13.894 -15.653 1.00 97.00 374 ASP A O 1
ATOM 2920 N N . PRO A 1 375 ? -5.989 -14.174 -14.985 1.00 98.25 375 PRO A N 1
ATOM 2921 C CA . PRO A 1 375 ? -5.697 -14.156 -13.553 1.00 98.25 375 PRO A CA 1
ATOM 2922 C C . PRO A 1 375 ? -4.521 -15.062 -13.168 1.00 98.25 375 PRO A C 1
ATOM 2924 O O . PRO A 1 375 ? -4.433 -16.209 -13.602 1.00 98.25 375 PRO A O 1
ATOM 2927 N N . GLY A 1 376 ? -3.633 -14.546 -12.318 1.00 97.81 376 GLY A N 1
ATOM 2928 C CA . GLY A 1 376 ? -2.406 -15.235 -11.909 1.00 97.81 376 GLY A CA 1
ATOM 2929 C C . GLY A 1 376 ? -1.127 -14.687 -12.546 1.00 97.81 376 GLY A C 1
ATOM 2930 O O . GLY A 1 376 ? -0.046 -15.189 -12.250 1.00 97.81 376 GLY A O 1
ATOM 2931 N N . TRP A 1 377 ? -1.225 -13.656 -13.389 1.00 98.56 377 TRP A N 1
ATOM 2932 C CA . TRP A 1 377 ? -0.065 -12.921 -13.896 1.00 98.56 377 TRP A CA 1
ATOM 2933 C C . TRP A 1 377 ? 0.674 -12.173 -12.771 1.00 98.56 377 TRP A C 1
ATOM 2935 O O . TRP A 1 377 ? 0.062 -11.718 -11.800 1.00 98.56 377 TRP A O 1
ATOM 2945 N N . TYR A 1 378 ? 1.996 -12.029 -12.907 1.00 98.81 378 TYR A N 1
ATOM 2946 C CA . TYR A 1 378 ? 2.840 -11.242 -11.998 1.00 98.81 378 TYR A CA 1
ATOM 2947 C C . TYR A 1 378 ? 3.182 -9.878 -12.594 1.00 98.81 378 TYR A C 1
ATOM 2949 O O . TYR A 1 378 ? 3.084 -9.670 -13.795 1.00 98.81 378 TYR A O 1
ATOM 2957 N N . SER A 1 379 ? 3.648 -8.952 -11.760 1.00 98.88 379 SER A N 1
ATOM 2958 C CA . SER A 1 379 ? 4.122 -7.638 -12.198 1.00 98.88 379 SER A CA 1
ATOM 2959 C C . SER A 1 379 ? 5.489 -7.350 -11.597 1.00 98.88 379 SER A C 1
ATOM 2961 O O . SER A 1 379 ? 5.648 -7.454 -10.381 1.00 98.88 379 SER A O 1
ATOM 2963 N N . ALA A 1 380 ? 6.463 -6.920 -12.401 1.00 98.94 380 ALA A N 1
ATOM 2964 C CA . ALA A 1 380 ? 7.769 -6.502 -11.891 1.00 98.94 380 ALA A CA 1
ATOM 2965 C C . ALA A 1 380 ? 7.650 -5.336 -10.894 1.00 98.94 380 ALA A C 1
ATOM 2967 O O . ALA A 1 380 ? 8.387 -5.274 -9.913 1.00 98.94 380 ALA A O 1
ATOM 2968 N N . MET A 1 381 ? 6.665 -4.452 -11.083 1.00 98.88 381 MET A N 1
ATOM 2969 C CA . MET A 1 381 ? 6.367 -3.382 -10.130 1.00 98.88 381 MET A CA 1
ATOM 2970 C C . MET A 1 381 ? 5.819 -3.933 -8.808 1.00 98.88 381 MET A C 1
ATOM 2972 O O . MET A 1 381 ? 6.201 -3.440 -7.747 1.00 98.88 381 MET A O 1
ATOM 2976 N N . ALA A 1 382 ? 4.964 -4.965 -8.851 1.00 98.88 382 ALA A N 1
ATOM 2977 C CA . ALA A 1 382 ? 4.489 -5.645 -7.644 1.00 98.88 382 ALA A CA 1
ATOM 2978 C C . ALA A 1 382 ? 5.654 -6.279 -6.889 1.00 98.88 382 ALA A C 1
ATOM 2980 O O . ALA A 1 382 ? 5.807 -6.032 -5.696 1.00 98.88 382 ALA A O 1
ATOM 2981 N N . GLN A 1 383 ? 6.500 -7.027 -7.603 1.00 98.94 383 GLN A N 1
ATOM 2982 C CA . GLN A 1 383 ? 7.662 -7.671 -7.010 1.00 98.94 383 GLN A CA 1
ATOM 2983 C C . GLN A 1 383 ? 8.612 -6.640 -6.387 1.00 98.94 383 GLN A C 1
ATOM 2985 O O . GLN A 1 383 ? 8.985 -6.778 -5.228 1.00 98.94 383 GLN A O 1
ATOM 2990 N N . GLY A 1 384 ? 8.971 -5.582 -7.120 1.00 98.94 384 GLY A N 1
ATOM 2991 C CA . GLY A 1 384 ? 9.885 -4.543 -6.642 1.00 98.94 384 GLY A CA 1
ATOM 2992 C C . GLY A 1 384 ? 9.375 -3.801 -5.411 1.00 98.94 384 GLY A C 1
ATOM 2993 O O . GLY A 1 384 ? 10.083 -3.698 -4.413 1.00 98.94 384 GLY A O 1
ATOM 2994 N N . GLN A 1 385 ? 8.125 -3.328 -5.437 1.00 98.94 385 GLN A N 1
ATOM 2995 C CA . GLN A 1 385 ? 7.559 -2.598 -4.297 1.00 98.94 385 GLN A CA 1
ATOM 2996 C C . GLN A 1 385 ? 7.356 -3.502 -3.075 1.00 98.94 385 GLN A C 1
ATOM 2998 O O . GLN A 1 385 ? 7.558 -3.060 -1.941 1.00 98.94 385 GLN A O 1
ATOM 3003 N N . ALA A 1 386 ? 7.004 -4.773 -3.281 1.00 98.94 386 ALA A N 1
ATOM 3004 C CA . ALA A 1 386 ? 6.938 -5.742 -2.197 1.00 98.94 386 ALA A CA 1
ATOM 3005 C C . ALA A 1 386 ? 8.323 -6.008 -1.590 1.00 98.94 386 ALA A C 1
ATOM 3007 O O . ALA A 1 386 ? 8.456 -5.954 -0.369 1.00 98.94 386 ALA A O 1
ATOM 3008 N N . ILE A 1 387 ? 9.364 -6.190 -2.413 1.00 99.00 387 ILE A N 1
ATOM 3009 C CA . ILE A 1 387 ? 10.753 -6.316 -1.947 1.00 99.00 387 ILE A CA 1
ATOM 3010 C C . ILE A 1 387 ? 11.149 -5.104 -1.094 1.00 99.00 387 ILE A C 1
ATOM 3012 O O . ILE A 1 387 ? 11.586 -5.286 0.038 1.00 99.00 387 ILE A O 1
ATOM 3016 N N . SER A 1 388 ? 10.922 -3.877 -1.571 1.00 98.94 388 SER A N 1
ATOM 3017 C CA . SER A 1 388 ? 11.217 -2.650 -0.814 1.00 98.94 388 SER A CA 1
ATOM 3018 C C . SER A 1 388 ? 10.481 -2.565 0.527 1.00 98.94 388 SER A C 1
ATOM 3020 O O . SER A 1 388 ? 11.017 -2.022 1.497 1.00 98.94 388 SER A O 1
ATOM 3022 N N . THR A 1 389 ? 9.256 -3.097 0.597 1.00 99.00 389 THR A N 1
ATOM 3023 C CA . THR A 1 389 ? 8.457 -3.161 1.833 1.00 99.00 389 THR A CA 1
ATOM 3024 C C . THR A 1 389 ? 9.049 -4.182 2.809 1.00 99.00 389 THR A C 1
ATOM 3026 O O . THR A 1 389 ? 9.278 -3.874 3.978 1.00 99.00 389 THR A O 1
ATOM 3029 N N . LEU A 1 390 ? 9.350 -5.386 2.318 1.00 99.00 390 LEU A N 1
ATOM 3030 C CA . LEU A 1 390 ? 9.888 -6.496 3.106 1.00 99.00 390 LEU A CA 1
ATOM 3031 C C . LEU A 1 390 ? 11.309 -6.215 3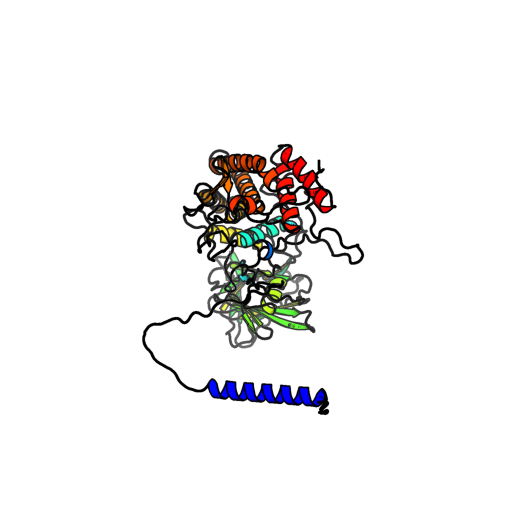.610 1.00 99.00 390 LEU A C 1
ATOM 3033 O O . LEU A 1 390 ? 11.619 -6.522 4.758 1.00 99.00 390 LEU A O 1
ATOM 3037 N N . VAL A 1 391 ? 12.153 -5.573 2.800 1.00 98.94 391 VAL A N 1
ATOM 3038 C CA . VAL A 1 391 ? 13.495 -5.128 3.205 1.00 98.94 391 VAL A CA 1
ATOM 3039 C C . VAL A 1 391 ? 13.413 -4.175 4.394 1.00 98.94 391 VAL A C 1
ATOM 3041 O O . VAL A 1 391 ? 14.091 -4.388 5.395 1.00 98.94 391 VAL A O 1
ATOM 3044 N N . ARG A 1 392 ? 12.527 -3.174 4.341 1.00 98.94 392 ARG A N 1
ATOM 3045 C CA . ARG A 1 392 ? 12.303 -2.248 5.464 1.00 98.94 392 ARG A CA 1
ATOM 3046 C C . ARG A 1 392 ? 11.801 -2.969 6.715 1.00 98.94 392 ARG A C 1
ATOM 3048 O O . ARG A 1 392 ? 12.243 -2.662 7.819 1.00 98.94 392 ARG A O 1
ATOM 3055 N N . ALA A 1 393 ? 10.923 -3.961 6.555 1.00 98.94 393 ALA A N 1
ATOM 3056 C CA . ALA A 1 393 ? 10.403 -4.744 7.674 1.00 98.94 393 ALA A CA 1
ATOM 3057 C C . ALA A 1 393 ? 11.509 -5.582 8.331 1.00 98.94 393 ALA A C 1
ATOM 3059 O O . ALA A 1 393 ? 11.633 -5.584 9.556 1.00 98.94 393 ALA A O 1
ATOM 3060 N N . TYR A 1 394 ? 12.360 -6.219 7.523 1.00 98.94 394 TYR A N 1
ATOM 3061 C CA . TYR A 1 394 ? 13.549 -6.921 7.997 1.00 98.94 394 TYR A CA 1
ATOM 3062 C C . TYR A 1 394 ? 14.526 -5.974 8.697 1.00 98.94 394 TYR A C 1
ATOM 3064 O O . TYR A 1 394 ? 15.005 -6.283 9.782 1.00 98.94 394 TYR A O 1
ATOM 3072 N N . LEU A 1 395 ? 14.814 -4.802 8.127 1.00 98.88 395 LEU A N 1
ATOM 3073 C CA . LEU A 1 395 ? 15.772 -3.868 8.717 1.00 98.88 395 LEU A CA 1
ATOM 3074 C C . LEU A 1 395 ? 15.328 -3.372 10.100 1.00 98.88 395 LEU A C 1
ATOM 3076 O O . LEU A 1 395 ? 16.191 -3.228 10.967 1.00 98.88 395 LEU A O 1
ATOM 3080 N N . LEU A 1 396 ? 14.020 -3.197 10.318 1.00 98.75 396 LEU A N 1
ATOM 3081 C CA . LEU A 1 396 ? 13.445 -2.815 11.611 1.00 98.75 396 LEU A CA 1
ATOM 3082 C C . LEU A 1 396 ? 13.417 -3.950 12.641 1.00 98.75 396 LEU A C 1
ATOM 3084 O O . LEU A 1 396 ? 13.690 -3.718 13.812 1.00 98.75 396 LEU A O 1
ATOM 3088 N N . THR A 1 397 ? 13.042 -5.160 12.224 1.00 98.75 397 THR A N 1
ATOM 3089 C CA . THR A 1 397 ? 12.730 -6.267 13.153 1.00 98.75 397 THR A CA 1
ATOM 3090 C C . THR A 1 397 ? 13.855 -7.280 13.301 1.00 98.75 397 THR A C 1
ATOM 3092 O O . THR A 1 397 ? 13.894 -8.021 14.277 1.00 98.75 397 THR A O 1
ATOM 3095 N N . LYS A 1 398 ? 14.740 -7.345 12.304 1.00 98.62 398 LYS A N 1
ATOM 3096 C CA . LYS A 1 398 ? 15.698 -8.433 12.066 1.00 98.62 398 LYS A CA 1
ATOM 3097 C C . LYS A 1 398 ? 15.047 -9.819 11.930 1.00 98.62 398 LYS A C 1
ATOM 3099 O O . LYS A 1 398 ? 15.746 -10.825 11.969 1.00 98.62 398 LYS A O 1
ATOM 3104 N N . ASP A 1 399 ? 13.733 -9.888 11.695 1.00 98.62 399 ASP A N 1
ATOM 3105 C CA . ASP A 1 399 ? 13.035 -11.143 11.409 1.00 98.62 399 ASP A CA 1
ATOM 3106 C C . ASP A 1 399 ? 13.334 -11.598 9.972 1.00 98.62 399 ASP A C 1
ATOM 3108 O O . ASP A 1 399 ? 12.891 -11.005 8.980 1.00 98.62 399 ASP A O 1
ATOM 3112 N N . HIS A 1 400 ? 14.101 -12.685 9.862 1.00 98.50 400 HIS A N 1
ATOM 3113 C CA . HIS A 1 400 ? 14.524 -13.271 8.593 1.00 98.50 400 HIS A CA 1
ATOM 3114 C C . HIS A 1 400 ? 13.372 -13.795 7.729 1.00 98.50 400 HIS A C 1
ATOM 3116 O O . HIS A 1 400 ? 13.589 -14.040 6.539 1.00 98.50 400 HIS A O 1
ATOM 3122 N N . THR A 1 401 ? 12.155 -13.920 8.260 1.00 98.81 401 THR A N 1
ATOM 3123 C CA . THR A 1 401 ? 10.955 -14.234 7.475 1.00 98.81 401 THR A CA 1
ATOM 3124 C C . THR A 1 401 ? 10.742 -13.196 6.370 1.00 98.81 401 THR A C 1
ATOM 3126 O O . THR A 1 401 ? 10.507 -13.555 5.213 1.00 98.81 401 THR A O 1
ATOM 3129 N N . PHE A 1 402 ? 10.916 -11.907 6.687 1.00 98.94 402 PHE A N 1
ATOM 3130 C CA . PHE A 1 402 ? 10.779 -10.829 5.708 1.00 98.94 402 PHE A CA 1
ATOM 3131 C C . PHE A 1 402 ? 11.885 -10.874 4.650 1.00 98.94 402 PHE A C 1
ATOM 3133 O O . PHE A 1 402 ? 11.594 -10.800 3.455 1.00 98.94 402 PHE A O 1
ATOM 3140 N N . LEU A 1 403 ? 13.145 -11.060 5.065 1.00 98.88 403 LEU A N 1
ATOM 3141 C CA . LEU A 1 403 ? 14.271 -11.157 4.131 1.00 98.88 403 LEU A CA 1
ATOM 3142 C C . LEU A 1 403 ? 14.135 -12.373 3.205 1.00 98.88 403 LEU A C 1
ATOM 3144 O O . LEU A 1 403 ? 14.359 -12.261 2.004 1.00 98.88 403 LEU A O 1
ATOM 3148 N N . SER A 1 404 ? 13.722 -13.521 3.741 1.00 98.88 404 SER A N 1
ATOM 3149 C CA . SER A 1 404 ? 13.524 -14.749 2.963 1.00 98.88 404 SER A CA 1
ATOM 3150 C C . SER A 1 404 ? 12.418 -14.586 1.921 1.00 98.88 404 SER A C 1
ATOM 3152 O O . SER A 1 404 ? 12.564 -15.036 0.784 1.00 98.88 404 SER A O 1
ATOM 3154 N N . SER A 1 405 ? 11.328 -13.898 2.278 1.00 98.94 405 SER A N 1
ATOM 3155 C CA . SER A 1 405 ? 10.266 -13.555 1.329 1.00 98.94 405 SER A CA 1
ATOM 3156 C C . SER A 1 405 ? 10.765 -12.594 0.240 1.00 98.94 405 SER A C 1
ATOM 3158 O O . SER A 1 405 ? 10.512 -12.825 -0.945 1.00 98.94 405 SER A O 1
ATOM 3160 N N . ALA A 1 406 ? 11.554 -11.575 0.602 1.00 98.94 406 ALA A N 1
ATOM 3161 C CA . ALA A 1 406 ? 12.154 -10.649 -0.359 1.00 98.94 406 ALA A CA 1
ATOM 3162 C C . ALA A 1 406 ? 13.121 -11.356 -1.328 1.00 98.94 406 ALA A C 1
ATOM 3164 O O . ALA A 1 406 ? 13.072 -11.107 -2.530 1.00 98.94 406 ALA A O 1
ATOM 3165 N N . LEU A 1 407 ? 13.944 -12.289 -0.835 1.00 98.94 407 LEU A N 1
ATOM 3166 C CA . LEU A 1 407 ? 14.838 -13.108 -1.661 1.00 98.94 407 LEU A CA 1
ATOM 3167 C C . LEU A 1 407 ? 14.063 -13.995 -2.640 1.00 98.94 407 LEU A C 1
ATOM 3169 O O . LEU A 1 407 ? 14.409 -14.055 -3.811 1.00 98.94 407 LEU A O 1
ATOM 3173 N N . ARG A 1 408 ? 12.977 -14.645 -2.207 1.00 98.88 408 ARG A N 1
ATOM 3174 C CA . ARG A 1 408 ? 12.126 -15.441 -3.112 1.00 98.88 408 ARG A CA 1
ATOM 3175 C C . ARG A 1 408 ? 11.490 -14.591 -4.212 1.00 98.88 408 ARG A C 1
ATOM 3177 O O . ARG A 1 408 ? 11.270 -15.084 -5.316 1.00 98.88 408 ARG A O 1
ATOM 3184 N N . ALA A 1 409 ? 11.230 -13.313 -3.941 1.00 98.94 409 ALA A N 1
ATOM 3185 C CA . ALA A 1 409 ? 10.563 -12.415 -4.874 1.00 98.94 409 ALA A CA 1
ATOM 3186 C C . ALA A 1 409 ? 11.377 -12.057 -6.127 1.00 98.94 409 ALA A C 1
ATOM 3188 O O . ALA A 1 409 ? 10.809 -11.485 -7.062 1.00 98.94 409 ALA A O 1
ATOM 3189 N N . THR A 1 410 ? 12.662 -12.419 -6.192 1.00 98.88 410 THR A N 1
ATOM 3190 C CA . THR A 1 410 ? 13.487 -12.281 -7.401 1.00 98.88 410 THR A CA 1
ATOM 3191 C C . THR A 1 410 ? 13.214 -13.374 -8.435 1.00 98.88 410 THR A C 1
ATOM 3193 O O . THR A 1 410 ? 13.530 -13.194 -9.611 1.00 98.88 410 THR A O 1
ATOM 3196 N N . ALA A 1 411 ? 12.583 -14.490 -8.053 1.00 98.81 411 ALA A N 1
ATOM 3197 C CA . ALA A 1 411 ? 12.384 -15.628 -8.946 1.00 98.81 411 ALA A CA 1
ATOM 3198 C C . ALA A 1 411 ? 11.620 -15.292 -10.249 1.00 98.81 411 ALA A C 1
ATOM 3200 O O . ALA A 1 411 ? 12.114 -15.676 -11.315 1.00 98.81 411 ALA A O 1
ATOM 3201 N N . PRO A 1 412 ? 10.513 -14.514 -10.237 1.00 98.81 412 PRO A N 1
ATOM 3202 C CA . PRO A 1 412 ? 9.798 -14.160 -11.467 1.00 98.81 412 PRO A CA 1
ATOM 3203 C C . PRO A 1 412 ? 10.623 -13.358 -12.485 1.00 98.81 412 PRO A C 1
ATOM 3205 O O . PRO A 1 412 ? 10.343 -13.426 -13.680 1.00 98.81 412 PRO A O 1
ATOM 3208 N N . TYR A 1 413 ? 11.657 -12.628 -12.050 1.00 98.88 413 TYR A N 1
ATOM 3209 C CA . TYR A 1 413 ? 12.517 -11.822 -12.930 1.00 98.88 413 TYR A CA 1
ATOM 3210 C C . TYR A 1 413 ? 13.386 -12.668 -13.869 1.00 98.88 413 TYR A C 1
ATOM 3212 O O . TYR A 1 413 ? 13.911 -12.160 -14.858 1.00 98.88 413 TYR A O 1
ATOM 3220 N N . LYS A 1 414 ? 13.559 -13.958 -13.560 1.00 98.62 414 LYS A N 1
ATOM 3221 C CA . LYS A 1 414 ? 14.382 -14.885 -14.347 1.00 98.62 414 LYS A CA 1
ATOM 3222 C C . LYS A 1 414 ? 13.609 -15.569 -15.472 1.00 98.62 414 LYS A C 1
ATOM 3224 O O . LYS A 1 414 ? 14.230 -16.162 -16.349 1.00 98.62 414 LYS A O 1
ATOM 3229 N N . LEU A 1 415 ? 12.279 -15.501 -15.444 1.00 98.56 415 LEU A N 1
ATOM 3230 C CA . LEU A 1 415 ? 11.412 -16.206 -16.381 1.00 98.56 415 LEU A CA 1
ATOM 3231 C C . LEU A 1 415 ? 10.801 -15.231 -17.400 1.00 98.56 415 LEU A C 1
ATOM 3233 O O . LEU A 1 415 ? 10.405 -14.127 -17.011 1.00 98.56 415 LEU A O 1
ATOM 3237 N N . PRO A 1 416 ? 10.693 -15.616 -18.684 1.00 98.50 416 PRO A N 1
ATOM 3238 C CA . PRO A 1 416 ? 9.944 -14.856 -19.681 1.00 98.50 416 PRO A CA 1
ATOM 3239 C C . PRO A 1 416 ? 8.469 -14.677 -19.304 1.00 98.50 416 PRO A C 1
ATOM 3241 O O . PRO A 1 416 ? 7.897 -15.524 -18.609 1.00 98.50 416 PRO A O 1
ATOM 3244 N N . SER A 1 417 ? 7.833 -13.621 -19.815 1.00 96.12 417 SER A N 1
ATOM 3245 C CA . SER A 1 417 ? 6.391 -13.369 -19.666 1.00 96.12 417 SER A CA 1
ATOM 3246 C C . SER A 1 417 ? 5.533 -14.599 -20.000 1.00 96.12 417 SER A C 1
ATOM 3248 O O . SER A 1 417 ? 4.636 -14.961 -19.238 1.00 96.12 417 SER A O 1
ATOM 3250 N N . GLU A 1 418 ? 5.855 -15.318 -21.081 1.00 95.19 418 GLU A N 1
ATOM 3251 C CA . GLU A 1 418 ? 5.114 -16.505 -21.531 1.00 95.19 418 GLU A CA 1
ATOM 3252 C C . GLU A 1 418 ? 5.229 -17.695 -20.563 1.00 95.19 418 GLU A C 1
ATOM 3254 O O . GLU A 1 418 ? 4.388 -18.592 -20.572 1.00 95.19 418 GLU A O 1
ATOM 3259 N N . GLN A 1 419 ? 6.252 -17.708 -19.705 1.00 96.81 419 GLN A N 1
ATOM 3260 C CA . GLN A 1 419 ? 6.522 -18.773 -18.733 1.00 96.81 419 GLN A CA 1
ATOM 3261 C C . GLN A 1 419 ? 6.091 -18.385 -17.312 1.00 96.81 419 GLN A C 1
ATOM 3263 O O . GLN A 1 419 ? 6.636 -18.889 -16.327 1.00 96.81 419 GLN A O 1
ATOM 3268 N N . ARG A 1 420 ? 5.097 -17.489 -17.195 1.00 95.56 420 ARG A N 1
ATOM 3269 C CA . ARG A 1 420 ? 4.648 -16.892 -15.924 1.00 95.56 420 ARG A CA 1
ATOM 3270 C C . ARG A 1 420 ? 5.779 -16.187 -15.172 1.00 95.56 420 ARG A C 1
ATOM 3272 O O . ARG A 1 420 ? 5.864 -16.265 -13.949 1.00 95.56 420 ARG A O 1
ATOM 3279 N N . GLY A 1 421 ? 6.660 -15.523 -15.904 1.00 98.38 421 GLY A N 1
ATOM 3280 C CA . GLY A 1 421 ? 7.630 -14.597 -15.346 1.00 98.38 421 GLY A CA 1
ATOM 3281 C C . GLY A 1 421 ? 7.268 -13.146 -15.618 1.00 98.38 421 GLY A C 1
ATOM 3282 O O . GLY A 1 421 ? 6.145 -12.825 -16.004 1.00 98.38 421 GLY A O 1
ATOM 3283 N N . VAL A 1 422 ? 8.242 -12.266 -15.404 1.00 98.81 422 VAL A N 1
ATOM 3284 C CA . VAL A 1 422 ? 8.119 -10.830 -15.699 1.00 98.81 422 VAL A CA 1
ATOM 3285 C C . VAL A 1 422 ? 9.219 -10.329 -16.633 1.00 98.81 422 VAL A C 1
ATOM 3287 O O . VAL A 1 422 ? 9.349 -9.126 -16.826 1.00 98.81 422 VAL A O 1
ATOM 3290 N N . LYS A 1 423 ? 10.041 -11.219 -17.198 1.00 98.81 423 LYS A N 1
ATOM 3291 C CA . LYS A 1 423 ? 11.142 -10.833 -18.080 1.00 98.81 423 LYS A CA 1
ATOM 3292 C C . LYS A 1 423 ? 10.669 -10.652 -19.524 1.00 98.81 423 LYS A C 1
ATOM 3294 O O . LYS A 1 423 ? 10.061 -11.548 -20.103 1.00 98.81 423 LYS A O 1
ATOM 3299 N N . ALA A 1 424 ? 11.054 -9.534 -20.124 1.00 98.75 424 ALA A N 1
ATOM 3300 C CA . ALA A 1 424 ? 11.051 -9.294 -21.561 1.00 98.75 424 ALA A CA 1
ATOM 3301 C C . ALA A 1 424 ? 12.484 -9.025 -22.047 1.00 98.75 424 ALA A C 1
ATOM 3303 O O . ALA A 1 424 ? 13.389 -8.776 -21.246 1.00 98.75 424 ALA A O 1
ATOM 3304 N N . VAL A 1 425 ? 12.697 -9.077 -23.362 1.00 98.75 425 VAL A N 1
ATOM 3305 C CA . VAL A 1 425 ? 13.978 -8.716 -23.982 1.00 98.75 425 VAL A CA 1
ATOM 3306 C C . VAL A 1 425 ? 13.712 -7.769 -25.145 1.00 98.75 425 VAL A C 1
ATOM 3308 O O . VAL 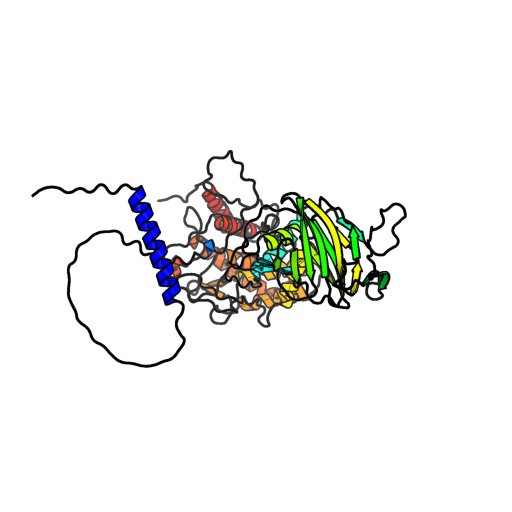A 1 425 ? 13.120 -8.154 -26.151 1.00 98.75 425 VAL A O 1
ATOM 3311 N N . PHE A 1 426 ? 14.148 -6.519 -25.020 1.00 98.62 426 PHE A N 1
ATOM 3312 C CA . PHE A 1 426 ? 14.021 -5.535 -26.086 1.00 98.62 426 PHE A CA 1
ATOM 3313 C C . PHE A 1 426 ? 15.062 -5.808 -27.176 1.00 98.62 426 PHE A C 1
ATOM 3315 O O . PHE A 1 426 ? 16.267 -5.845 -26.905 1.00 98.62 426 PHE A O 1
ATOM 3322 N N . MET A 1 427 ? 14.582 -6.021 -28.407 1.00 96.94 427 MET A N 1
ATOM 3323 C CA . MET A 1 427 ? 15.390 -6.255 -29.613 1.00 96.94 427 MET A CA 1
ATOM 3324 C C . MET A 1 427 ? 16.508 -7.300 -29.428 1.00 96.94 427 MET A C 1
ATOM 3326 O O . MET A 1 427 ? 17.633 -7.100 -29.879 1.00 96.94 427 MET A O 1
ATOM 3330 N N . ASN A 1 428 ? 16.206 -8.408 -28.738 1.00 97.25 428 ASN A N 1
ATOM 3331 C CA . ASN A 1 428 ? 17.148 -9.499 -28.438 1.00 97.25 428 ASN A CA 1
ATOM 3332 C C . ASN A 1 428 ? 18.429 -9.069 -27.693 1.00 97.25 428 ASN A C 1
ATOM 3334 O O . ASN A 1 428 ? 19.418 -9.799 -27.711 1.00 97.25 428 ASN A O 1
ATOM 3338 N N . ARG A 1 429 ? 18.429 -7.897 -27.043 1.00 97.75 429 ARG A N 1
ATOM 3339 C CA . ARG A 1 429 ? 19.630 -7.324 -26.424 1.00 97.75 429 ARG A CA 1
ATOM 3340 C C . ARG A 1 429 ? 19.441 -6.893 -24.976 1.00 97.75 429 ARG A C 1
ATOM 3342 O O . ARG A 1 429 ? 20.286 -7.212 -24.148 1.00 97.75 429 ARG A O 1
ATOM 3349 N N . HIS A 1 430 ? 18.376 -6.158 -24.675 1.00 98.50 430 HIS A N 1
ATOM 3350 C CA . HIS A 1 430 ? 18.216 -5.512 -23.370 1.00 98.50 430 HIS A CA 1
ATOM 3351 C C . HIS A 1 430 ? 17.164 -6.227 -22.528 1.00 98.50 430 HIS A C 1
ATOM 3353 O O . HIS A 1 430 ? 16.000 -6.299 -22.921 1.00 98.50 430 HIS A O 1
ATOM 3359 N N . ASP A 1 431 ? 17.571 -6.754 -21.375 1.00 98.75 431 ASP A N 1
ATOM 3360 C CA . ASP A 1 431 ? 16.650 -7.359 -20.416 1.00 98.75 431 ASP A CA 1
ATOM 3361 C C . ASP A 1 431 ? 15.734 -6.290 -19.809 1.00 98.75 431 ASP A C 1
ATOM 3363 O O . ASP A 1 431 ? 16.182 -5.234 -19.364 1.00 98.75 431 ASP A O 1
ATOM 3367 N N . TRP A 1 432 ? 14.444 -6.596 -19.728 1.00 98.94 432 TRP A N 1
ATOM 3368 C CA . TRP A 1 432 ? 13.444 -5.711 -19.150 1.00 98.94 432 TRP A CA 1
ATOM 3369 C C . TRP A 1 432 ? 12.536 -6.466 -18.188 1.00 98.94 432 TRP A C 1
ATOM 3371 O O . TRP A 1 432 ? 12.229 -7.638 -18.403 1.00 98.94 432 TRP A O 1
ATOM 3381 N N . TYR A 1 433 ? 12.079 -5.789 -17.138 1.00 98.88 433 TYR A N 1
ATOM 3382 C CA . TYR A 1 433 ? 11.163 -6.350 -16.147 1.00 98.88 433 TYR A CA 1
ATOM 3383 C C . TYR A 1 433 ? 9.800 -5.663 -16.276 1.00 98.88 433 TYR A C 1
ATOM 3385 O O . TYR A 1 433 ? 9.639 -4.481 -15.975 1.00 98.88 433 TYR A O 1
ATOM 3393 N N . GLU A 1 434 ? 8.827 -6.403 -16.792 1.00 98.81 434 GLU A N 1
ATOM 3394 C CA . GLU A 1 434 ? 7.525 -5.910 -17.225 1.00 98.81 434 GLU A CA 1
ATOM 3395 C C . GLU A 1 434 ? 6.601 -5.567 -16.050 1.00 98.81 434 GLU A C 1
ATOM 3397 O O . GLU A 1 434 ? 6.307 -6.407 -15.196 1.00 98.81 434 GLU A O 1
ATOM 3402 N N . GLU A 1 435 ? 6.051 -4.345 -16.042 1.00 98.50 435 GLU A N 1
ATOM 3403 C CA . GLU A 1 435 ? 4.888 -4.027 -15.197 1.00 98.50 435 GLU A CA 1
ATOM 3404 C C . GLU A 1 435 ? 3.695 -4.911 -15.583 1.00 98.50 435 GLU A C 1
ATOM 3406 O O . GLU A 1 435 ? 2.985 -5.403 -14.705 1.00 98.50 435 GLU A O 1
ATOM 3411 N N . TYR A 1 436 ? 3.520 -5.132 -16.889 1.00 98.44 436 TYR A N 1
ATOM 3412 C CA . TYR A 1 436 ? 2.499 -5.989 -17.475 1.00 98.44 436 TYR A CA 1
ATOM 3413 C C . TYR A 1 436 ? 3.175 -6.987 -18.426 1.00 98.44 436 TYR A C 1
ATOM 3415 O O . TYR A 1 436 ? 3.566 -6.580 -19.524 1.00 98.44 436 TYR A O 1
ATOM 3423 N N . PRO A 1 437 ? 3.319 -8.272 -18.048 1.00 98.31 437 PRO A N 1
ATOM 3424 C CA . PRO A 1 437 ? 4.014 -9.294 -18.839 1.00 98.31 437 PRO A CA 1
ATOM 3425 C C . PRO A 1 437 ? 3.175 -9.732 -20.050 1.00 98.31 437 PRO A C 1
ATOM 3427 O O . PRO A 1 437 ? 2.665 -10.845 -20.129 1.00 98.31 437 PRO A O 1
ATOM 3430 N N . THR A 1 438 ? 2.967 -8.797 -20.971 1.00 98.06 438 THR A N 1
ATOM 3431 C CA . THR A 1 438 ? 2.121 -8.915 -22.159 1.00 98.06 438 THR A CA 1
ATOM 3432 C C . THR A 1 438 ? 2.854 -9.586 -23.315 1.00 98.06 438 THR A C 1
ATOM 3434 O O . THR A 1 438 ? 4.084 -9.643 -23.352 1.00 98.06 438 THR A O 1
ATOM 3437 N N . SER A 1 439 ? 2.072 -10.075 -24.278 1.00 96.81 439 SER A N 1
ATOM 3438 C CA . SER A 1 439 ? 2.564 -10.513 -25.583 1.00 96.81 439 SER A CA 1
ATOM 3439 C C . SER A 1 439 ? 1.809 -9.745 -26.684 1.00 96.81 439 SER A C 1
ATOM 3441 O O . SER A 1 439 ? 0.578 -9.870 -26.748 1.00 96.81 439 SER A O 1
ATOM 3443 N N . PRO A 1 440 ? 2.502 -8.971 -27.544 1.00 97.69 440 PRO A N 1
ATOM 3444 C CA . PRO A 1 440 ? 3.931 -8.632 -27.448 1.00 97.69 440 PRO A CA 1
ATOM 3445 C C . PRO A 1 440 ? 4.256 -7.830 -26.173 1.00 97.69 440 PRO A C 1
ATOM 3447 O O . PRO A 1 440 ? 3.351 -7.335 -25.510 1.00 97.69 440 PRO A O 1
ATOM 3450 N N . SER A 1 441 ? 5.540 -7.723 -25.831 1.00 98.19 441 SER A N 1
ATOM 3451 C CA . SER A 1 441 ? 6.038 -6.969 -24.670 1.00 98.19 441 SER A CA 1
ATOM 3452 C C . SER A 1 441 ? 5.639 -5.489 -24.705 1.00 98.19 441 SER A C 1
ATOM 3454 O O . SER A 1 441 ? 5.576 -4.884 -25.777 1.00 98.19 441 SER A O 1
ATOM 3456 N N . SER A 1 442 ? 5.377 -4.898 -23.534 1.00 97.31 442 SER A N 1
ATOM 3457 C CA . SER A 1 442 ? 4.846 -3.530 -23.415 1.00 97.31 442 SER A CA 1
ATOM 3458 C C . SER A 1 442 ? 5.904 -2.488 -23.071 1.00 97.31 442 SER A C 1
ATOM 3460 O O . SER A 1 442 ? 5.803 -1.349 -23.530 1.00 97.31 442 SER A O 1
ATOM 3462 N N . PHE A 1 443 ? 6.921 -2.873 -22.295 1.00 98.69 443 PHE A N 1
ATOM 3463 C CA . PHE A 1 443 ? 7.993 -1.991 -21.836 1.00 98.69 443 PHE A CA 1
ATOM 3464 C C . PHE A 1 443 ? 7.466 -0.725 -21.136 1.00 98.69 443 PHE A C 1
ATOM 3466 O O . PHE A 1 443 ? 7.709 0.399 -21.567 1.00 98.69 443 PHE A O 1
ATOM 3473 N N . VAL A 1 444 ? 6.696 -0.884 -20.055 1.00 98.75 444 VAL A N 1
ATOM 3474 C CA . VAL A 1 444 ? 6.268 0.266 -19.235 1.00 98.75 444 VAL A CA 1
ATOM 3475 C C . VAL A 1 444 ? 7.431 0.785 -18.380 1.00 98.75 444 VAL A C 1
ATOM 3477 O O . VAL A 1 444 ? 7.996 0.039 -17.577 1.00 98.75 444 VAL A O 1
ATOM 3480 N N . LEU A 1 445 ? 7.756 2.079 -18.500 1.00 98.81 445 LEU A N 1
ATOM 3481 C CA . LEU A 1 445 ? 8.948 2.678 -17.880 1.00 98.81 445 LEU A CA 1
ATOM 3482 C C . LEU A 1 445 ? 8.882 2.739 -16.348 1.00 98.81 445 LEU A C 1
ATOM 3484 O O . LEU A 1 445 ? 9.820 2.337 -15.657 1.00 98.81 445 LEU A O 1
ATOM 3488 N N . ASN A 1 446 ? 7.781 3.264 -15.806 1.00 98.50 446 ASN A N 1
ATOM 3489 C CA . ASN A 1 446 ? 7.669 3.517 -14.370 1.00 98.50 446 ASN A CA 1
ATOM 3490 C C . ASN A 1 446 ? 7.734 2.215 -13.543 1.00 98.50 446 ASN A C 1
ATOM 3492 O O . ASN A 1 446 ? 8.464 2.151 -12.552 1.00 98.50 446 ASN A O 1
ATOM 3496 N N . GLY A 1 447 ? 7.021 1.164 -13.963 1.00 98.31 447 GLY A N 1
ATOM 3497 C CA . GLY A 1 447 ? 7.025 -0.118 -13.267 1.00 98.31 447 GLY A CA 1
ATOM 3498 C C . GLY A 1 447 ? 8.385 -0.811 -13.322 1.00 98.31 447 GLY A C 1
ATOM 3499 O O . GLY A 1 447 ? 8.817 -1.371 -12.313 1.00 98.31 447 GLY A O 1
ATOM 3500 N N . PHE A 1 448 ? 9.106 -0.683 -14.441 1.00 98.94 448 PHE A N 1
ATOM 3501 C CA . PHE A 1 448 ? 10.476 -1.176 -14.555 1.00 98.94 448 PHE A CA 1
ATOM 3502 C C . PHE A 1 448 ? 11.411 -0.489 -13.559 1.00 98.94 448 PHE A C 1
ATOM 3504 O O . PHE A 1 448 ? 12.082 -1.173 -12.789 1.00 98.94 448 PHE A O 1
ATOM 3511 N N . MET A 1 449 ? 11.401 0.844 -13.474 1.00 98.88 449 MET A N 1
ATOM 3512 C CA . MET A 1 449 ? 12.245 1.555 -12.506 1.00 98.88 449 MET A CA 1
ATOM 3513 C C . MET A 1 449 ? 11.905 1.203 -11.050 1.00 98.88 449 MET A C 1
ATOM 3515 O O . MET A 1 449 ? 12.815 1.033 -10.244 1.00 98.88 449 MET A O 1
ATOM 3519 N N . TYR A 1 450 ? 10.625 1.014 -10.699 1.00 98.94 450 TYR A N 1
ATOM 3520 C CA . TYR A 1 450 ? 10.262 0.512 -9.363 1.00 98.94 450 TYR A CA 1
ATOM 3521 C C . TYR A 1 450 ? 10.790 -0.896 -9.088 1.00 98.94 450 TYR A C 1
ATOM 3523 O O . TYR A 1 450 ? 11.184 -1.186 -7.959 1.00 98.94 450 TYR A O 1
ATOM 3531 N N . SER A 1 451 ? 10.824 -1.757 -10.105 1.00 98.94 451 SER A N 1
ATOM 3532 C CA . SER A 1 451 ? 11.411 -3.090 -9.989 1.00 98.94 451 SER A CA 1
ATOM 3533 C C . SER A 1 451 ? 12.913 -3.028 -9.670 1.00 98.94 451 SER A C 1
ATOM 3535 O O . SER A 1 451 ? 13.382 -3.729 -8.774 1.00 98.94 451 SER A O 1
ATOM 3537 N N . LEU A 1 452 ? 13.646 -2.102 -10.304 1.00 98.94 452 LEU A N 1
ATOM 3538 C CA . LEU A 1 452 ? 15.073 -1.883 -10.047 1.00 98.94 452 LEU A CA 1
ATOM 3539 C C . LEU A 1 452 ? 15.329 -1.329 -8.645 1.00 98.94 452 LEU A C 1
ATOM 3541 O O . LEU A 1 452 ? 16.263 -1.774 -7.988 1.00 98.94 452 LEU A O 1
ATOM 3545 N N . ILE A 1 453 ? 14.488 -0.411 -8.158 1.00 98.94 453 ILE A N 1
ATOM 3546 C CA . ILE A 1 453 ? 14.602 0.117 -6.788 1.00 98.94 453 ILE A CA 1
ATOM 3547 C C . ILE A 1 453 ? 14.411 -1.009 -5.756 1.00 98.94 453 ILE A C 1
ATOM 3549 O O . ILE A 1 453 ? 15.165 -1.084 -4.792 1.00 98.94 453 ILE A O 1
ATOM 3553 N N . GLY A 1 454 ? 13.471 -1.933 -5.982 1.00 98.94 454 GLY A N 1
ATOM 3554 C CA . GLY A 1 454 ? 13.318 -3.115 -5.127 1.00 98.94 454 GLY A CA 1
ATOM 3555 C C . GLY A 1 454 ? 14.549 -4.024 -5.143 1.00 98.94 454 GLY A C 1
ATOM 3556 O O . GLY A 1 454 ? 15.049 -4.418 -4.092 1.00 98.94 454 GLY A O 1
ATOM 3557 N N . LEU A 1 455 ? 15.090 -4.324 -6.327 1.00 98.94 455 LEU A N 1
ATOM 3558 C CA . LEU A 1 455 ? 16.318 -5.118 -6.453 1.00 98.94 455 LEU A CA 1
ATOM 3559 C C . LEU A 1 455 ? 17.526 -4.431 -5.794 1.00 98.94 455 LEU A C 1
ATOM 3561 O O . LEU A 1 455 ? 18.353 -5.114 -5.188 1.00 98.94 455 LEU A O 1
ATOM 3565 N N . TYR A 1 456 ? 17.609 -3.099 -5.868 1.00 98.94 456 TYR A N 1
ATOM 3566 C CA . TYR A 1 456 ? 18.609 -2.306 -5.155 1.00 98.94 456 TYR A CA 1
ATOM 3567 C C . TYR A 1 456 ? 18.463 -2.456 -3.638 1.00 98.94 456 TYR A C 1
ATOM 3569 O O . TYR A 1 456 ? 19.424 -2.828 -2.971 1.00 98.94 456 TYR A O 1
ATOM 3577 N N . ASP A 1 457 ? 17.258 -2.257 -3.096 1.00 98.94 457 ASP A N 1
ATOM 3578 C CA . ASP A 1 457 ? 17.002 -2.411 -1.659 1.00 98.94 457 ASP A CA 1
ATOM 3579 C C . ASP A 1 457 ? 17.457 -3.786 -1.153 1.00 98.94 457 ASP A C 1
ATOM 3581 O O . ASP A 1 457 ? 18.105 -3.901 -0.110 1.00 98.94 457 ASP A O 1
ATOM 3585 N N . LEU A 1 458 ? 17.159 -4.838 -1.919 1.00 98.94 458 LEU A N 1
ATOM 3586 C CA . LEU A 1 458 ? 17.519 -6.204 -1.564 1.00 98.94 458 LEU A CA 1
ATOM 3587 C C . LEU A 1 458 ? 19.017 -6.479 -1.678 1.00 98.94 458 LEU A C 1
ATOM 3589 O O . LEU A 1 458 ? 19.574 -7.087 -0.763 1.00 98.94 458 LEU A O 1
ATOM 3593 N N . LYS A 1 459 ? 19.681 -6.051 -2.762 1.00 98.69 459 LYS A N 1
ATOM 3594 C CA . LYS A 1 459 ? 21.119 -6.315 -2.942 1.00 98.69 459 LYS A CA 1
ATOM 3595 C C . LYS A 1 459 ? 21.961 -5.618 -1.870 1.00 98.69 459 LYS A C 1
ATOM 3597 O O . LYS A 1 459 ? 22.932 -6.205 -1.408 1.00 98.69 459 LYS A O 1
ATOM 3602 N N . GLU A 1 460 ? 21.559 -4.415 -1.454 1.00 98.75 460 GLU A N 1
ATOM 3603 C CA . GLU A 1 460 ? 22.243 -3.656 -0.399 1.00 98.75 460 GLU A CA 1
ATOM 3604 C C . GLU A 1 460 ? 22.006 -4.256 0.994 1.00 98.75 460 GLU A C 1
ATOM 3606 O O . GLU A 1 460 ? 22.837 -4.114 1.885 1.00 98.75 460 GLU A O 1
ATOM 3611 N N . THR A 1 461 ? 20.891 -4.967 1.190 1.00 98.81 461 THR A N 1
ATOM 3612 C CA . THR A 1 461 ? 20.497 -5.489 2.508 1.00 98.81 461 THR A CA 1
ATOM 3613 C C . THR A 1 461 ? 20.908 -6.944 2.742 1.00 98.81 461 THR A C 1
ATOM 3615 O O . THR A 1 461 ? 21.229 -7.329 3.864 1.00 98.81 461 THR A O 1
ATOM 3618 N N . ALA A 1 462 ? 20.881 -7.784 1.705 1.00 98.06 462 ALA A N 1
ATOM 3619 C CA . ALA A 1 462 ? 21.076 -9.230 1.832 1.00 98.06 462 ALA A CA 1
ATOM 3620 C C . ALA A 1 462 ? 22.555 -9.661 1.938 1.00 98.06 462 ALA A C 1
ATOM 3622 O O . ALA A 1 462 ? 22.839 -10.843 2.148 1.00 98.06 462 ALA A O 1
ATOM 3623 N N . GLY A 1 463 ? 23.500 -8.728 1.787 1.00 95.88 463 GLY A N 1
ATOM 3624 C CA . GLY A 1 463 ? 24.935 -9.016 1.744 1.00 95.88 463 GLY A CA 1
ATOM 3625 C C . GLY A 1 463 ? 25.362 -9.768 0.476 1.00 95.88 463 GLY A C 1
ATOM 3626 O O . GLY A 1 463 ? 24.542 -10.159 -0.354 1.00 95.88 463 GLY A O 1
ATOM 3627 N N . GLU A 1 464 ? 26.667 -9.996 0.313 1.00 94.62 464 GLU A N 1
ATOM 3628 C CA . GLU A 1 464 ? 27.231 -10.470 -0.963 1.00 94.62 464 GLU A CA 1
ATOM 3629 C C . GLU A 1 464 ? 26.708 -11.840 -1.412 1.00 94.62 464 GLU A C 1
ATOM 3631 O O . GLU A 1 464 ? 26.432 -12.050 -2.594 1.00 94.62 464 GLU A O 1
ATOM 3636 N N . LYS A 1 465 ? 26.559 -12.785 -0.475 1.00 97.75 465 LYS A N 1
ATOM 3637 C CA . LYS A 1 465 ? 26.189 -14.169 -0.797 1.00 97.75 465 LYS A CA 1
ATOM 3638 C C . LYS A 1 465 ? 24.712 -14.304 -1.161 1.00 97.75 465 LYS A C 1
ATOM 3640 O O . LYS A 1 465 ? 24.398 -14.869 -2.205 1.00 97.75 465 LYS A O 1
ATOM 3645 N N . LEU A 1 466 ? 23.810 -13.809 -0.308 1.00 98.06 466 LEU A N 1
ATOM 3646 C CA . LEU A 1 466 ? 22.364 -13.926 -0.534 1.00 98.06 466 LEU A CA 1
ATOM 3647 C C . LEU A 1 466 ? 21.870 -12.896 -1.560 1.00 98.06 466 LEU A C 1
ATOM 3649 O O . LEU A 1 466 ? 20.988 -13.199 -2.356 1.00 98.06 466 LEU A O 1
ATOM 3653 N N . GLY A 1 467 ? 22.476 -11.706 -1.597 1.00 98.06 467 GLY A N 1
ATOM 3654 C CA . GLY A 1 467 ? 22.126 -10.628 -2.524 1.00 98.06 467 GLY A CA 1
ATOM 3655 C C . GLY A 1 467 ? 22.648 -10.802 -3.952 1.00 98.06 467 GLY A C 1
ATOM 3656 O O . GLY A 1 467 ? 22.310 -9.990 -4.811 1.00 98.06 467 GLY A O 1
ATOM 3657 N N . LYS A 1 468 ? 23.441 -11.846 -4.244 1.00 98.62 468 LYS A N 1
ATOM 3658 C CA . LYS A 1 468 ? 24.072 -12.061 -5.561 1.00 98.62 468 LYS A CA 1
ATOM 3659 C C . LYS A 1 468 ? 23.070 -12.059 -6.719 1.00 98.62 468 LYS A C 1
ATOM 3661 O O . LYS A 1 468 ? 23.337 -11.459 -7.757 1.00 98.62 468 LYS A O 1
ATOM 3666 N N . GLU A 1 469 ? 21.923 -12.718 -6.551 1.00 98.62 469 GLU A N 1
ATOM 3667 C CA . GLU A 1 469 ? 20.891 -12.767 -7.595 1.00 98.62 469 GLU A CA 1
ATOM 3668 C C . GLU A 1 469 ? 20.255 -11.390 -7.824 1.00 98.62 469 GLU A C 1
ATOM 3670 O O . GLU A 1 469 ? 20.176 -10.930 -8.963 1.00 98.62 469 GLU A O 1
ATOM 3675 N N . ALA A 1 470 ? 19.869 -10.700 -6.747 1.00 98.88 470 ALA A N 1
ATOM 3676 C CA . ALA A 1 470 ? 19.312 -9.352 -6.826 1.00 98.88 470 ALA A CA 1
ATOM 3677 C C . ALA A 1 470 ? 20.300 -8.366 -7.470 1.00 98.88 470 ALA A C 1
ATOM 3679 O O . ALA A 1 470 ? 19.905 -7.554 -8.305 1.00 98.88 470 ALA A O 1
ATOM 3680 N N . ARG A 1 471 ? 21.594 -8.487 -7.143 1.00 98.88 471 ARG A N 1
ATOM 3681 C CA . ARG A 1 471 ? 22.677 -7.701 -7.742 1.00 98.88 471 ARG A CA 1
ATOM 3682 C C . ARG A 1 471 ? 22.770 -7.909 -9.252 1.00 98.88 471 ARG A C 1
ATOM 3684 O O . ARG A 1 471 ? 22.750 -6.927 -9.985 1.00 98.88 471 ARG A O 1
ATOM 3691 N N . LEU A 1 472 ? 22.811 -9.160 -9.716 1.00 98.81 472 LEU A N 1
ATOM 3692 C CA . LEU A 1 472 ? 22.897 -9.475 -11.146 1.00 98.81 472 LEU A CA 1
ATOM 3693 C C . LEU A 1 472 ? 21.692 -8.924 -11.924 1.00 98.81 472 LEU A C 1
ATOM 3695 O O . LEU A 1 472 ? 21.851 -8.351 -13.002 1.00 98.81 472 LEU A O 1
ATOM 3699 N N . LEU A 1 473 ? 20.486 -9.089 -11.375 1.00 98.94 473 LEU A N 1
ATOM 3700 C CA . LEU A 1 473 ? 19.262 -8.562 -11.977 1.00 98.94 473 LEU A CA 1
ATOM 3701 C C . LEU A 1 473 ? 19.271 -7.026 -12.010 1.00 98.94 473 LEU A C 1
ATOM 3703 O O . LEU A 1 473 ? 18.911 -6.426 -13.025 1.00 98.94 473 LEU A O 1
ATOM 3707 N N . TYR A 1 474 ? 19.707 -6.378 -10.930 1.00 98.94 474 TYR A N 1
ATOM 3708 C CA . TYR A 1 474 ? 19.815 -4.923 -10.869 1.00 98.94 474 TYR A CA 1
ATOM 3709 C C . TYR A 1 474 ? 20.802 -4.381 -11.907 1.00 98.94 474 TYR A C 1
ATOM 3711 O O . TYR A 1 474 ? 20.451 -3.482 -12.663 1.00 98.94 474 TYR A O 1
ATOM 3719 N N . GLU A 1 475 ? 22.010 -4.945 -11.986 1.00 98.81 475 GLU A N 1
ATOM 3720 C CA . GLU A 1 475 ? 23.063 -4.487 -12.901 1.00 98.81 475 GLU A CA 1
ATOM 3721 C C . GLU A 1 475 ? 22.617 -4.590 -14.373 1.00 98.81 475 GLU A C 1
ATOM 3723 O O . GLU A 1 475 ? 22.684 -3.598 -15.102 1.00 98.81 475 GLU A O 1
ATOM 3728 N N . ARG A 1 476 ? 22.042 -5.732 -14.786 1.00 98.81 476 ARG A N 1
ATOM 3729 C CA . ARG A 1 476 ? 21.488 -5.927 -16.147 1.00 98.81 476 ARG A CA 1
ATOM 3730 C C . ARG A 1 476 ? 20.320 -4.985 -16.452 1.00 98.81 476 ARG A C 1
ATOM 3732 O O . ARG A 1 476 ? 20.183 -4.476 -17.567 1.00 98.81 476 ARG A O 1
ATOM 3739 N N . GLY A 1 477 ? 19.466 -4.754 -15.458 1.00 98.88 477 GLY A N 1
ATOM 3740 C CA . GLY A 1 477 ? 18.331 -3.849 -15.583 1.00 98.88 477 GLY A CA 1
ATOM 3741 C C . GLY A 1 477 ? 18.761 -2.386 -15.711 1.00 98.88 477 GLY A C 1
ATOM 3742 O O . GLY A 1 477 ? 18.234 -1.662 -16.552 1.00 98.88 477 GLY A O 1
ATOM 3743 N N . MET A 1 478 ? 19.764 -1.955 -14.942 1.00 98.88 478 MET A N 1
ATOM 3744 C CA . MET A 1 478 ? 20.325 -0.603 -15.016 1.00 98.88 478 MET A CA 1
ATOM 3745 C C . MET A 1 478 ? 21.044 -0.342 -16.339 1.00 98.88 478 MET A C 1
ATOM 3747 O O . MET A 1 478 ? 20.909 0.750 -16.891 1.00 98.88 478 MET A O 1
ATOM 3751 N N . GLU A 1 479 ? 21.767 -1.326 -16.878 1.00 98.88 479 GLU A N 1
ATOM 3752 C CA . GLU A 1 479 ? 22.344 -1.240 -18.225 1.00 98.88 479 GLU A CA 1
ATOM 3753 C C . GLU A 1 479 ? 21.251 -0.995 -19.278 1.00 98.88 479 GLU A C 1
ATOM 3755 O O . GLU A 1 479 ? 21.337 -0.063 -20.081 1.00 98.88 479 GLU A O 1
ATOM 3760 N N . SER A 1 480 ? 20.175 -1.781 -19.213 1.00 98.88 480 SER A N 1
ATOM 3761 C CA . SER A 1 480 ? 19.034 -1.674 -20.126 1.00 98.88 480 SER A CA 1
ATOM 3762 C C . SER A 1 480 ? 18.293 -0.344 -19.976 1.00 98.88 480 SER A C 1
ATOM 3764 O O . SER A 1 480 ? 17.975 0.297 -20.978 1.00 98.88 480 SER A O 1
ATOM 3766 N N . LEU A 1 481 ? 18.089 0.134 -18.741 1.00 98.88 481 LEU A N 1
ATOM 3767 C CA . LEU A 1 481 ? 17.484 1.440 -18.478 1.00 98.88 481 LEU A CA 1
ATOM 3768 C C . LEU A 1 481 ? 18.278 2.560 -19.153 1.00 98.88 481 LEU A C 1
ATOM 3770 O O . LEU A 1 481 ? 17.686 3.378 -19.849 1.00 98.88 481 LEU A O 1
ATOM 3774 N N . LYS A 1 482 ? 19.605 2.590 -18.973 1.00 98.88 482 LYS A N 1
ATOM 3775 C CA . LYS A 1 482 ? 20.474 3.628 -19.551 1.00 98.88 482 LYS A CA 1
ATOM 3776 C C . LYS A 1 482 ? 20.404 3.628 -21.080 1.00 98.88 482 LYS A C 1
ATOM 3778 O O . LYS A 1 482 ? 20.293 4.695 -21.677 1.00 98.88 482 LYS A O 1
ATOM 3783 N N . ALA A 1 483 ? 20.417 2.451 -21.705 1.00 98.81 483 ALA A N 1
ATOM 3784 C CA . ALA A 1 483 ? 20.337 2.324 -23.159 1.00 98.81 483 ALA A CA 1
ATOM 3785 C C . ALA A 1 483 ? 18.966 2.737 -23.725 1.00 98.81 483 ALA A C 1
ATOM 3787 O O . ALA A 1 483 ? 18.894 3.356 -24.785 1.00 98.81 483 ALA A O 1
ATOM 3788 N N . MET A 1 484 ? 17.877 2.410 -23.024 1.00 98.81 484 MET A N 1
ATOM 3789 C CA . MET A 1 484 ? 16.511 2.594 -23.525 1.00 98.81 484 MET A CA 1
ATOM 3790 C C . MET A 1 484 ? 15.868 3.923 -23.114 1.00 98.81 484 MET A C 1
ATOM 3792 O O . MET A 1 484 ? 14.858 4.306 -23.701 1.00 98.81 484 MET A O 1
ATOM 3796 N N . LEU A 1 485 ? 16.429 4.654 -22.144 1.00 98.44 485 LEU A N 1
ATOM 3797 C CA . LEU A 1 485 ? 15.864 5.913 -21.644 1.00 98.44 485 LEU A CA 1
ATOM 3798 C C . LEU A 1 485 ? 15.536 6.952 -22.737 1.00 98.44 485 LEU A C 1
ATOM 3800 O O . LEU A 1 485 ? 14.465 7.560 -22.649 1.00 98.44 485 LEU A O 1
ATOM 3804 N N . PRO A 1 486 ? 16.375 7.150 -23.782 1.00 98.75 486 PRO A N 1
ATOM 3805 C CA . PRO A 1 486 ? 16.059 8.073 -24.873 1.00 98.75 486 PRO A CA 1
ATOM 3806 C C . PRO A 1 486 ? 14.759 7.745 -25.615 1.00 98.75 486 PRO A C 1
ATOM 3808 O O . PRO A 1 486 ? 14.087 8.662 -26.071 1.00 98.75 486 PRO A O 1
ATOM 3811 N N . LEU A 1 487 ? 14.367 6.467 -25.697 1.00 98.75 487 LEU A N 1
ATOM 3812 C CA . LEU A 1 487 ? 13.164 6.030 -26.422 1.00 98.75 487 LEU A CA 1
ATOM 3813 C C . LEU A 1 487 ? 11.864 6.539 -25.784 1.00 98.75 487 LEU A C 1
ATOM 3815 O O . LEU A 1 487 ? 10.822 6.563 -26.431 1.00 98.75 487 LEU A O 1
ATOM 3819 N N . TYR A 1 488 ? 11.919 6.949 -24.517 1.00 98.81 488 TYR A N 1
ATOM 3820 C CA . TYR A 1 488 ? 10.775 7.497 -23.795 1.00 98.81 488 TYR A CA 1
ATOM 3821 C C . TYR A 1 488 ? 10.736 9.025 -23.816 1.00 98.81 488 TYR A C 1
ATOM 3823 O O . TYR A 1 488 ? 9.793 9.599 -23.277 1.00 98.81 488 TYR A O 1
ATOM 3831 N N . ASP A 1 489 ? 11.730 9.698 -24.393 1.00 98.69 489 ASP A N 1
ATOM 3832 C CA . ASP A 1 489 ? 11.805 11.155 -24.446 1.00 98.69 489 ASP A CA 1
ATOM 3833 C C . ASP A 1 489 ? 11.197 11.680 -25.754 1.00 98.69 489 ASP A C 1
ATOM 3835 O O . ASP A 1 489 ? 11.684 11.402 -26.844 1.00 98.69 489 ASP A O 1
ATOM 3839 N N . THR A 1 490 ? 10.122 12.464 -25.651 1.00 98.31 490 THR A N 1
ATOM 3840 C CA . THR A 1 490 ? 9.449 13.059 -26.824 1.00 98.31 490 THR A CA 1
ATOM 3841 C C . THR A 1 490 ? 10.040 14.406 -27.239 1.00 98.31 490 THR A C 1
ATOM 3843 O O . THR A 1 490 ? 9.578 15.021 -28.196 1.00 98.31 490 THR A O 1
ATOM 3846 N N . GLY A 1 491 ? 11.000 14.931 -26.474 1.00 98.19 491 GLY A N 1
ATOM 3847 C CA . GLY A 1 491 ? 11.494 16.295 -26.612 1.00 98.19 491 GLY A CA 1
ATOM 3848 C C . GLY A 1 491 ? 10.643 17.350 -25.895 1.00 98.19 491 GLY A C 1
ATOM 3849 O O . GLY A 1 491 ? 11.100 18.481 -25.762 1.00 98.19 491 GLY A O 1
ATOM 3850 N N . SER A 1 492 ? 9.445 17.025 -25.399 1.00 97.19 492 SER A N 1
ATOM 3851 C CA . SER A 1 492 ? 8.588 17.955 -24.630 1.00 97.19 492 SER A CA 1
ATOM 3852 C C . SER A 1 492 ? 7.760 17.278 -23.528 1.00 97.19 492 SER A C 1
ATOM 3854 O O . SER A 1 492 ? 6.788 17.837 -23.028 1.00 97.19 492 SER A O 1
ATOM 3856 N N . GLY A 1 493 ? 8.120 16.050 -23.170 1.00 97.69 493 GLY A N 1
ATOM 3857 C CA . GLY A 1 493 ? 7.396 15.169 -22.258 1.00 97.69 493 GLY A CA 1
ATOM 3858 C C . GLY A 1 493 ? 7.936 13.747 -22.380 1.00 97.69 493 GLY A C 1
ATOM 3859 O O . GLY A 1 493 ? 8.896 13.510 -23.118 1.00 97.69 493 GLY A O 1
ATOM 3860 N N . THR A 1 494 ? 7.311 12.789 -21.699 1.00 98.62 494 THR A N 1
ATOM 3861 C CA . THR A 1 494 ? 7.710 11.374 -21.786 1.00 98.62 494 THR A CA 1
ATOM 3862 C C . THR A 1 494 ? 6.607 10.481 -22.325 1.00 98.62 494 THR A C 1
ATOM 3864 O O . THR A 1 494 ? 5.428 10.769 -22.140 1.00 98.62 494 THR A O 1
ATOM 3867 N N . ILE A 1 495 ? 6.987 9.358 -22.922 1.00 98.19 495 ILE A N 1
ATOM 3868 C CA . ILE A 1 495 ? 6.092 8.250 -23.266 1.00 98.19 495 ILE A CA 1
ATOM 3869 C C . ILE A 1 495 ? 5.988 7.315 -22.051 1.00 98.19 495 ILE A C 1
ATOM 3871 O O . ILE A 1 495 ? 6.921 7.213 -21.257 1.00 98.19 495 ILE A O 1
ATOM 3875 N N . TYR A 1 496 ? 4.838 6.674 -21.852 1.00 98.12 496 TYR A N 1
ATOM 3876 C CA . TYR A 1 496 ? 4.621 5.740 -20.740 1.00 98.12 496 TYR A CA 1
ATOM 3877 C C . TYR A 1 496 ? 5.140 4.331 -21.032 1.00 98.12 496 TYR A C 1
ATOM 3879 O O . TYR A 1 496 ? 5.666 3.669 -20.137 1.00 98.12 496 TYR A O 1
ATOM 3887 N N . ASP A 1 497 ? 4.992 3.890 -22.281 1.00 98.31 497 ASP A N 1
ATOM 3888 C CA . ASP A 1 497 ? 5.367 2.560 -22.751 1.00 98.31 497 ASP A CA 1
ATOM 3889 C C . ASP A 1 497 ? 5.831 2.585 -24.218 1.00 98.31 497 ASP A C 1
ATOM 3891 O O . ASP A 1 497 ? 5.613 3.566 -24.938 1.00 98.31 497 ASP A O 1
ATOM 3895 N N . LEU A 1 498 ? 6.467 1.507 -24.682 1.00 98.50 498 LEU A N 1
ATOM 3896 C CA . LEU A 1 498 ? 6.962 1.410 -26.061 1.00 98.50 498 LEU A CA 1
ATOM 3897 C C . LEU A 1 498 ? 5.948 0.768 -27.020 1.00 98.50 498 LEU A C 1
ATOM 3899 O O . LEU A 1 498 ? 6.339 0.262 -28.073 1.00 98.50 498 LEU A O 1
ATOM 3903 N N . ARG A 1 499 ? 4.635 0.818 -26.729 1.00 97.38 499 ARG A N 1
ATOM 3904 C CA . ARG A 1 499 ? 3.611 0.201 -27.602 1.00 97.38 499 ARG A CA 1
ATOM 3905 C C . ARG A 1 499 ? 3.656 0.709 -29.039 1.00 97.38 499 ARG A C 1
ATOM 3907 O O . ARG A 1 499 ? 3.359 -0.035 -29.959 1.00 97.38 499 ARG A O 1
ATOM 3914 N N . HIS A 1 500 ? 4.039 1.968 -29.230 1.00 97.50 500 HIS A N 1
ATOM 3915 C CA . HIS A 1 500 ? 4.130 2.590 -30.547 1.00 97.50 500 HIS A CA 1
ATOM 3916 C C . HIS A 1 500 ? 5.175 1.918 -31.436 1.00 97.50 500 HIS A C 1
ATOM 3918 O O . HIS A 1 500 ? 4.938 1.729 -32.624 1.00 97.50 500 HIS A O 1
ATOM 3924 N N . PHE A 1 501 ? 6.291 1.488 -30.845 1.00 97.94 501 PHE A N 1
ATOM 3925 C CA . PHE A 1 501 ? 7.314 0.712 -31.534 1.00 97.94 501 PHE A CA 1
ATOM 3926 C C . PHE A 1 501 ? 6.887 -0.752 -31.709 1.00 97.94 501 PHE A C 1
ATOM 3928 O O . PHE A 1 501 ? 7.044 -1.317 -32.785 1.00 97.94 501 PHE A O 1
ATOM 3935 N N . MET A 1 502 ? 6.295 -1.354 -30.673 1.00 97.69 502 MET A N 1
ATOM 3936 C CA . MET A 1 502 ? 5.952 -2.783 -30.670 1.00 97.69 502 MET A CA 1
ATOM 3937 C C . MET A 1 502 ? 4.732 -3.141 -31.530 1.00 97.69 502 MET A C 1
ATOM 3939 O O . MET A 1 502 ? 4.650 -4.258 -32.033 1.00 97.69 502 MET A O 1
ATOM 3943 N N . LEU A 1 503 ? 3.781 -2.218 -31.678 1.00 97.00 503 LEU A N 1
ATOM 3944 C CA . LEU A 1 503 ? 2.512 -2.425 -32.383 1.00 97.00 503 LEU A CA 1
ATOM 3945 C C . LEU A 1 503 ? 2.364 -1.552 -33.637 1.00 97.00 503 LEU A C 1
ATOM 3947 O O . LEU A 1 503 ? 1.368 -1.680 -34.343 1.00 97.00 503 LEU A O 1
ATOM 3951 N N . GLY A 1 504 ? 3.305 -0.639 -33.906 1.00 96.38 504 GLY A N 1
ATOM 3952 C CA . GLY A 1 504 ? 3.191 0.313 -35.017 1.00 96.38 504 GLY A CA 1
ATOM 3953 C C . GLY A 1 504 ? 2.047 1.322 -34.845 1.00 96.38 504 GLY A C 1
ATOM 3954 O O . GLY A 1 504 ? 1.439 1.740 -35.827 1.00 96.38 504 GLY A O 1
ATOM 3955 N N . THR A 1 505 ? 1.713 1.687 -33.603 1.00 95.62 505 THR A N 1
ATOM 3956 C CA . THR A 1 505 ? 0.618 2.620 -33.274 1.00 95.62 505 THR A CA 1
ATOM 3957 C C . THR A 1 505 ? 1.141 3.992 -32.840 1.00 95.62 505 THR A C 1
ATOM 3959 O O . THR A 1 505 ? 2.341 4.202 -32.691 1.00 95.62 505 THR A O 1
ATOM 3962 N N . ALA A 1 506 ? 0.240 4.936 -32.550 1.00 96.44 506 ALA A N 1
ATOM 3963 C CA . ALA A 1 506 ? 0.618 6.205 -31.927 1.00 96.44 506 ALA A CA 1
ATOM 3964 C C . ALA A 1 506 ? 1.264 6.009 -30.527 1.00 96.44 506 ALA A C 1
ATOM 3966 O O . ALA A 1 506 ? 0.903 5.060 -29.814 1.00 96.44 506 ALA A O 1
ATOM 3967 N N . PRO A 1 507 ? 2.185 6.902 -30.101 1.00 96.44 507 PRO A N 1
ATOM 3968 C CA . PRO A 1 507 ? 2.751 6.922 -28.749 1.00 96.44 507 PRO A CA 1
ATOM 3969 C C . PRO A 1 507 ? 1.703 7.055 -27.646 1.00 96.44 507 PRO A C 1
ATOM 3971 O O . PRO A 1 507 ? 0.863 7.953 -27.668 1.00 96.44 507 PRO A O 1
ATOM 3974 N N . ASN A 1 508 ? 1.814 6.215 -26.617 1.00 96.25 508 ASN A N 1
ATOM 3975 C CA . ASN A 1 508 ? 1.054 6.370 -25.381 1.00 96.25 508 ASN A CA 1
ATOM 3976 C C . ASN A 1 508 ? 1.748 7.393 -24.469 1.00 96.25 508 ASN A C 1
ATOM 3978 O O . ASN A 1 508 ? 2.554 7.034 -23.606 1.00 96.25 508 ASN A O 1
ATOM 3982 N N . LEU A 1 509 ? 1.488 8.679 -24.707 1.00 97.00 509 LEU A N 1
ATOM 3983 C CA . LEU A 1 509 ? 2.101 9.786 -23.967 1.00 97.00 509 LEU A CA 1
ATOM 3984 C C . LEU A 1 509 ? 1.796 9.688 -22.474 1.00 97.00 509 LEU A C 1
ATOM 3986 O O . LEU A 1 509 ? 0.645 9.508 -22.098 1.00 97.00 509 LEU A O 1
ATOM 3990 N N . ALA A 1 510 ? 2.804 9.825 -21.616 1.00 95.25 510 ALA A N 1
ATOM 3991 C CA . ALA A 1 510 ? 2.612 9.827 -20.172 1.00 95.25 510 ALA A CA 1
ATOM 3992 C C . ALA A 1 510 ? 1.915 11.121 -19.723 1.00 95.25 510 ALA A C 1
ATOM 3994 O O . ALA A 1 510 ? 2.429 12.217 -19.958 1.00 95.25 510 ALA A O 1
ATOM 3995 N N . ARG A 1 511 ? 0.785 11.002 -19.011 1.00 92.25 511 ARG A N 1
ATOM 3996 C CA . ARG A 1 511 ? 0.184 12.138 -18.284 1.00 92.25 511 ARG A CA 1
ATOM 3997 C C . ARG A 1 511 ? 1.200 12.782 -17.328 1.00 92.25 511 ARG A C 1
ATOM 3999 O O . ARG A 1 511 ? 2.167 12.150 -16.898 1.00 92.25 511 ARG A O 1
ATOM 4006 N N . TRP A 1 512 ? 0.976 14.044 -16.960 1.00 93.06 512 TRP A N 1
ATOM 4007 C CA . TRP A 1 512 ? 1.947 14.836 -16.193 1.00 93.06 512 TRP A CA 1
ATOM 4008 C C . TRP A 1 512 ? 2.324 14.241 -14.828 1.00 93.06 512 TRP A C 1
ATOM 4010 O O . TRP A 1 512 ? 3.466 14.381 -14.402 1.00 93.06 512 TRP A O 1
ATOM 4020 N N . ASP A 1 513 ? 1.404 13.552 -14.157 1.00 87.19 513 ASP A N 1
ATOM 4021 C CA . ASP A 1 513 ? 1.651 12.806 -12.918 1.00 87.19 513 ASP A CA 1
ATOM 4022 C C . ASP A 1 513 ? 2.618 11.629 -13.132 1.00 87.19 513 ASP A C 1
ATOM 4024 O O . ASP A 1 513 ? 3.551 11.436 -12.341 1.00 87.19 513 ASP A O 1
ATOM 4028 N N . TYR A 1 514 ? 2.495 10.907 -14.248 1.00 94.56 514 TYR A N 1
ATOM 4029 C CA . TYR A 1 514 ? 3.486 9.906 -14.646 1.00 94.56 514 TYR A CA 1
ATOM 4030 C C . TYR A 1 514 ? 4.813 10.521 -15.062 1.00 94.56 514 TYR A C 1
ATOM 4032 O O . TYR A 1 514 ? 5.855 10.029 -14.645 1.00 94.56 514 TYR A O 1
ATOM 4040 N N . HIS A 1 515 ? 4.800 11.628 -15.802 1.00 97.88 515 HIS A N 1
ATOM 4041 C CA . HIS A 1 515 ? 6.031 12.334 -16.146 1.00 97.88 515 HIS A CA 1
ATOM 4042 C C . HIS A 1 515 ? 6.806 12.761 -14.886 1.00 97.88 515 HIS A C 1
ATOM 4044 O O . HIS A 1 515 ? 8.003 12.507 -14.771 1.00 97.88 515 HIS A O 1
ATOM 4050 N N . THR A 1 516 ? 6.123 13.318 -13.878 1.00 97.00 516 THR A N 1
ATOM 4051 C CA . THR A 1 516 ? 6.757 13.616 -12.583 1.00 97.00 516 THR A CA 1
ATOM 4052 C C . THR A 1 516 ? 7.208 12.367 -11.833 1.00 97.00 516 THR A C 1
ATOM 4054 O O . THR A 1 516 ? 8.226 12.419 -11.149 1.00 97.00 516 THR A O 1
ATOM 4057 N N . THR A 1 517 ? 6.508 11.239 -11.984 1.00 97.19 517 THR A N 1
ATOM 4058 C CA . THR A 1 517 ? 6.939 9.952 -11.419 1.00 97.19 517 THR A CA 1
ATOM 4059 C C . THR A 1 517 ? 8.240 9.489 -12.070 1.00 97.19 517 THR A C 1
ATOM 4061 O O . THR A 1 517 ? 9.179 9.166 -11.350 1.00 97.19 517 THR A O 1
ATOM 4064 N N . HIS A 1 518 ? 8.353 9.571 -13.400 1.00 98.62 518 HIS A N 1
ATOM 4065 C CA . HIS A 1 518 ? 9.592 9.265 -14.111 1.00 98.62 518 HIS A CA 1
ATOM 4066 C C . HIS A 1 518 ? 10.753 10.153 -13.640 1.00 98.62 518 HIS A C 1
ATOM 4068 O O . HIS A 1 518 ? 11.839 9.651 -13.362 1.00 98.62 518 HIS A O 1
ATOM 4074 N N . ILE A 1 519 ? 10.517 11.462 -13.476 1.00 98.56 519 ILE A N 1
ATOM 4075 C CA . ILE A 1 519 ? 11.523 12.390 -12.935 1.00 98.56 519 ILE A CA 1
ATOM 4076 C C . ILE A 1 519 ? 11.933 11.989 -11.512 1.00 98.56 519 ILE A C 1
ATOM 4078 O O . ILE A 1 519 ? 13.125 11.948 -11.225 1.00 98.56 519 ILE A O 1
ATOM 4082 N N . ASN A 1 520 ? 10.979 11.694 -10.623 1.00 98.12 520 ASN A N 1
ATOM 4083 C CA . ASN A 1 520 ? 11.267 11.314 -9.235 1.00 98.12 520 ASN A CA 1
ATOM 4084 C C . ASN A 1 520 ? 12.082 10.015 -9.156 1.00 98.12 520 ASN A C 1
ATOM 4086 O O . ASN A 1 520 ? 13.009 9.925 -8.354 1.00 98.12 520 ASN A O 1
ATOM 4090 N N . GLN A 1 521 ? 11.763 9.032 -10.002 1.00 98.56 521 GLN A N 1
ATOM 4091 C CA . GLN A 1 521 ? 12.489 7.766 -10.084 1.00 98.56 521 GLN A CA 1
ATOM 4092 C C . GLN A 1 521 ? 13.914 7.972 -10.598 1.00 98.56 521 GLN A C 1
ATOM 4094 O O . GLN A 1 521 ? 14.854 7.515 -9.959 1.00 98.56 521 GLN A O 1
ATOM 4099 N N . LEU A 1 522 ? 14.105 8.721 -11.689 1.00 98.62 522 LEU A N 1
ATOM 4100 C CA . LEU A 1 522 ? 15.451 9.025 -12.182 1.00 98.62 522 LEU A CA 1
ATOM 4101 C C . LEU A 1 522 ? 16.263 9.869 -11.199 1.00 98.62 522 LEU A C 1
ATOM 4103 O O . LEU A 1 522 ? 17.467 9.672 -11.074 1.00 98.62 522 LEU A O 1
ATOM 4107 N N . GLN A 1 523 ? 15.619 10.799 -10.491 1.00 98.06 523 GLN A N 1
ATOM 4108 C CA . GLN A 1 523 ? 16.282 11.599 -9.468 1.00 98.06 523 GLN A CA 1
ATOM 4109 C C . GLN A 1 523 ? 16.774 10.708 -8.322 1.00 98.06 523 GLN A C 1
ATOM 4111 O O . GLN A 1 523 ? 17.932 10.826 -7.934 1.00 98.06 523 GLN A O 1
ATOM 4116 N N . LEU A 1 524 ? 15.953 9.758 -7.864 1.00 98.50 524 LEU A N 1
ATOM 4117 C CA . LEU A 1 524 ? 16.368 8.737 -6.902 1.00 98.50 524 LEU A CA 1
ATOM 4118 C C . LEU A 1 524 ? 17.549 7.915 -7.437 1.00 98.50 524 LEU A C 1
ATOM 4120 O O . LEU A 1 524 ? 18.585 7.853 -6.774 1.00 98.50 524 LEU A O 1
ATOM 4124 N N . LEU A 1 525 ? 17.429 7.342 -8.640 1.00 98.44 525 LEU A N 1
ATOM 4125 C CA . LEU A 1 525 ? 18.480 6.518 -9.249 1.00 98.44 525 LEU A CA 1
ATOM 4126 C C . LEU A 1 525 ? 19.798 7.292 -9.410 1.00 98.44 525 LEU A C 1
ATOM 4128 O O . LEU A 1 525 ? 20.862 6.739 -9.162 1.00 98.44 525 LEU A O 1
ATOM 4132 N N . SER A 1 526 ? 19.737 8.593 -9.716 1.00 98.25 526 SER A N 1
ATOM 4133 C CA . SER A 1 526 ? 20.924 9.454 -9.833 1.00 98.25 526 SER A CA 1
ATOM 4134 C C . SER A 1 526 ? 21.703 9.657 -8.529 1.00 98.25 526 SER A C 1
ATOM 4136 O O . SER A 1 526 ? 22.805 10.195 -8.571 1.00 98.25 526 SER A O 1
ATOM 4138 N N . THR A 1 527 ? 21.134 9.266 -7.381 1.00 98.25 527 THR A N 1
ATOM 4139 C CA . THR A 1 527 ? 21.817 9.309 -6.074 1.00 98.25 527 THR A CA 1
ATOM 4140 C C . THR A 1 527 ? 22.474 7.993 -5.672 1.00 98.25 527 THR A C 1
ATOM 4142 O O . THR A 1 527 ? 23.172 7.957 -4.666 1.00 98.25 527 THR A O 1
ATOM 4145 N N . ILE A 1 528 ? 22.242 6.924 -6.438 1.00 97.94 528 ILE A N 1
ATOM 4146 C CA . ILE A 1 528 ? 22.779 5.576 -6.187 1.00 97.94 528 ILE A CA 1
ATOM 4147 C C . ILE A 1 528 ? 23.544 5.010 -7.398 1.00 97.94 528 ILE A C 1
ATOM 4149 O O . ILE A 1 528 ? 24.126 3.932 -7.323 1.00 97.94 528 ILE A O 1
ATOM 4153 N N . ASP A 1 529 ? 23.548 5.738 -8.517 1.00 98.00 529 ASP A N 1
ATOM 4154 C CA . ASP A 1 529 ? 24.345 5.487 -9.714 1.00 98.00 529 ASP A CA 1
ATOM 4155 C C . ASP A 1 529 ? 24.774 6.838 -10.315 1.00 98.00 529 ASP A C 1
ATOM 4157 O O . ASP A 1 529 ? 23.943 7.661 -10.705 1.00 98.00 529 ASP A O 1
ATOM 4161 N N . GLU A 1 530 ? 26.086 7.064 -10.395 1.00 96.81 530 GLU A N 1
ATOM 4162 C CA . GLU A 1 530 ? 26.685 8.344 -10.800 1.00 96.81 530 GLU A CA 1
ATOM 4163 C C . GLU A 1 530 ? 26.679 8.598 -12.319 1.00 96.81 530 GLU A C 1
ATOM 4165 O O . GLU A 1 530 ? 27.219 9.606 -12.782 1.00 96.81 530 GLU A O 1
ATOM 4170 N N . SER A 1 531 ? 26.064 7.718 -13.117 1.00 98.19 531 SER A N 1
ATOM 4171 C CA . SER A 1 531 ? 26.022 7.863 -14.576 1.00 98.19 531 SER A CA 1
ATOM 4172 C C . SER A 1 531 ? 25.410 9.217 -14.994 1.00 98.19 531 SER A C 1
ATOM 4174 O O . SER A 1 531 ? 24.253 9.494 -14.652 1.00 98.19 531 SER A O 1
ATOM 4176 N N . PRO A 1 532 ? 26.117 10.046 -15.796 1.00 98.06 532 PRO A N 1
ATOM 4177 C CA . PRO A 1 532 ? 25.662 11.395 -16.162 1.00 98.06 532 PRO A CA 1
ATOM 4178 C C . PRO A 1 532 ? 24.278 11.441 -16.816 1.00 98.06 532 PRO A C 1
ATOM 4180 O O . PRO A 1 532 ? 23.520 12.388 -16.593 1.00 98.06 532 PRO A O 1
ATOM 4183 N N . ILE A 1 533 ? 23.915 10.381 -17.548 1.00 98.38 533 ILE A N 1
ATOM 4184 C CA . ILE A 1 533 ? 22.633 10.250 -18.248 1.00 98.38 533 ILE A CA 1
ATOM 4185 C C . ILE A 1 533 ? 21.430 10.526 -17.338 1.00 98.38 533 ILE A C 1
ATOM 4187 O O . ILE A 1 533 ? 20.494 11.207 -17.751 1.00 98.38 533 ILE A O 1
ATOM 4191 N N . PHE A 1 534 ? 21.450 10.090 -16.075 1.00 98.25 534 PHE A N 1
ATOM 4192 C CA . PHE A 1 534 ? 20.323 10.333 -15.174 1.00 98.25 534 PHE A CA 1
ATOM 4193 C C . PHE A 1 534 ? 20.182 11.815 -14.829 1.00 98.25 534 PHE A C 1
ATOM 4195 O O . PHE A 1 534 ? 19.085 12.367 -14.916 1.00 98.25 534 PHE A O 1
ATOM 4202 N N . LYS A 1 535 ? 21.290 12.491 -14.505 1.00 97.56 535 LYS A N 1
ATOM 4203 C CA . LYS A 1 535 ? 21.299 13.926 -14.178 1.00 97.56 535 LYS A CA 1
ATOM 4204 C C . LYS A 1 535 ? 20.877 14.768 -15.388 1.00 97.56 535 LYS A C 1
ATOM 4206 O O . LYS A 1 535 ? 20.094 15.711 -15.241 1.00 97.56 535 LYS A O 1
ATOM 4211 N N . GLU A 1 536 ? 21.328 14.402 -16.587 1.00 98.38 536 GLU A N 1
ATOM 4212 C CA . GLU A 1 536 ? 20.955 15.061 -17.843 1.00 98.38 536 GLU A CA 1
ATOM 4213 C C . GLU A 1 536 ? 19.463 14.922 -18.159 1.00 98.38 536 GLU A C 1
ATOM 4215 O O . GLU A 1 536 ? 18.788 15.925 -18.416 1.00 98.38 536 GLU A O 1
ATOM 4220 N N . PHE A 1 537 ? 18.927 13.700 -18.094 1.00 98.56 537 PHE A N 1
ATOM 4221 C CA . PHE A 1 537 ? 17.510 13.440 -18.341 1.00 98.56 537 PHE A CA 1
ATOM 4222 C C . PHE A 1 537 ? 16.623 14.088 -17.275 1.00 98.56 537 PHE A C 1
ATOM 4224 O O . PHE A 1 537 ? 15.644 14.737 -17.627 1.00 98.56 537 PHE A O 1
ATOM 4231 N N . VAL A 1 538 ? 16.990 14.031 -15.988 1.00 98.38 538 VAL A N 1
ATOM 4232 C CA . VAL A 1 538 ? 16.258 14.729 -14.914 1.00 98.38 538 VAL A CA 1
ATOM 4233 C C . VAL A 1 538 ? 16.211 16.233 -15.173 1.00 98.38 538 VAL A C 1
ATOM 4235 O O . VAL A 1 538 ? 15.141 16.837 -15.070 1.00 98.38 538 VAL A O 1
ATOM 4238 N N . LYS A 1 539 ? 17.343 16.857 -15.528 1.00 98.19 539 LYS A N 1
ATOM 4239 C CA . LYS A 1 539 ? 17.403 18.293 -15.841 1.00 98.19 539 LYS A CA 1
ATOM 4240 C C . LYS A 1 539 ? 16.503 18.635 -17.028 1.00 98.19 539 LYS A C 1
ATOM 4242 O O . LYS A 1 539 ? 15.728 19.591 -16.953 1.00 98.19 539 LYS A O 1
ATOM 4247 N N . ARG A 1 540 ? 16.586 17.853 -18.106 1.00 98.38 540 ARG A N 1
ATOM 4248 C CA . ARG A 1 540 ? 15.808 18.071 -19.327 1.00 98.38 540 ARG A CA 1
ATOM 4249 C C . ARG A 1 540 ? 14.311 17.857 -19.092 1.00 98.38 540 ARG A C 1
ATOM 4251 O O . ARG A 1 540 ? 13.528 18.752 -19.395 1.00 98.38 540 ARG A O 1
ATOM 4258 N N . TRP A 1 541 ? 13.909 16.762 -18.458 1.00 98.44 541 TRP A N 1
ATOM 4259 C CA . TRP A 1 541 ? 12.505 16.459 -18.163 1.00 98.44 541 TRP A CA 1
ATOM 4260 C C . TRP A 1 541 ? 11.887 17.458 -17.178 1.00 98.44 541 TRP A C 1
ATOM 4262 O O . TRP A 1 541 ? 10.767 17.917 -17.382 1.00 98.44 541 TRP A O 1
ATOM 4272 N N . LYS A 1 542 ? 12.642 17.936 -16.177 1.00 97.62 542 LYS A N 1
ATOM 4273 C CA . LYS A 1 542 ? 12.196 19.059 -15.328 1.00 97.62 542 LYS A CA 1
ATOM 4274 C C . LYS A 1 542 ? 11.887 20.325 -16.128 1.00 97.62 542 LYS A C 1
ATOM 4276 O O . LYS A 1 542 ? 10.998 21.078 -15.733 1.00 97.62 542 LYS A O 1
ATOM 4281 N N . SER A 1 543 ? 12.600 20.582 -17.227 1.00 97.62 543 SER A N 1
ATOM 4282 C CA . SER A 1 543 ? 12.336 21.752 -18.072 1.00 97.62 543 SER A CA 1
ATOM 4283 C C . SER A 1 543 ? 11.000 21.646 -18.817 1.00 97.62 543 SER A C 1
ATOM 4285 O O . SER A 1 543 ? 10.328 22.662 -18.992 1.00 97.62 543 SER A O 1
ATOM 4287 N N . TYR A 1 544 ? 10.559 20.430 -19.165 1.00 97.62 544 TYR A N 1
ATOM 4288 C CA . TYR A 1 544 ? 9.303 20.183 -19.887 1.00 97.62 544 TYR A CA 1
ATOM 4289 C C . TYR A 1 544 ? 8.080 20.606 -19.077 1.00 97.62 544 TYR A C 1
ATOM 4291 O O . TYR A 1 544 ? 7.133 21.170 -19.619 1.00 97.62 544 TYR A O 1
ATOM 4299 N N . LEU A 1 545 ? 8.156 20.479 -17.749 1.00 92.88 545 LEU A N 1
ATOM 4300 C CA . LEU A 1 545 ? 7.142 21.002 -16.833 1.00 92.88 545 LEU A CA 1
ATOM 4301 C C . LEU A 1 545 ? 6.928 22.521 -16.991 1.00 92.88 545 LEU A C 1
ATOM 4303 O O . LEU A 1 545 ? 5.860 23.033 -16.680 1.00 92.88 545 LEU A O 1
ATOM 4307 N N . ARG A 1 546 ? 7.914 23.271 -17.482 1.00 93.69 546 ARG A N 1
ATOM 4308 C CA . ARG A 1 546 ? 7.813 24.726 -17.680 1.00 93.69 546 ARG A CA 1
ATOM 4309 C C . ARG A 1 546 ? 7.685 25.112 -19.155 1.00 93.69 546 ARG A C 1
ATOM 4311 O O . ARG A 1 546 ? 7.987 26.245 -19.506 1.00 93.69 546 ARG A O 1
ATOM 4318 N N . GLY A 1 547 ? 7.272 24.175 -20.011 1.00 92.62 547 GLY A N 1
ATOM 4319 C CA . GLY A 1 547 ? 7.167 24.389 -21.456 1.00 92.62 547 GLY A CA 1
ATOM 4320 C C . GLY A 1 547 ? 8.508 24.355 -22.194 1.00 92.62 547 GLY A C 1
ATOM 4321 O O . GLY A 1 547 ? 8.554 24.692 -23.374 1.00 92.62 547 GLY A O 1
ATOM 4322 N N . GLY A 1 548 ? 9.598 23.950 -21.529 1.00 95.62 548 GLY A N 1
ATOM 4323 C CA . GLY A 1 548 ? 10.869 23.681 -22.196 1.00 95.62 548 GLY A CA 1
ATOM 4324 C C . GLY A 1 548 ? 10.709 22.587 -23.252 1.00 95.62 548 GLY A C 1
ATOM 4325 O O . GLY A 1 548 ? 9.889 21.681 -23.102 1.00 95.62 548 GLY A O 1
ATOM 4326 N N . ARG A 1 549 ? 11.487 22.674 -24.331 1.00 97.12 549 ARG A N 1
ATOM 4327 C CA . ARG A 1 549 ? 11.493 21.696 -25.425 1.00 97.12 549 ARG A CA 1
ATOM 4328 C C . ARG A 1 549 ? 12.934 21.397 -25.822 1.00 97.12 549 ARG A C 1
ATOM 4330 O O . ARG A 1 549 ? 13.808 22.252 -25.675 1.00 97.12 549 ARG A O 1
ATOM 4337 N N . ALA A 1 550 ? 13.188 20.193 -26.317 1.00 97.31 550 ALA A N 1
ATOM 4338 C CA . ALA A 1 550 ? 14.416 19.899 -27.040 1.00 97.31 550 ALA A CA 1
ATOM 4339 C C . ALA A 1 550 ? 14.511 20.824 -28.265 1.00 97.31 550 ALA A C 1
ATOM 4341 O O . ALA A 1 550 ? 13.492 21.182 -28.859 1.00 97.31 550 ALA A O 1
ATOM 4342 N N . LYS A 1 551 ? 15.732 21.238 -28.616 1.00 96.56 551 LYS A N 1
ATOM 4343 C CA . LYS A 1 551 ? 15.961 22.048 -29.817 1.00 96.56 551 LYS A CA 1
ATOM 4344 C C . LYS A 1 551 ? 15.547 21.242 -31.051 1.00 96.56 551 LYS A C 1
ATOM 4346 O O . LYS A 1 551 ? 15.878 20.061 -31.133 1.00 96.56 551 LYS A O 1
ATOM 4351 N N . HIS A 1 552 ? 14.841 21.882 -31.979 1.00 94.44 552 HIS A N 1
ATOM 4352 C CA . HIS A 1 552 ? 14.686 21.353 -33.332 1.00 94.44 552 HIS A CA 1
ATOM 4353 C C . HIS A 1 552 ? 15.936 21.686 -34.163 1.00 94.44 552 HIS A C 1
ATOM 4355 O O . HIS A 1 552 ? 16.791 22.455 -33.710 1.00 94.44 552 HIS A O 1
ATOM 4361 N N . ASN A 1 553 ? 16.052 21.055 -35.331 1.00 89.94 553 ASN A N 1
ATOM 4362 C CA . ASN A 1 553 ? 17.124 21.292 -36.297 1.00 89.94 553 ASN A CA 1
ATOM 4363 C C . ASN A 1 553 ? 17.048 22.672 -36.954 1.00 89.94 553 ASN A C 1
ATOM 4365 O O . ASN A 1 553 ? 15.967 23.310 -36.894 1.00 89.94 553 ASN A O 1
#

Foldseek 3Di:
DDDDDDPDDVVNVVVVVVVVVVVVVVVVVVVVPDDDDDDDDDDDDDDDDDDDDDDDDDDDPPPDVDPDAPCVLDPQDAQDDDDDVPDDDFPARHDFDDDDAFDALLAQDQSLLRDDLLPFFQFLAQALALRFTWGLSPHLVTDDDLLSLLSLLRSLSNVVVPPDFKDKDWQFALDDDDPPDDHFDKDADPPKDWDWDQDPVVRGIWIWIAAAPPDQFIKTFDWDQQFFKKKKKWAAPDWWWKKWWFQKPPVRDIAIEIATQPRDGWEEDDRYIYHDNHNRNDIDMRIDRRQSSNQSHVQRDSHSTGRDDPMGTRTGTMMGIHHTIIIRRTMTINDDSVVSLVSSLVCLLVQQDPQLFRWAQDWDDNDPPKDIDHTGAGFLLSLLSNLSSLLNVCVVPVPCSSLVSNLSSLRLLVDQLVRSHQWDADPVHAIFGGRGRIVVGWAFPLSRLSSLNSLVSNLVRVPCPSSVSSVVSNVSSVVRCLVCVVVQDPQQAGFRTPCCVVVVDDTRTDHPSVLSSNLSSLVNVCSVDVPVSSVVCNVSSVVSSNVGGHDDD

Radius of gyration: 29.45 Å; Cα contacts (8 Å, |Δi|>4): 1066; chains: 1; bounding box: 80×59×98 Å